Protein AF-0000000083137409 (afdb_homodimer)

Structure (mmCIF, N/CA/C/O backbone):
data_AF-0000000083137409-model_v1
#
loop_
_entity.id
_entity.type
_entity.pdbx_description
1 polymer 'Ribose transport system permease protein RbsC'
#
loop_
_atom_site.group_PDB
_atom_site.id
_atom_site.type_symbol
_atom_site.label_atom_id
_atom_site.label_alt_id
_atom_site.label_comp_id
_atom_site.label_asym_id
_atom_site.label_entity_id
_atom_site.label_seq_id
_atom_site.pdbx_PDB_ins_code
_atom_site.Cartn_x
_atom_site.Cartn_y
_atom_site.Cartn_z
_atom_site.occupancy
_atom_site.B_iso_or_equiv
_atom_site.auth_seq_id
_atom_site.auth_comp_id
_atom_site.auth_asym_id
_atom_site.auth_atom_id
_atom_site.pdbx_PDB_model_num
ATOM 1 N N . MET A 1 1 ? -26.328 -18.531 -16.047 1 35.97 1 MET A N 1
ATOM 2 C CA . MET A 1 1 ? -25.5 -17.594 -15.297 1 35.97 1 MET A CA 1
ATOM 3 C C . MET A 1 1 ? -24.016 -17.938 -15.461 1 35.97 1 MET A C 1
ATOM 5 O O . MET A 1 1 ? -23.172 -17.031 -15.477 1 35.97 1 MET A O 1
ATOM 9 N N . THR A 1 2 ? -23.781 -19.234 -15.539 1 40.94 2 THR A N 1
ATOM 10 C CA . THR A 1 2 ? -22.438 -19.797 -15.742 1 40.94 2 THR A CA 1
ATOM 11 C C . THR A 1 2 ? -21.938 -19.484 -17.141 1 40.94 2 THR A C 1
ATOM 13 O O . THR A 1 2 ? -20.75 -19.203 -17.328 1 40.94 2 THR A O 1
ATOM 16 N N . LYS A 1 3 ? -22.859 -19.641 -18.016 1 42.22 3 LYS A N 1
ATOM 17 C CA . LYS A 1 3 ? -22.469 -19.516 -19.422 1 42.22 3 LYS A CA 1
ATOM 18 C C . LYS A 1 3 ? -22.047 -18.078 -19.75 1 42.22 3 LYS A C 1
ATOM 20 O O . LYS A 1 3 ? -21.109 -17.859 -20.5 1 42.22 3 LYS A O 1
ATOM 25 N N . LYS A 1 4 ? -22.844 -17.109 -19.344 1 41.38 4 LYS A N 1
ATOM 26 C CA . LYS A 1 4 ? -22.672 -15.703 -19.719 1 41.38 4 LYS A CA 1
ATOM 27 C C . LYS A 1 4 ? -21.406 -15.109 -19.094 1 41.38 4 LYS A C 1
ATOM 29 O O . LYS A 1 4 ? -20.781 -14.219 -19.672 1 41.38 4 LYS A O 1
ATOM 34 N N . LYS A 1 5 ? -21.031 -15.578 -17.984 1 49.94 5 LYS A N 1
ATOM 35 C CA . LYS A 1 5 ? -19.828 -15.141 -17.297 1 49.94 5 LYS A CA 1
ATOM 36 C C . LYS A 1 5 ? -18.562 -15.609 -18.031 1 49.94 5 LYS A C 1
ATOM 38 O O . LYS A 1 5 ? -17.531 -14.93 -18 1 49.94 5 LYS A O 1
ATOM 43 N N . LYS A 1 6 ? -18.797 -16.734 -18.812 1 47.97 6 LYS A N 1
ATOM 44 C CA . LYS A 1 6 ? -17.703 -17.297 -19.594 1 47.97 6 LYS A CA 1
ATOM 45 C C . LYS A 1 6 ? -17.375 -16.406 -20.797 1 47.97 6 LYS A C 1
ATOM 47 O O . LYS A 1 6 ? -16.219 -16.266 -21.172 1 47.97 6 LYS A O 1
ATOM 52 N N . SER A 1 7 ? -18.359 -15.766 -21.297 1 49.62 7 SER A N 1
ATOM 53 C CA . SER A 1 7 ? -18.172 -14.953 -22.5 1 49.62 7 SER A CA 1
ATOM 54 C C . SER A 1 7 ? -17.391 -13.68 -22.172 1 49.62 7 SER A C 1
ATOM 56 O O . SER A 1 7 ? -16.547 -13.25 -22.953 1 49.62 7 SER A O 1
ATOM 58 N N . ILE A 1 8 ? -17.594 -13.109 -21.062 1 49.09 8 ILE A N 1
ATOM 59 C CA . ILE A 1 8 ? -16.953 -11.852 -20.672 1 49.09 8 ILE A CA 1
ATOM 60 C C . ILE A 1 8 ? -15.477 -12.086 -20.375 1 49.09 8 ILE A C 1
ATOM 62 O O . ILE A 1 8 ? -14.625 -11.281 -20.766 1 49.09 8 ILE A O 1
ATOM 66 N N . ILE A 1 9 ? -15.211 -13.25 -19.828 1 53.31 9 ILE A N 1
ATOM 67 C CA . ILE A 1 9 ? -13.836 -13.641 -19.531 1 53.31 9 ILE A CA 1
ATOM 68 C C . ILE A 1 9 ? -13.07 -13.828 -20.844 1 53.31 9 ILE A C 1
ATOM 70 O O . ILE A 1 9 ? -11.922 -13.406 -20.969 1 53.31 9 ILE A O 1
ATOM 74 N N . SER A 1 10 ? -13.844 -14.43 -21.781 1 57.56 10 SER A N 1
ATOM 75 C CA . SER A 1 10 ? -13.234 -14.664 -23.094 1 57.56 10 SER A CA 1
ATOM 76 C C . SER A 1 10 ? -12.906 -13.352 -23.797 1 57.56 10 SER A C 1
ATOM 78 O O . SER A 1 10 ? -11.844 -13.211 -24.391 1 57.56 10 SER A O 1
ATOM 80 N N . ASP A 1 11 ? -13.664 -12.398 -23.391 1 64.5 11 ASP A N 1
ATOM 81 C CA . ASP A 1 11 ? -13.477 -11.117 -24.062 1 64.5 11 ASP A CA 1
ATOM 82 C C . ASP A 1 11 ? -12.32 -10.336 -23.438 1 64.5 11 ASP A C 1
ATOM 84 O O . ASP A 1 11 ? -11.5 -9.758 -24.156 1 64.5 11 ASP A O 1
ATOM 88 N N . GLN A 1 12 ? -12.188 -10.5 -22.125 1 70.12 12 GLN A N 1
ATOM 89 C CA . GLN A 1 12 ? -11.109 -9.758 -21.484 1 70.12 12 GLN A CA 1
ATOM 90 C C . GLN A 1 12 ? -9.75 -10.383 -21.781 1 70.12 12 GLN A C 1
ATOM 92 O O . GLN A 1 12 ? -8.766 -9.664 -22 1 70.12 12 GLN A O 1
ATOM 97 N N . ARG A 1 13 ? -9.82 -11.648 -21.922 1 74.94 13 ARG A N 1
ATOM 98 C CA . ARG A 1 13 ? -8.586 -12.344 -22.266 1 74.94 13 ARG A CA 1
ATOM 99 C C . ARG A 1 13 ? -8.125 -11.992 -23.672 1 74.94 13 ARG A C 1
ATOM 101 O O . ARG A 1 13 ? -6.93 -11.82 -23.906 1 74.94 13 ARG A O 1
ATOM 108 N N . PHE A 1 14 ? -9.094 -11.852 -24.438 1 77.44 14 PHE A N 1
ATOM 109 C CA . PHE A 1 14 ? -8.781 -11.516 -25.812 1 77.44 14 PHE A CA 1
ATOM 110 C C . PHE A 1 14 ? -8.242 -10.094 -25.922 1 77.44 14 PHE A C 1
ATOM 112 O O . PHE A 1 14 ? -7.293 -9.836 -26.656 1 77.44 14 PHE A O 1
ATOM 119 N N . ILE A 1 15 ? -8.781 -9.266 -25.156 1 77 15 ILE A N 1
ATOM 120 C CA . ILE A 1 15 ? -8.352 -7.875 -25.156 1 77 15 ILE A CA 1
ATOM 121 C C . ILE A 1 15 ? -6.922 -7.77 -24.625 1 77 15 ILE A C 1
ATOM 123 O O . ILE A 1 15 ? -6.098 -7.047 -25.188 1 77 15 ILE A O 1
ATOM 127 N N . VAL A 1 16 ? -6.66 -8.484 -23.594 1 81.62 16 VAL A N 1
ATOM 128 C CA . VAL A 1 16 ? -5.336 -8.422 -22.984 1 81.62 16 VAL A CA 1
ATOM 129 C C . VAL A 1 16 ? -4.301 -9.008 -23.938 1 81.62 16 VAL A C 1
ATOM 131 O O . VAL A 1 16 ? -3.186 -8.5 -24.047 1 81.62 16 VAL A O 1
ATOM 134 N N . LEU A 1 17 ? -4.707 -10 -24.641 1 83.5 17 LEU A N 1
ATOM 135 C CA . LEU A 1 17 ? -3.807 -10.602 -25.609 1 83.5 17 LEU A CA 1
ATOM 136 C C . LEU A 1 17 ? -3.502 -9.625 -26.75 1 83.5 17 LEU A C 1
ATOM 138 O O . LEU A 1 17 ? -2.361 -9.531 -27.203 1 83.5 17 LEU A O 1
ATOM 142 N N . LEU A 1 18 ? -4.477 -8.898 -27.141 1 83.94 18 LEU A N 1
ATOM 143 C CA . LEU A 1 18 ? -4.285 -7.895 -28.188 1 83.94 18 LEU A CA 1
ATOM 144 C C . LEU A 1 18 ? -3.344 -6.793 -27.703 1 83.94 18 LEU A C 1
ATOM 146 O O . LEU A 1 18 ? -2.523 -6.293 -28.484 1 83.94 18 LEU A O 1
ATOM 150 N N . VAL A 1 19 ? -3.486 -6.48 -26.469 1 82.25 19 VAL A N 1
ATOM 151 C CA . VAL A 1 19 ? -2.619 -5.461 -25.891 1 82.25 19 VAL A CA 1
ATOM 152 C C . VAL A 1 19 ? -1.175 -5.953 -25.875 1 82.25 19 VAL A C 1
ATOM 154 O O . VAL A 1 19 ? -0.25 -5.195 -26.172 1 82.25 19 VAL A O 1
ATOM 157 N N . ILE A 1 20 ? -1.025 -7.184 -25.594 1 86.25 20 ILE A N 1
ATOM 158 C CA . ILE A 1 20 ? 0.311 -7.77 -25.547 1 86.25 20 ILE A CA 1
ATOM 159 C C . ILE A 1 20 ? 0.922 -7.75 -26.953 1 86.25 20 ILE A C 1
ATOM 161 O O . ILE A 1 20 ? 2.07 -7.34 -27.125 1 86.25 20 ILE A O 1
ATOM 165 N N . ILE A 1 21 ? 0.152 -8.117 -27.891 1 87.38 21 ILE A N 1
ATOM 166 C CA . ILE A 1 21 ? 0.628 -8.164 -29.266 1 87.38 21 ILE A CA 1
ATOM 167 C C . ILE A 1 21 ? 0.963 -6.758 -29.75 1 87.38 21 ILE A C 1
ATOM 169 O O . ILE A 1 21 ? 2 -6.539 -30.375 1 87.38 21 ILE A O 1
ATOM 173 N N . ALA A 1 22 ? 0.131 -5.859 -29.422 1 87.69 22 ALA A N 1
ATOM 174 C CA . ALA A 1 22 ? 0.351 -4.469 -29.812 1 87.69 22 ALA A CA 1
ATOM 175 C C . ALA A 1 22 ? 1.625 -3.916 -29.188 1 87.69 22 ALA A C 1
ATOM 177 O O . ALA A 1 22 ? 2.42 -3.254 -29.859 1 87.69 22 ALA A O 1
ATOM 178 N N . LEU A 1 23 ? 1.812 -4.188 -27.922 1 85.88 23 LEU A N 1
ATOM 179 C CA . LEU A 1 23 ? 2.994 -3.691 -27.219 1 85.88 23 LEU A CA 1
ATOM 180 C C . LEU A 1 23 ? 4.262 -4.328 -27.781 1 85.88 23 LEU A C 1
ATOM 182 O O . LEU A 1 23 ? 5.266 -3.643 -27.984 1 85.88 23 LEU A O 1
ATOM 186 N N . CYS A 1 24 ? 4.164 -5.602 -28.031 1 86.38 24 CYS A N 1
ATOM 187 C CA . CYS A 1 24 ? 5.312 -6.293 -28.594 1 86.38 24 CYS A CA 1
ATOM 188 C C . CYS A 1 24 ? 5.668 -5.723 -29.969 1 86.38 24 CYS A C 1
ATOM 190 O O . CYS A 1 24 ? 6.84 -5.512 -30.266 1 86.38 24 CYS A O 1
ATOM 192 N N . ALA A 1 25 ? 4.68 -5.453 -30.734 1 89.19 25 ALA A N 1
ATOM 193 C CA . ALA A 1 25 ? 4.895 -4.898 -32.062 1 89.19 25 ALA A CA 1
ATOM 194 C C . ALA A 1 25 ? 5.48 -3.49 -31.984 1 89.19 25 ALA A C 1
ATOM 196 O O . ALA A 1 25 ? 6.449 -3.176 -32.688 1 89.19 25 ALA A O 1
ATOM 197 N N . ILE A 1 26 ? 4.973 -2.707 -31.156 1 88.56 26 ILE A N 1
ATOM 198 C CA . ILE A 1 26 ? 5.414 -1.323 -31.031 1 88.56 26 ILE A CA 1
ATOM 199 C C . ILE A 1 26 ? 6.863 -1.285 -30.547 1 88.56 26 ILE A C 1
ATOM 201 O O . ILE A 1 26 ? 7.699 -0.599 -31.141 1 88.56 26 ILE A O 1
ATOM 205 N N . PHE A 1 27 ? 7.16 -2.07 -29.5 1 87.38 27 PHE A N 1
ATOM 206 C CA . PHE A 1 27 ? 8.508 -2.041 -28.953 1 87.38 27 PHE A CA 1
ATOM 207 C C . PHE A 1 27 ? 9.5 -2.695 -29.906 1 87.38 27 PHE A C 1
ATOM 209 O O . PHE A 1 27 ? 10.656 -2.268 -30 1 87.38 27 PHE A O 1
ATOM 216 N N . SER A 1 28 ? 9.008 -3.678 -30.609 1 87.25 28 SER A N 1
ATOM 217 C CA . SER A 1 28 ? 9.875 -4.355 -31.562 1 87.25 28 SER A CA 1
ATOM 218 C C . SER A 1 28 ? 10.211 -3.451 -32.75 1 87.25 28 SER A C 1
ATOM 220 O O . SER A 1 28 ? 11.32 -3.49 -33.281 1 87.25 28 SER A O 1
ATOM 222 N N . ILE A 1 29 ? 9.281 -2.666 -33.125 1 89.19 29 ILE A N 1
ATOM 223 C CA . ILE A 1 29 ? 9.469 -1.775 -34.25 1 89.19 29 ILE A CA 1
ATOM 224 C C . ILE A 1 29 ? 10.305 -0.569 -33.844 1 89.19 29 ILE A C 1
ATOM 226 O O . ILE A 1 29 ? 11.172 -0.114 -34.594 1 89.19 29 ILE A O 1
ATOM 230 N N . MET A 1 30 ? 10.164 -0.188 -32.719 1 88.06 30 MET A N 1
ATOM 231 C CA . MET A 1 30 ? 10.781 1.063 -32.281 1 88.06 30 MET A CA 1
ATOM 232 C C . MET A 1 30 ? 12.211 0.827 -31.797 1 88.06 30 MET A C 1
ATOM 234 O O . MET A 1 30 ? 13.031 1.748 -31.781 1 88.06 30 MET A O 1
ATOM 238 N N . SER A 1 31 ? 12.492 -0.392 -31.359 1 86.69 31 SER A N 1
ATOM 239 C CA . SER A 1 31 ? 13.82 -0.632 -30.812 1 86.69 31 SER A CA 1
ATOM 240 C C . SER A 1 31 ? 14.359 -1.989 -31.25 1 86.69 31 SER A C 1
ATOM 242 O O . SER A 1 31 ? 13.758 -3.025 -30.969 1 86.69 31 SER A O 1
ATOM 244 N N . LYS A 1 32 ? 15.5 -2.008 -31.797 1 84.81 32 LYS A N 1
ATOM 245 C CA . LYS A 1 32 ? 16.156 -3.246 -32.219 1 84.81 32 LYS A CA 1
ATOM 246 C C . LYS A 1 32 ? 16.641 -4.031 -30.984 1 84.81 32 LYS A C 1
ATOM 248 O O . LYS A 1 32 ? 16.688 -5.262 -31.016 1 84.81 32 LYS A O 1
ATOM 253 N N . GLU A 1 33 ? 16.969 -3.283 -30 1 83.06 33 GLU A N 1
ATOM 254 C CA . GLU A 1 33 ? 17.484 -3.906 -28.781 1 83.06 33 GLU A CA 1
ATOM 255 C C . GLU A 1 33 ? 16.406 -4.727 -28.094 1 83.06 33 GLU A C 1
ATOM 257 O O . GLU A 1 33 ? 16.688 -5.723 -27.438 1 83.06 33 GLU A O 1
ATOM 262 N N . PHE A 1 34 ? 15.234 -4.254 -28.297 1 85.81 34 PHE A N 1
ATOM 263 C CA . PHE A 1 34 ? 14.117 -4.969 -27.688 1 85.81 34 PHE A CA 1
ATOM 264 C C . PHE A 1 34 ? 13.969 -6.355 -28.297 1 85.81 34 PHE A C 1
ATOM 266 O O . PHE A 1 34 ? 13.539 -7.293 -27.609 1 85.81 34 PHE A O 1
ATOM 273 N N . ARG A 1 35 ? 14.469 -6.535 -29.484 1 81.75 35 ARG A N 1
ATOM 274 C CA . ARG A 1 35 ? 14.32 -7.801 -30.188 1 81.75 35 ARG A CA 1
ATOM 275 C C . ARG A 1 35 ? 15.422 -8.781 -29.797 1 81.75 35 ARG A C 1
ATOM 277 O O . ARG A 1 35 ? 15.344 -9.969 -30.125 1 81.75 35 ARG A O 1
ATOM 284 N N . GLN A 1 36 ? 16.297 -8.312 -29.078 1 83.31 36 GLN A N 1
ATOM 285 C CA . GLN A 1 36 ? 17.422 -9.164 -28.719 1 83.31 36 GLN A CA 1
ATOM 286 C C . GLN A 1 36 ? 17.016 -10.219 -27.703 1 83.31 36 GLN A C 1
ATOM 288 O O . GLN A 1 36 ? 16.188 -9.961 -26.828 1 83.31 36 GLN A O 1
ATOM 293 N N . TYR A 1 37 ? 17.547 -11.383 -27.875 1 82.62 37 TYR A N 1
ATOM 294 C CA . TYR A 1 37 ? 17.297 -12.516 -26.984 1 82.62 37 TYR A CA 1
ATOM 295 C C . TYR A 1 37 ? 17.625 -12.156 -25.531 1 82.62 37 TYR A C 1
ATOM 297 O O . TYR A 1 37 ? 16.922 -12.57 -24.609 1 82.62 37 TYR A O 1
ATOM 305 N N . THR A 1 38 ? 18.625 -11.391 -25.391 1 79.44 38 THR A N 1
ATOM 306 C CA . THR A 1 38 ? 19.062 -11.016 -24.047 1 79.44 38 THR A CA 1
ATOM 307 C C . THR A 1 38 ? 18 -10.172 -23.344 1 79.44 38 THR A C 1
ATOM 309 O O . THR A 1 38 ? 17.828 -10.266 -22.125 1 79.44 38 THR A O 1
ATOM 312 N N . THR A 1 39 ? 17.312 -9.359 -24.156 1 79.94 39 THR A N 1
ATOM 313 C CA . THR A 1 39 ? 16.25 -8.523 -23.594 1 79.94 39 THR A CA 1
ATOM 314 C C . THR A 1 39 ? 15.078 -9.383 -23.156 1 79.94 39 THR A C 1
ATOM 316 O O . THR A 1 39 ? 14.508 -9.156 -22.078 1 79.94 39 THR A O 1
ATOM 319 N N . ILE A 1 40 ? 14.789 -10.312 -23.891 1 81.06 40 ILE A N 1
ATOM 320 C CA . ILE A 1 40 ? 13.695 -11.219 -23.547 1 81.06 40 ILE A CA 1
ATOM 321 C C . ILE A 1 40 ? 14.055 -12 -22.281 1 81.06 40 ILE A C 1
ATOM 323 O O . ILE A 1 40 ? 13.211 -12.195 -21.406 1 81.06 40 ILE A O 1
ATOM 327 N N . LEU A 1 41 ? 15.289 -12.367 -22.203 1 79.81 41 LEU A N 1
ATOM 328 C CA . LEU A 1 41 ? 15.742 -13.094 -21.031 1 79.81 41 LEU A CA 1
ATOM 329 C C . LEU A 1 41 ? 15.641 -12.234 -19.781 1 79.81 41 LEU A C 1
ATOM 331 O O . LEU A 1 41 ? 15.172 -12.695 -18.734 1 79.81 41 LEU A O 1
ATOM 335 N N . SER A 1 42 ? 16.016 -11.055 -19.953 1 77.12 42 SER A N 1
ATOM 336 C CA . SER A 1 42 ? 15.961 -10.133 -18.828 1 77.12 42 SER A CA 1
ATOM 337 C C . SER A 1 42 ? 14.516 -9.867 -18.406 1 77.12 42 SER A C 1
ATOM 339 O O . SER A 1 42 ? 14.219 -9.781 -17.203 1 77.12 42 SER A O 1
ATOM 341 N N . MET A 1 43 ? 13.688 -9.75 -19.312 1 80.12 43 MET A N 1
ATOM 342 C CA . MET A 1 43 ? 12.266 -9.539 -19.031 1 80.12 43 MET A CA 1
ATOM 343 C C . MET A 1 43 ? 11.68 -10.711 -18.25 1 80.12 43 MET A C 1
ATOM 345 O O . MET A 1 43 ? 10.93 -10.516 -17.297 1 80.12 43 MET A O 1
ATOM 349 N N . LEU A 1 44 ? 12.047 -11.82 -18.641 1 82.25 44 LEU A N 1
ATOM 350 C CA . LEU A 1 44 ? 11.516 -13.016 -18 1 82.25 44 LEU A CA 1
ATOM 351 C C . LEU A 1 44 ? 12.07 -13.164 -16.578 1 82.25 44 LEU A C 1
ATOM 353 O O . LEU A 1 44 ? 11.344 -13.57 -15.672 1 82.25 44 LEU A O 1
ATOM 357 N N . ASP A 1 45 ? 13.297 -12.766 -16.406 1 77.25 45 ASP A N 1
ATOM 358 C CA . ASP A 1 45 ? 13.898 -12.852 -15.086 1 77.25 45 ASP A CA 1
ATOM 359 C C . ASP A 1 45 ? 13.117 -12.008 -14.07 1 77.25 45 ASP A C 1
ATOM 361 O O . ASP A 1 45 ? 12.828 -12.477 -12.969 1 77.25 45 ASP A O 1
ATOM 365 N N . PHE A 1 46 ? 12.703 -10.891 -14.461 1 73.5 46 PHE A N 1
ATOM 366 C CA . PHE A 1 46 ? 12.031 -9.984 -13.539 1 73.5 46 PHE A CA 1
ATOM 367 C C . PHE A 1 46 ? 10.555 -10.32 -13.422 1 73.5 46 PHE A C 1
ATOM 369 O O . PHE A 1 46 ? 9.883 -9.875 -12.484 1 73.5 46 PHE A O 1
ATOM 376 N N . SER A 1 47 ? 10.148 -11.156 -14.219 1 83.88 47 SER A N 1
ATOM 377 C CA . SER A 1 47 ? 8.727 -11.484 -14.227 1 83.88 47 SER A CA 1
ATOM 378 C C . SER A 1 47 ? 8.422 -12.617 -13.242 1 83.88 47 SER A C 1
ATOM 380 O O . SER A 1 47 ? 7.273 -12.789 -12.828 1 83.88 47 SER A O 1
ATOM 382 N N . TYR A 1 48 ? 9.484 -13.328 -12.836 1 90.44 48 TYR A N 1
ATOM 383 C CA . TYR A 1 48 ? 9.227 -14.547 -12.078 1 90.44 48 TYR A CA 1
ATOM 384 C C . TYR A 1 48 ? 8.609 -14.227 -10.719 1 90.44 48 TYR A C 1
ATOM 386 O O . TYR A 1 48 ? 7.551 -14.742 -10.367 1 90.44 48 TYR A O 1
ATOM 394 N N . TYR A 1 49 ? 9.242 -13.336 -10.008 1 93.31 49 TYR A N 1
ATOM 395 C CA . TYR A 1 49 ? 8.727 -13.078 -8.664 1 93.31 49 TYR A CA 1
ATOM 396 C C . TYR A 1 49 ? 7.402 -12.328 -8.734 1 93.31 49 TYR A C 1
ATOM 398 O O . TYR A 1 49 ? 6.523 -12.531 -7.891 1 93.31 49 TYR A O 1
ATOM 406 N N . ASP A 1 50 ? 7.176 -11.5 -9.727 1 93.25 50 ASP A N 1
ATOM 407 C CA . ASP A 1 50 ? 5.906 -10.797 -9.883 1 93.25 50 ASP A CA 1
ATOM 408 C C . ASP A 1 50 ? 4.777 -11.766 -10.219 1 93.25 50 ASP A C 1
ATOM 410 O O . ASP A 1 50 ? 3.67 -11.648 -9.688 1 93.25 50 ASP A O 1
ATOM 414 N N . LEU A 1 51 ? 5.109 -12.648 -11.078 1 95.56 51 LEU A N 1
ATOM 415 C CA . LEU A 1 51 ? 4.102 -13.625 -11.477 1 95.56 51 LEU A CA 1
ATOM 416 C C . LEU A 1 51 ? 3.73 -14.531 -10.312 1 95.56 51 LEU A C 1
ATOM 418 O O . LEU A 1 51 ? 2.559 -14.867 -10.125 1 95.56 51 LEU A O 1
ATOM 422 N N . LEU A 1 52 ? 4.691 -14.984 -9.594 1 97.56 52 LEU A N 1
ATOM 423 C CA . LEU A 1 52 ? 4.422 -15.828 -8.438 1 97.56 52 LEU A CA 1
ATOM 424 C C . LEU A 1 52 ? 3.553 -15.102 -7.422 1 97.56 52 LEU A C 1
ATOM 426 O O . LEU A 1 52 ? 2.57 -15.656 -6.926 1 97.56 52 LEU A O 1
ATOM 430 N N . MET A 1 53 ? 3.885 -13.844 -7.172 1 97.62 53 MET A N 1
ATOM 431 C CA . MET A 1 53 ? 3.043 -13.047 -6.285 1 97.62 53 MET A CA 1
ATOM 432 C C . MET A 1 53 ? 1.63 -12.914 -6.844 1 97.62 53 MET A C 1
ATOM 434 O O . MET A 1 53 ? 0.652 -13.039 -6.102 1 97.62 53 MET A O 1
ATOM 438 N N . ALA A 1 54 ? 1.568 -12.703 -8.117 1 97.06 54 ALA A N 1
ATOM 439 C CA . ALA A 1 54 ? 0.278 -12.492 -8.773 1 97.06 54 ALA A CA 1
ATOM 440 C C . ALA A 1 54 ? -0.585 -13.75 -8.703 1 97.06 54 ALA A C 1
ATOM 442 O O . ALA A 1 54 ? -1.787 -13.672 -8.445 1 97.06 54 ALA A O 1
ATOM 443 N N . ILE A 1 55 ? 0.038 -14.906 -8.977 1 97.81 55 ILE A N 1
ATOM 444 C CA . ILE A 1 55 ? -0.697 -16.156 -8.867 1 97.81 55 ILE A CA 1
ATOM 445 C C . ILE A 1 55 ? -1.271 -16.297 -7.461 1 97.81 55 ILE A C 1
ATOM 447 O O . ILE A 1 55 ? -2.449 -16.625 -7.293 1 97.81 55 ILE A O 1
ATOM 451 N N . GLY A 1 56 ? -0.487 -16 -6.488 1 98.31 56 GLY A N 1
ATOM 452 C CA . GLY A 1 56 ? -0.918 -16.125 -5.105 1 98.31 56 GLY A CA 1
ATOM 453 C C . GLY A 1 56 ? -2.059 -15.188 -4.754 1 98.31 56 GLY A C 1
ATOM 454 O O . GLY A 1 56 ? -3.098 -15.625 -4.254 1 98.31 56 GLY A O 1
ATOM 455 N N . VAL A 1 57 ? -1.94 -13.93 -5.082 1 97.75 57 VAL A N 1
ATOM 456 C CA . VAL A 1 57 ? -2.887 -12.914 -4.621 1 97.75 57 VAL A CA 1
ATOM 457 C C . VAL A 1 57 ? -4.18 -13.016 -5.43 1 97.75 57 VAL A C 1
ATOM 459 O O . VAL A 1 57 ? -5.211 -12.477 -5.027 1 97.75 57 VAL A O 1
ATOM 462 N N . THR A 1 58 ? -4.195 -13.766 -6.488 1 97.62 58 THR A N 1
ATOM 463 C CA . THR A 1 58 ? -5.395 -13.992 -7.293 1 97.62 58 THR A CA 1
ATOM 464 C C . THR A 1 58 ? -6.504 -14.602 -6.441 1 97.62 58 THR A C 1
ATOM 466 O O . THR A 1 58 ? -7.668 -14.211 -6.555 1 97.62 58 THR A O 1
ATOM 469 N N . PHE A 1 59 ? -6.211 -15.422 -5.562 1 98.38 59 PHE A N 1
ATOM 470 C CA . PHE A 1 59 ? -7.207 -16.172 -4.805 1 98.38 59 PHE A CA 1
ATOM 471 C C . PHE A 1 59 ? -7.863 -15.281 -3.754 1 98.38 59 PHE A C 1
ATOM 473 O O . PHE A 1 59 ? -9.094 -15.203 -3.674 1 98.38 59 PHE A O 1
ATOM 480 N N . PRO A 1 60 ? -7.039 -14.547 -2.949 1 98 60 PRO A N 1
ATOM 481 C CA . PRO A 1 60 ? -7.695 -13.594 -2.053 1 98 60 PRO A CA 1
ATOM 482 C C . PRO A 1 60 ? -8.531 -12.562 -2.805 1 98 60 PRO A C 1
ATOM 484 O O . PRO A 1 60 ? -9.594 -12.156 -2.328 1 98 60 PRO A O 1
ATOM 487 N N . LEU A 1 61 ? -8.125 -12.156 -3.926 1 95.81 61 LEU A N 1
ATOM 488 C CA . LEU A 1 61 ? -8.867 -11.164 -4.699 1 95.81 61 LEU A CA 1
ATOM 489 C C . LEU A 1 61 ? -10.188 -11.734 -5.188 1 95.81 61 LEU A C 1
ATOM 491 O O . LEU A 1 61 ? -11.203 -11.031 -5.203 1 95.81 61 LEU A O 1
ATOM 495 N N . ILE A 1 62 ? -10.234 -12.984 -5.527 1 96.06 62 ILE A N 1
ATOM 496 C CA . ILE A 1 62 ? -11.461 -13.633 -5.992 1 96.06 62 ILE A CA 1
ATOM 497 C C . ILE A 1 62 ? -12.477 -13.68 -4.859 1 96.06 62 ILE A C 1
ATOM 499 O O . ILE A 1 62 ? -13.688 -13.609 -5.098 1 96.06 62 ILE A O 1
ATOM 503 N N . THR A 1 63 ? -12.016 -13.75 -3.625 1 96.62 63 THR A N 1
ATOM 504 C CA . THR A 1 63 ? -12.93 -13.797 -2.488 1 96.62 63 THR A CA 1
ATOM 505 C C . THR A 1 63 ? -13.398 -12.398 -2.117 1 96.62 63 THR A C 1
ATOM 507 O O . THR A 1 63 ? -14.18 -12.227 -1.176 1 96.62 63 THR A O 1
ATOM 510 N N . GLY A 1 64 ? -12.898 -11.422 -2.793 1 92.5 64 GLY A N 1
ATOM 511 C CA . GLY A 1 64 ? -13.258 -10.047 -2.488 1 92.5 64 GLY A CA 1
ATOM 512 C C . GLY A 1 64 ? -12.312 -9.383 -1.503 1 92.5 64 GLY A C 1
ATOM 513 O O . GLY A 1 64 ? -12.586 -8.289 -1.014 1 92.5 64 GLY A O 1
ATOM 514 N N . GLY A 1 65 ? -11.227 -10.055 -1.208 1 93.56 65 GLY A N 1
ATOM 515 C CA . GLY A 1 65 ? -10.211 -9.516 -0.312 1 93.56 65 GLY A CA 1
ATOM 516 C C . GLY A 1 65 ? -8.961 -9.047 -1.036 1 93.56 65 GLY A C 1
ATOM 517 O O . GLY A 1 65 ? -9.008 -8.758 -2.234 1 93.56 65 GLY A O 1
ATOM 518 N N . VAL A 1 66 ? -7.922 -8.789 -0.29 1 93.94 66 VAL A N 1
ATOM 519 C CA . VAL A 1 66 ? -6.641 -8.359 -0.838 1 93.94 66 VAL A CA 1
ATOM 520 C C . VAL A 1 66 ? -5.516 -8.742 0.118 1 93.94 66 VAL A C 1
ATOM 522 O O . VAL A 1 66 ? -5.766 -9.102 1.27 1 93.94 66 VAL A O 1
ATOM 525 N N . ASP A 1 67 ? -4.402 -8.844 -0.384 1 96.75 67 ASP A N 1
ATOM 526 C CA . ASP A 1 67 ? -3.207 -9.008 0.436 1 96.75 67 ASP A CA 1
ATOM 527 C C . ASP A 1 67 ? -2.135 -7.988 0.052 1 96.75 67 ASP A C 1
ATOM 529 O O . ASP A 1 67 ? -1.381 -8.203 -0.899 1 96.75 67 ASP A O 1
ATOM 533 N N . LEU A 1 68 ? -2.027 -7.008 0.845 1 92.62 68 LEU A N 1
ATOM 534 C CA . LEU A 1 68 ? -1.095 -5.922 0.555 1 92.62 68 LEU A CA 1
ATOM 535 C C . LEU A 1 68 ? 0.307 -6.266 1.046 1 92.62 68 LEU A C 1
ATOM 537 O O . LEU A 1 68 ? 1.271 -5.566 0.728 1 92.62 68 LEU A O 1
ATOM 541 N N . SER A 1 69 ? 0.449 -7.324 1.721 1 96 69 SER A N 1
ATOM 542 C CA . SER A 1 69 ? 1.714 -7.621 2.383 1 96 69 SER A CA 1
ATOM 543 C C . SER A 1 69 ? 2.625 -8.453 1.487 1 96 69 SER A C 1
ATOM 545 O O . SER A 1 69 ? 3.736 -8.812 1.884 1 96 69 SER A O 1
ATOM 547 N N . ILE A 1 70 ? 2.184 -8.703 0.322 1 97.62 70 ILE A N 1
ATOM 548 C CA . ILE A 1 70 ? 2.9 -9.68 -0.492 1 97.62 70 ILE A CA 1
ATOM 549 C C . ILE A 1 70 ? 4.25 -9.102 -0.916 1 97.62 70 ILE A C 1
ATOM 551 O O . ILE A 1 70 ? 5.25 -9.828 -0.977 1 97.62 70 ILE A O 1
ATOM 555 N N . GLY A 1 71 ? 4.352 -7.832 -1.193 1 95.12 71 GLY A N 1
ATOM 556 C CA . GLY A 1 71 ? 5.609 -7.227 -1.594 1 95.12 71 GLY A CA 1
ATOM 557 C C . GLY A 1 71 ? 6.637 -7.188 -0.476 1 95.12 71 GLY A C 1
ATOM 558 O O . GLY A 1 71 ? 7.734 -7.73 -0.613 1 95.12 71 GLY A O 1
ATOM 559 N N . THR A 1 72 ? 6.246 -6.566 0.626 1 95.06 72 THR A N 1
ATOM 560 C CA . THR A 1 72 ? 7.152 -6.469 1.764 1 95.06 72 THR A CA 1
ATOM 561 C C . THR A 1 72 ? 7.426 -7.848 2.357 1 95.06 72 THR A C 1
ATOM 563 O O . THR A 1 72 ? 8.516 -8.109 2.857 1 95.06 72 THR A O 1
ATOM 566 N N . GLY A 1 73 ? 6.469 -8.742 2.299 1 97.81 73 GLY A N 1
ATOM 567 C CA . GLY A 1 73 ? 6.672 -10.109 2.748 1 97.81 73 GLY A CA 1
ATOM 568 C C . GLY A 1 73 ? 7.742 -10.844 1.959 1 97.81 73 GLY A C 1
ATOM 569 O O . GLY A 1 73 ? 8.641 -11.453 2.541 1 97.81 73 GLY A O 1
ATOM 570 N N . MET A 1 74 ? 7.645 -10.703 0.68 1 98 74 MET A N 1
ATOM 571 C CA . MET A 1 74 ? 8.625 -11.352 -0.191 1 98 74 MET A CA 1
ATOM 572 C C . MET A 1 74 ? 10.039 -10.938 0.183 1 98 74 MET A C 1
ATOM 574 O O . MET A 1 74 ? 10.914 -11.789 0.366 1 98 74 MET A O 1
ATOM 578 N N . VAL A 1 75 ? 10.234 -9.664 0.325 1 97.12 75 VAL A N 1
ATOM 579 C CA . VAL A 1 75 ? 11.562 -9.141 0.629 1 97.12 75 VAL A CA 1
ATOM 580 C C . VAL A 1 75 ? 11.984 -9.578 2.031 1 97.12 75 VAL A C 1
ATOM 582 O O . VAL A 1 75 ? 13.125 -9.984 2.246 1 97.12 75 VAL A O 1
ATOM 585 N N . CYS A 1 76 ? 11.047 -9.508 2.939 1 97.56 76 CYS A N 1
ATOM 586 C CA . CYS A 1 76 ? 11.312 -9.883 4.324 1 97.56 76 CYS A CA 1
ATOM 587 C C . CYS A 1 76 ? 11.766 -11.336 4.418 1 97.56 76 CYS A C 1
ATOM 589 O O . CYS A 1 76 ? 12.758 -11.641 5.078 1 97.56 76 CYS A O 1
ATOM 591 N N . TYR A 1 77 ? 11.055 -12.227 3.74 1 98.62 77 TYR A N 1
ATOM 592 C CA . TYR A 1 77 ? 11.391 -13.648 3.793 1 98.62 77 TYR A CA 1
ATOM 593 C C . TYR A 1 77 ? 12.758 -13.906 3.178 1 98.62 77 TYR A C 1
ATOM 595 O O . TYR A 1 77 ? 13.547 -14.688 3.715 1 98.62 77 TYR A O 1
ATOM 603 N N . ALA A 1 78 ? 13.047 -13.242 2.086 1 98 78 ALA A N 1
ATOM 604 C CA . ALA A 1 78 ? 14.344 -13.383 1.431 1 98 78 ALA A CA 1
ATOM 605 C C . ALA A 1 78 ? 15.469 -12.883 2.332 1 98 78 ALA A C 1
ATOM 607 O O . ALA A 1 78 ? 16.547 -13.477 2.375 1 98 78 ALA A O 1
ATOM 608 N N . LEU A 1 79 ? 15.211 -11.805 3.021 1 97.69 79 LEU A N 1
ATOM 609 C CA . LEU A 1 79 ? 16.219 -11.227 3.908 1 97.69 79 LEU A CA 1
ATOM 610 C C . LEU A 1 79 ? 16.484 -12.141 5.098 1 97.69 79 LEU A C 1
ATOM 612 O O . LEU A 1 79 ? 17.641 -12.43 5.418 1 97.69 79 LEU A O 1
ATOM 616 N N . ILE A 1 80 ? 15.445 -12.625 5.746 1 97.62 80 ILE A N 1
ATOM 617 C CA . ILE A 1 80 ? 15.594 -13.469 6.922 1 97.62 80 ILE A CA 1
ATOM 618 C C . ILE A 1 80 ? 16.297 -14.766 6.539 1 97.62 80 ILE A C 1
ATOM 620 O O . ILE A 1 80 ? 17.266 -15.172 7.191 1 97.62 80 ILE A O 1
ATOM 624 N N . ALA A 1 81 ? 15.844 -15.367 5.508 1 97.62 81 ALA A N 1
ATOM 625 C CA . ALA A 1 81 ? 16.453 -16.609 5.059 1 97.62 81 ALA A CA 1
ATOM 626 C C . ALA A 1 81 ? 17.891 -16.375 4.609 1 97.62 81 ALA A C 1
ATOM 628 O O . ALA A 1 81 ? 18.781 -17.188 4.895 1 97.62 81 ALA A O 1
ATOM 629 N N . GLY A 1 82 ? 18.109 -15.328 3.861 1 95.94 82 GLY A N 1
ATOM 630 C CA . GLY A 1 82 ? 19.453 -15 3.42 1 95.94 82 GLY A CA 1
ATOM 631 C C . GLY A 1 82 ? 20.422 -14.758 4.57 1 95.94 82 GLY A C 1
ATOM 632 O O . GLY A 1 82 ? 21.594 -15.117 4.488 1 95.94 82 GLY A O 1
ATOM 633 N N . THR A 1 83 ? 19.922 -14.102 5.59 1 95.81 83 THR A N 1
ATOM 634 C CA . THR A 1 83 ? 20.719 -13.859 6.777 1 95.81 83 THR A CA 1
ATOM 635 C C . THR A 1 83 ? 21.141 -15.172 7.426 1 95.81 83 THR A C 1
ATOM 637 O O . THR A 1 83 ? 22.266 -15.297 7.934 1 95.81 83 THR A O 1
ATOM 640 N N . MET A 1 84 ? 20.281 -16.156 7.398 1 96.19 84 MET A N 1
ATOM 641 C CA . MET A 1 84 ? 20.625 -17.469 7.957 1 96.19 84 MET A CA 1
ATOM 642 C C . MET A 1 84 ? 21.734 -18.125 7.16 1 96.19 84 MET A C 1
ATOM 644 O O . MET A 1 84 ? 22.594 -18.812 7.727 1 96.19 84 MET A O 1
ATOM 648 N N . VAL A 1 85 ? 21.781 -17.922 5.914 1 94.69 85 VAL A N 1
ATOM 649 C CA . VAL A 1 85 ? 22.828 -18.469 5.062 1 94.69 85 VAL A CA 1
ATOM 650 C C . VAL A 1 85 ? 24.156 -17.75 5.316 1 94.69 85 VAL A C 1
ATOM 652 O O . VAL A 1 85 ? 25.172 -18.391 5.57 1 94.69 85 VAL A O 1
ATOM 655 N N . ARG A 1 86 ? 24.078 -16.516 5.309 1 92 86 ARG A N 1
ATOM 656 C CA . ARG A 1 86 ? 25.297 -15.695 5.359 1 92 86 ARG A CA 1
ATOM 657 C C . ARG A 1 86 ? 25.875 -15.656 6.773 1 92 86 ARG A C 1
ATOM 659 O O . ARG A 1 86 ? 27.078 -15.773 6.961 1 92 86 ARG A O 1
ATOM 666 N N . SER A 1 87 ? 25.062 -15.469 7.727 1 92 87 SER A N 1
ATOM 667 C CA . SER A 1 87 ? 25.547 -15.25 9.086 1 92 87 SER A CA 1
ATOM 668 C C . SER A 1 87 ? 25.625 -16.562 9.867 1 92 87 SER A C 1
ATOM 670 O O . SER A 1 87 ? 26.453 -16.688 10.773 1 92 87 SER A O 1
ATOM 672 N N . HIS A 1 88 ? 24.812 -17.547 9.523 1 93.5 88 HIS A N 1
ATOM 673 C CA . HIS A 1 88 ? 24.766 -18.75 10.344 1 93.5 88 HIS A CA 1
ATOM 674 C C . HIS A 1 88 ? 25.172 -19.984 9.539 1 93.5 88 HIS A C 1
ATOM 676 O O . HIS A 1 88 ? 25.141 -21.109 10.047 1 93.5 88 HIS A O 1
ATOM 682 N N . GLY A 1 89 ? 25.422 -19.844 8.25 1 92.06 89 GLY A N 1
ATOM 683 C CA . GLY A 1 89 ? 25.953 -20.906 7.426 1 92.06 89 GLY A CA 1
ATOM 684 C C . GLY A 1 89 ? 24.922 -21.953 7.047 1 92.06 89 GLY A C 1
ATOM 685 O O . GLY A 1 89 ? 25.25 -23.109 6.773 1 92.06 89 GLY A O 1
ATOM 686 N N . TRP A 1 90 ? 23.672 -21.562 7.055 1 94.44 90 TRP A N 1
ATOM 687 C CA . TRP A 1 90 ? 22.625 -22.5 6.641 1 94.44 90 TRP A CA 1
ATOM 688 C C . TRP A 1 90 ? 22.781 -22.875 5.172 1 94.44 90 TRP A C 1
ATOM 690 O O . TRP A 1 90 ? 23.234 -22.062 4.359 1 94.44 90 TRP A O 1
ATOM 700 N N . PRO A 1 91 ? 22.484 -24.188 4.941 1 95.56 91 PRO A N 1
ATOM 701 C CA . PRO A 1 91 ? 22.422 -24.516 3.52 1 95.56 91 PRO A CA 1
ATOM 702 C C . PRO A 1 91 ? 21.328 -23.75 2.781 1 95.56 91 PRO A C 1
ATOM 704 O O . PRO A 1 91 ? 20.266 -23.469 3.35 1 95.56 91 PRO A O 1
ATOM 707 N N . VAL A 1 92 ? 21.594 -23.453 1.533 1 95.69 92 VAL A N 1
ATOM 708 C CA . VAL A 1 92 ? 20.688 -22.656 0.717 1 95.69 92 VAL A CA 1
ATOM 709 C C . VAL A 1 92 ? 19.328 -23.359 0.612 1 95.69 92 VAL A C 1
ATOM 711 O O . VAL A 1 92 ? 18.281 -22.719 0.613 1 95.69 92 VAL A O 1
ATOM 714 N N . ALA A 1 93 ? 19.297 -24.656 0.548 1 96.19 93 ALA A N 1
ATOM 715 C CA . ALA A 1 93 ? 18.062 -25.422 0.476 1 96.19 93 ALA A CA 1
ATOM 716 C C . ALA A 1 93 ? 17.188 -25.156 1.701 1 96.19 93 ALA A C 1
ATOM 718 O O . ALA A 1 93 ? 15.969 -25.016 1.584 1 96.19 93 ALA A O 1
ATOM 719 N N . ALA A 1 94 ? 17.828 -25.125 2.816 1 97.19 94 ALA A N 1
ATOM 720 C CA . ALA A 1 94 ? 17.094 -24.828 4.051 1 97.19 94 ALA A CA 1
ATOM 721 C C . ALA A 1 94 ? 16.547 -23.422 4.043 1 97.19 94 ALA A C 1
ATOM 723 O O . ALA A 1 94 ? 15.438 -23.172 4.543 1 97.19 94 ALA A O 1
ATOM 724 N N . ALA A 1 95 ? 17.328 -22.5 3.498 1 97.25 95 ALA A N 1
ATOM 725 C CA . ALA A 1 95 ? 16.891 -21.109 3.391 1 97.25 95 ALA A CA 1
ATOM 726 C C . ALA A 1 95 ? 15.688 -20.984 2.459 1 97.25 95 ALA A C 1
ATOM 728 O O . ALA A 1 95 ? 14.766 -20.203 2.723 1 97.25 95 ALA A O 1
ATOM 729 N N . MET A 1 96 ? 15.711 -21.734 1.433 1 97.62 96 MET A N 1
ATOM 730 C CA . MET A 1 96 ? 14.578 -21.734 0.508 1 97.62 96 MET A CA 1
ATOM 731 C C . MET A 1 96 ? 13.32 -22.25 1.194 1 97.62 96 MET A C 1
ATOM 733 O O . MET A 1 96 ? 12.242 -21.672 1.035 1 97.62 96 MET A O 1
ATOM 737 N N . VAL A 1 97 ? 13.43 -23.297 1.98 1 98.31 97 VAL A N 1
ATOM 738 C CA . VAL A 1 97 ? 12.297 -23.859 2.715 1 98.31 97 VAL A CA 1
ATOM 739 C C . VAL A 1 97 ? 11.797 -22.844 3.738 1 98.31 97 VAL A C 1
ATOM 741 O O . VAL A 1 97 ? 10.586 -22.703 3.953 1 98.31 97 VAL A O 1
ATOM 744 N N . LEU A 1 98 ? 12.719 -22.109 4.34 1 98.44 98 LEU A N 1
ATOM 745 C CA . LEU A 1 98 ? 12.336 -21.094 5.316 1 98.44 98 LEU A CA 1
ATOM 746 C C . LEU A 1 98 ? 11.5 -20 4.66 1 98.44 98 LEU A C 1
ATOM 748 O O . LEU A 1 98 ? 10.547 -19.5 5.266 1 98.44 98 LEU A O 1
ATOM 752 N N . CYS A 1 99 ? 11.891 -19.578 3.447 1 98.5 99 CYS A N 1
ATOM 753 C CA . CYS A 1 99 ? 11.086 -18.609 2.717 1 98.5 99 CYS A CA 1
ATOM 754 C C . CYS A 1 99 ? 9.648 -19.078 2.582 1 98.5 99 CYS A C 1
ATOM 756 O O . CYS A 1 99 ? 8.711 -18.328 2.83 1 98.5 99 CYS A O 1
ATOM 758 N N . ILE A 1 100 ? 9.508 -20.359 2.25 1 98.69 100 ILE A N 1
ATOM 759 C CA . ILE A 1 100 ? 8.188 -20.938 2.035 1 98.69 100 ILE A CA 1
ATOM 760 C C . ILE A 1 100 ? 7.438 -21.016 3.363 1 98.69 100 ILE A C 1
ATOM 762 O O . ILE A 1 100 ? 6.258 -20.672 3.445 1 98.69 100 ILE A O 1
ATOM 766 N N . VAL A 1 101 ? 8.078 -21.438 4.398 1 98.81 101 VAL A N 1
ATOM 767 C CA . VAL A 1 101 ? 7.473 -21.578 5.719 1 98.81 101 VAL A CA 1
ATOM 768 C C . VAL A 1 101 ? 7.004 -20.219 6.227 1 98.81 101 VAL A C 1
ATOM 770 O O . VAL A 1 101 ? 5.887 -20.078 6.723 1 98.81 101 VAL A O 1
ATOM 773 N N . LEU A 1 102 ? 7.863 -19.203 6.109 1 98.69 102 LEU A N 1
ATOM 774 C CA . LEU A 1 102 ? 7.492 -17.859 6.551 1 98.69 102 LEU A CA 1
ATOM 775 C C . LEU A 1 102 ? 6.289 -17.344 5.766 1 98.69 102 LEU A C 1
ATOM 777 O O . LEU A 1 102 ? 5.387 -16.734 6.336 1 98.69 102 LEU A O 1
ATOM 781 N N . GLY A 1 103 ? 6.316 -17.578 4.434 1 98.75 103 GLY A N 1
ATOM 782 C CA . GLY A 1 103 ? 5.172 -17.219 3.621 1 98.75 103 GLY A CA 1
ATOM 783 C C . GLY A 1 103 ? 3.877 -17.859 4.082 1 98.75 103 GLY A C 1
ATOM 784 O O . GLY A 1 103 ? 2.857 -17.188 4.227 1 98.75 103 GLY A O 1
ATOM 785 N N . VAL A 1 104 ? 3.947 -19.125 4.352 1 98.75 104 VAL A N 1
ATOM 786 C CA . VAL A 1 104 ? 2.773 -19.875 4.77 1 98.75 104 VAL A CA 1
ATOM 787 C C . VAL A 1 104 ? 2.305 -19.391 6.137 1 98.75 104 VAL A C 1
ATOM 789 O O . VAL A 1 104 ? 1.103 -19.25 6.375 1 98.75 104 VAL A O 1
ATOM 792 N N . VAL A 1 105 ? 3.188 -19.125 7 1 98.62 105 VAL A N 1
ATOM 793 C CA . VAL A 1 105 ? 2.854 -18.688 8.352 1 98.62 105 VAL A CA 1
ATOM 794 C C . VAL A 1 105 ? 2.17 -17.312 8.289 1 98.62 105 VAL A C 1
ATOM 796 O O . VAL A 1 105 ? 1.13 -17.109 8.922 1 98.62 105 VAL A O 1
ATOM 799 N N . VAL A 1 106 ? 2.717 -16.422 7.551 1 98.25 106 VAL A N 1
ATOM 800 C CA . VAL A 1 106 ? 2.141 -15.086 7.445 1 98.25 106 VAL A CA 1
ATOM 801 C C . VAL A 1 106 ? 0.814 -15.156 6.691 1 98.25 106 VAL A C 1
ATOM 803 O O . VAL A 1 106 ? -0.132 -14.43 7.02 1 98.25 106 VAL A O 1
ATOM 806 N N . GLY A 1 107 ? 0.816 -15.977 5.648 1 98.56 107 GLY A N 1
ATOM 807 C CA . GLY A 1 107 ? -0.455 -16.203 4.98 1 98.56 107 GLY A CA 1
ATOM 808 C C . GLY A 1 107 ? -1.532 -16.734 5.906 1 98.56 107 GLY A C 1
ATOM 809 O O . GLY A 1 107 ? -2.676 -16.266 5.863 1 98.56 107 GLY A O 1
ATOM 810 N N . ALA A 1 108 ? -1.186 -17.672 6.746 1 98.56 108 ALA A N 1
ATOM 811 C CA . ALA A 1 108 ? -2.121 -18.203 7.727 1 98.56 108 ALA A CA 1
ATOM 812 C C . ALA A 1 108 ? -2.561 -17.141 8.719 1 98.56 108 ALA A C 1
ATOM 814 O O . ALA A 1 108 ? -3.73 -17.078 9.102 1 98.56 108 ALA A O 1
ATOM 815 N N . LEU A 1 109 ? -1.643 -16.344 9.109 1 97.81 109 LEU A N 1
ATOM 816 C CA . LEU A 1 109 ? -1.976 -15.25 10.008 1 97.81 109 LEU A CA 1
ATOM 817 C C . LEU A 1 109 ? -2.998 -14.312 9.375 1 97.81 109 LEU A C 1
ATOM 819 O O . LEU A 1 109 ? -4.008 -13.977 9.992 1 97.81 109 LEU A O 1
ATOM 823 N N . ASN A 1 110 ? -2.736 -13.906 8.148 1 97.94 110 ASN A N 1
ATOM 824 C CA . ASN A 1 110 ? -3.688 -13.062 7.438 1 97.94 110 ASN A CA 1
ATOM 825 C C . ASN A 1 110 ? -5.047 -13.742 7.297 1 97.94 110 ASN A C 1
ATOM 827 O O . ASN A 1 110 ? -6.086 -13.109 7.496 1 97.94 110 ASN A O 1
ATOM 831 N N . GLY A 1 111 ? -4.973 -15.023 6.973 1 98.19 111 GLY A N 1
ATOM 832 C CA . GLY A 1 111 ? -6.215 -15.773 6.844 1 98.19 111 GLY A CA 1
ATOM 833 C C . GLY A 1 111 ? -7.023 -15.82 8.125 1 98.19 111 GLY A C 1
ATOM 834 O O . GLY A 1 111 ? -8.242 -15.672 8.102 1 98.19 111 GLY A O 1
ATOM 835 N N . VAL A 1 112 ? -6.395 -16 9.203 1 97.38 112 VAL A N 1
ATOM 836 C CA . VAL A 1 112 ? -7.07 -16.078 10.492 1 97.38 112 VAL A CA 1
ATOM 837 C C . VAL A 1 112 ? -7.641 -14.703 10.852 1 97.38 112 VAL A C 1
ATOM 839 O O . VAL A 1 112 ? -8.789 -14.602 11.297 1 97.38 112 VAL A O 1
ATOM 842 N N . LEU A 1 113 ? -6.836 -13.711 10.625 1 95.25 113 LEU A N 1
ATOM 843 C CA . LEU A 1 113 ? -7.277 -12.359 10.953 1 95.25 113 LEU A CA 1
ATOM 844 C C . LEU A 1 113 ? -8.5 -11.977 10.133 1 95.25 113 LEU A C 1
ATOM 846 O O . LEU A 1 113 ? -9.422 -11.328 10.641 1 95.25 113 LEU A O 1
ATOM 850 N N . ILE A 1 114 ? -8.531 -12.406 8.898 1 94.81 114 ILE A N 1
ATOM 851 C CA . ILE A 1 114 ? -9.586 -11.992 7.984 1 94.81 114 ILE A CA 1
ATOM 852 C C . ILE A 1 114 ? -10.742 -12.984 8.039 1 94.81 114 ILE A C 1
ATOM 854 O O . ILE A 1 114 ? -11.891 -12.602 8.266 1 94.81 114 ILE A O 1
ATOM 858 N N . GLY A 1 115 ? -10.453 -14.258 7.918 1 94.62 115 GLY A N 1
ATOM 859 C CA . GLY A 1 115 ? -11.469 -15.289 7.781 1 94.62 115 GLY A CA 1
ATOM 860 C C . GLY A 1 115 ? -12.125 -15.656 9.102 1 94.62 115 GLY A C 1
ATOM 861 O O . GLY A 1 115 ? -13.297 -16.047 9.125 1 94.62 115 GLY A O 1
ATOM 862 N N . ILE A 1 116 ? -11.438 -15.547 10.141 1 94.19 116 ILE A N 1
ATOM 863 C CA . ILE A 1 116 ? -11.969 -15.992 11.422 1 94.19 116 ILE A CA 1
ATOM 864 C C . ILE A 1 116 ? -12.281 -14.789 12.305 1 94.19 116 ILE A C 1
ATOM 866 O O . ILE A 1 116 ? -13.383 -14.688 12.859 1 94.19 116 ILE A O 1
ATOM 870 N N . MET A 1 117 ? -11.391 -13.844 12.297 1 92.12 117 MET A N 1
ATOM 871 C CA . MET A 1 117 ? -11.578 -12.703 13.195 1 92.12 117 MET A CA 1
ATOM 872 C C . MET A 1 117 ? -12.336 -11.578 12.508 1 92.12 117 MET A C 1
ATOM 874 O O . MET A 1 117 ? -12.633 -10.555 13.125 1 92.12 117 MET A O 1
ATOM 878 N N . ASN A 1 118 ? -12.508 -11.664 11.227 1 89.94 118 ASN A N 1
ATOM 879 C CA . ASN A 1 118 ? -13.367 -10.789 10.438 1 89.94 118 ASN A CA 1
ATOM 880 C C . ASN A 1 118 ? -12.789 -9.383 10.344 1 89.94 118 ASN A C 1
ATOM 882 O O . ASN A 1 118 ? -13.531 -8.398 10.383 1 89.94 118 ASN A O 1
ATOM 886 N N . LEU A 1 119 ? -11.492 -9.328 10.367 1 89 119 LEU A N 1
ATOM 887 C CA . LEU A 1 119 ? -10.867 -8.047 10.039 1 89 119 LEU A CA 1
ATOM 888 C C . LEU A 1 119 ? -11.023 -7.723 8.562 1 89 119 LEU A C 1
ATOM 890 O O . LEU A 1 119 ? -10.906 -8.609 7.711 1 89 119 LEU A O 1
ATOM 894 N N . PRO A 1 120 ? -11.242 -6.379 8.273 1 87 120 PRO A N 1
ATOM 895 C CA . PRO A 1 120 ? -11.211 -6.031 6.852 1 87 120 PRO A CA 1
ATOM 896 C C . PRO A 1 120 ? -9.883 -6.383 6.184 1 87 120 PRO A C 1
ATOM 898 O O . PRO A 1 120 ? -8.82 -6.109 6.746 1 87 120 PRO A O 1
ATOM 901 N N . PRO A 1 121 ? -9.961 -7.023 5.078 1 92.75 121 PRO A N 1
ATOM 902 C CA . PRO A 1 121 ? -8.758 -7.539 4.422 1 92.75 121 PRO A CA 1
ATOM 903 C C . PRO A 1 121 ? -7.688 -6.465 4.215 1 92.75 121 PRO A C 1
ATOM 905 O O . PRO A 1 121 ? -6.5 -6.719 4.441 1 92.75 121 PRO A O 1
ATOM 908 N N . PHE A 1 122 ? -8.133 -5.316 3.801 1 88 122 PHE A N 1
ATOM 909 C CA . PHE A 1 122 ? -7.164 -4.258 3.543 1 88 122 PHE A CA 1
ATOM 910 C C . PHE A 1 122 ? -6.402 -3.898 4.812 1 88 122 PHE A C 1
ATOM 912 O O . PHE A 1 122 ? -5.184 -3.713 4.781 1 88 122 PHE A O 1
ATOM 919 N N . LEU A 1 123 ? -7.055 -3.797 5.898 1 86.19 123 LEU A N 1
ATOM 920 C CA . LEU A 1 123 ? -6.449 -3.404 7.164 1 86.19 123 LEU A CA 1
ATOM 921 C C . LEU A 1 123 ? -5.531 -4.504 7.691 1 86.19 123 LEU A C 1
ATOM 923 O O . LEU A 1 123 ? -4.414 -4.227 8.133 1 86.19 123 LEU A O 1
ATOM 927 N N . ALA A 1 124 ? -6.039 -5.73 7.676 1 91.56 124 ALA A N 1
ATOM 928 C CA . ALA A 1 124 ? -5.246 -6.859 8.156 1 91.56 124 ALA A CA 1
ATOM 929 C C . ALA A 1 124 ? -3.924 -6.961 7.402 1 91.56 124 ALA A C 1
ATOM 931 O O . ALA A 1 124 ? -2.865 -7.129 8.016 1 91.56 124 ALA A O 1
ATOM 932 N N . THR A 1 125 ? -4.027 -6.758 6.141 1 94.06 125 THR A N 1
ATOM 933 C CA . THR A 1 125 ? -2.832 -6.996 5.34 1 94.06 125 THR A CA 1
ATOM 934 C C . THR A 1 125 ? -1.951 -5.75 5.297 1 94.06 125 THR A C 1
ATOM 936 O O . THR A 1 125 ? -0.757 -5.84 5.008 1 94.06 125 THR A O 1
ATOM 939 N N . LEU A 1 126 ? -2.525 -4.605 5.551 1 87.88 126 LEU A N 1
ATOM 940 C CA . LEU A 1 126 ? -1.702 -3.426 5.793 1 87.88 126 LEU A CA 1
ATOM 941 C C . LEU A 1 126 ? -0.84 -3.611 7.039 1 87.88 126 LEU A C 1
ATOM 943 O O . LEU A 1 126 ? 0.338 -3.246 7.043 1 87.88 126 LEU A O 1
ATOM 947 N N . CYS A 1 127 ? -1.471 -4.121 8.062 1 89.56 127 CYS A N 1
ATOM 948 C CA . CYS A 1 127 ? -0.743 -4.375 9.305 1 89.56 127 CYS A CA 1
ATOM 949 C C . CYS A 1 127 ? 0.405 -5.352 9.07 1 89.56 127 CYS A C 1
ATOM 951 O O . CYS A 1 127 ? 1.528 -5.109 9.523 1 89.56 127 CYS A O 1
ATOM 953 N N . THR A 1 128 ? 0.096 -6.398 8.406 1 94.19 128 THR A N 1
ATOM 954 C CA . THR A 1 128 ? 1.135 -7.391 8.148 1 94.19 128 THR A CA 1
ATOM 955 C C . THR A 1 128 ? 2.201 -6.832 7.215 1 94.19 128 THR A C 1
ATOM 957 O O . THR A 1 128 ? 3.381 -7.164 7.336 1 94.19 128 THR A O 1
ATOM 960 N N . CYS A 1 129 ? 1.745 -5.965 6.297 1 92.94 129 CYS A N 1
ATOM 961 C CA . CYS A 1 129 ? 2.699 -5.254 5.457 1 92.94 129 CYS A CA 1
ATOM 962 C C . CYS A 1 129 ? 3.695 -4.469 6.305 1 92.94 129 CYS A C 1
ATOM 964 O O . CYS A 1 129 ? 4.902 -4.52 6.059 1 92.94 129 CYS A O 1
ATOM 966 N N . MET A 1 130 ? 3.229 -3.809 7.312 1 89.25 130 MET A N 1
ATOM 967 C CA . MET A 1 130 ? 4.082 -3.039 8.211 1 89.25 130 MET A CA 1
ATOM 968 C C . MET A 1 130 ? 5.008 -3.957 9 1 89.25 130 MET A C 1
ATOM 970 O O . MET A 1 130 ? 6.199 -3.674 9.141 1 89.25 130 MET A O 1
ATOM 974 N N . ILE A 1 131 ? 4.477 -5.016 9.414 1 92.94 131 ILE A N 1
ATOM 975 C CA . ILE A 1 131 ? 5.23 -5.949 10.242 1 92.94 131 ILE A CA 1
ATOM 976 C C . ILE A 1 131 ? 6.352 -6.586 9.422 1 92.94 131 ILE A C 1
ATOM 978 O O . ILE A 1 131 ? 7.5 -6.648 9.867 1 92.94 131 ILE A O 1
ATOM 982 N N . THR A 1 132 ? 5.996 -6.996 8.242 1 95.06 132 THR A N 1
ATOM 983 C CA . THR A 1 132 ? 7.012 -7.641 7.418 1 95.06 132 THR A CA 1
ATOM 984 C C . THR A 1 132 ? 8.047 -6.621 6.938 1 95.06 132 THR A C 1
ATOM 986 O O . THR A 1 132 ? 9.227 -6.945 6.812 1 95.06 132 THR A O 1
ATOM 989 N N . ARG A 1 133 ? 7.598 -5.461 6.629 1 91.12 133 ARG A N 1
ATOM 990 C CA . ARG A 1 133 ? 8.547 -4.418 6.27 1 91.12 133 ARG A CA 1
ATOM 991 C C . ARG A 1 133 ? 9.523 -4.145 7.414 1 91.12 133 ARG A C 1
ATOM 993 O O . ARG A 1 133 ? 10.727 -4.051 7.203 1 91.12 133 ARG A O 1
ATOM 1000 N N . GLY A 1 134 ? 9.008 -3.988 8.602 1 89.75 134 GLY A N 1
ATOM 1001 C CA . GLY A 1 134 ? 9.836 -3.768 9.773 1 89.75 134 GLY A CA 1
ATOM 1002 C C . GLY A 1 134 ? 10.789 -4.918 10.062 1 89.75 134 GLY A C 1
ATOM 1003 O O . GLY A 1 134 ? 11.977 -4.703 10.297 1 89.75 134 GLY A O 1
ATOM 1004 N N . ALA A 1 135 ? 10.289 -6.129 10.016 1 93.94 135 ALA A N 1
ATOM 1005 C CA . ALA A 1 135 ? 11.109 -7.312 10.281 1 93.94 135 ALA A CA 1
ATOM 1006 C C . ALA A 1 135 ? 12.234 -7.445 9.266 1 93.94 135 ALA A C 1
ATOM 1008 O O . ALA A 1 135 ? 13.367 -7.77 9.617 1 93.94 135 ALA A O 1
ATOM 1009 N N . GLY A 1 136 ? 11.883 -7.215 7.996 1 93.5 136 GLY A N 1
ATOM 1010 C CA . GLY A 1 136 ? 12.906 -7.227 6.969 1 93.5 136 GLY A CA 1
ATOM 1011 C C . GLY A 1 136 ? 13.977 -6.172 7.18 1 93.5 136 GLY A C 1
ATOM 1012 O O . GLY A 1 136 ? 15.156 -6.406 6.898 1 93.5 136 GLY A O 1
ATOM 1013 N N . SER A 1 137 ? 13.578 -5.082 7.723 1 90.38 137 SER A N 1
ATOM 1014 C CA . SER A 1 137 ? 14.492 -3.959 7.895 1 90.38 137 SER A CA 1
ATOM 1015 C C . SER A 1 137 ? 15.453 -4.199 9.055 1 90.38 137 SER A C 1
ATOM 1017 O O . SER A 1 137 ? 16.453 -3.498 9.188 1 90.38 137 SER A O 1
ATOM 1019 N N . LEU A 1 138 ? 15.172 -5.121 9.898 1 90.56 138 LEU A N 1
ATOM 1020 C CA . LEU A 1 138 ? 16.062 -5.465 11 1 90.56 138 LEU A CA 1
ATOM 1021 C C . LEU A 1 138 ? 17.25 -6.297 10.508 1 90.56 138 LEU A C 1
ATOM 1023 O O . LEU A 1 138 ? 18.234 -6.449 11.211 1 90.56 138 LEU A O 1
ATOM 1027 N N . CYS A 1 139 ? 17.078 -6.809 9.305 1 91.56 139 CYS A N 1
ATOM 1028 C CA . CYS A 1 139 ? 18.156 -7.562 8.688 1 91.56 139 CYS A CA 1
ATOM 1029 C C . CYS A 1 139 ? 19.125 -6.633 7.961 1 91.56 139 CYS A C 1
ATOM 1031 O O . CYS A 1 139 ? 18.828 -5.457 7.746 1 91.56 139 CYS A O 1
ATOM 1033 N N . THR A 1 140 ? 20.266 -7.113 7.711 1 88.69 140 THR A N 1
ATOM 1034 C CA . THR A 1 140 ? 21.219 -6.371 6.895 1 88.69 140 THR A CA 1
ATOM 1035 C C . THR A 1 140 ? 21.094 -6.754 5.426 1 88.69 140 THR A C 1
ATOM 1037 O O . THR A 1 140 ? 20.484 -7.785 5.098 1 88.69 140 THR A O 1
ATOM 1040 N N . ALA A 1 141 ? 21.547 -5.859 4.625 1 87.62 141 ALA A N 1
ATOM 1041 C CA . ALA A 1 141 ? 21.578 -6.191 3.205 1 87.62 141 ALA A CA 1
ATOM 1042 C C . ALA A 1 141 ? 22.25 -7.543 2.975 1 87.62 141 ALA A C 1
ATOM 1044 O O . ALA A 1 141 ? 23.344 -7.801 3.494 1 87.62 141 ALA A O 1
ATOM 1045 N N . THR A 1 142 ? 21.547 -8.367 2.203 1 89.19 142 THR A N 1
ATOM 1046 C CA . THR A 1 142 ? 21.969 -9.758 2.141 1 89.19 142 THR A CA 1
ATOM 1047 C C . THR A 1 142 ? 22.125 -10.211 0.693 1 89.19 142 THR A C 1
ATOM 1049 O O . THR A 1 142 ? 21.141 -10.344 -0.036 1 89.19 142 THR A O 1
ATOM 1052 N N . PRO A 1 143 ? 23.375 -10.43 0.333 1 90.69 143 PRO A N 1
ATOM 1053 C CA . PRO A 1 143 ? 23.578 -11.125 -0.939 1 90.69 143 PRO A CA 1
ATOM 1054 C C . PRO A 1 143 ? 23.438 -12.641 -0.81 1 90.69 143 PRO A C 1
ATOM 1056 O O . PRO A 1 143 ? 24.141 -13.258 -0 1 90.69 143 PRO A O 1
ATOM 1059 N N . TRP A 1 144 ? 22.516 -13.203 -1.566 1 91.62 144 TRP A N 1
ATOM 1060 C CA . TRP A 1 144 ? 22.453 -14.656 -1.648 1 91.62 144 TRP A CA 1
ATOM 1061 C C . TRP A 1 144 ? 23.625 -15.203 -2.449 1 91.62 144 TRP A C 1
ATOM 1063 O O . TRP A 1 144 ? 24.281 -14.469 -3.199 1 91.62 144 TRP A O 1
ATOM 1073 N N . PRO A 1 145 ? 24 -16.453 -2.219 1 89.44 145 PRO A N 1
ATOM 1074 C CA . PRO A 1 145 ? 25.141 -17 -2.957 1 89.44 145 PRO A CA 1
ATOM 1075 C C . PRO A 1 145 ? 24.984 -16.875 -4.469 1 89.44 145 PRO A C 1
ATOM 1077 O O . PRO A 1 145 ? 23.922 -17.203 -5.016 1 89.44 145 PRO A O 1
ATOM 1080 N N . ALA A 1 146 ? 26.047 -16.406 -5.031 1 85.19 146 ALA A N 1
ATOM 1081 C CA . ALA A 1 146 ? 26.062 -16.25 -6.484 1 85.19 146 ALA A CA 1
ATOM 1082 C C . ALA A 1 146 ? 26.125 -17.594 -7.18 1 85.19 146 ALA A C 1
ATOM 1084 O O . ALA A 1 146 ? 26.375 -18.625 -6.539 1 85.19 146 ALA A O 1
ATOM 1085 N N . LEU A 1 147 ? 25.984 -17.547 -8.492 1 79.81 147 LEU A N 1
ATOM 1086 C CA . LEU A 1 147 ? 25.891 -18.766 -9.297 1 79.81 147 LEU A CA 1
ATOM 1087 C C . LEU A 1 147 ? 27.141 -19.625 -9.133 1 79.81 147 LEU A C 1
ATOM 1089 O O . LEU A 1 147 ? 27.047 -20.844 -9.055 1 79.81 147 LEU A O 1
ATOM 1093 N N . THR A 1 148 ? 28.281 -19.031 -8.961 1 79.38 148 THR A N 1
ATOM 1094 C CA . THR A 1 148 ? 29.547 -19.766 -8.938 1 79.38 148 THR A CA 1
ATOM 1095 C C . THR A 1 148 ? 29.922 -20.141 -7.512 1 79.38 148 THR A C 1
ATOM 1097 O O . THR A 1 148 ? 30.906 -20.859 -7.293 1 79.38 148 THR A O 1
ATOM 1100 N N . GLN A 1 149 ? 29.172 -19.719 -6.629 1 85.25 149 GLN A N 1
ATOM 1101 C CA . GLN A 1 149 ? 29.484 -19.984 -5.23 1 85.25 149 GLN A CA 1
ATOM 1102 C C . GLN A 1 149 ? 28.75 -21.219 -4.73 1 85.25 149 GLN A C 1
ATOM 1104 O O . GLN A 1 149 ? 27.781 -21.672 -5.352 1 85.25 149 GLN A O 1
ATOM 1109 N N . ASP A 1 150 ? 29.281 -21.703 -3.631 1 84.38 150 ASP A N 1
ATOM 1110 C CA . ASP A 1 150 ? 28.578 -22.812 -2.984 1 84.38 150 ASP A CA 1
ATOM 1111 C C . ASP A 1 150 ? 27.156 -22.391 -2.598 1 84.38 150 ASP A C 1
ATOM 1113 O O . ASP A 1 150 ? 26.953 -21.359 -1.969 1 84.38 150 ASP A O 1
ATOM 1117 N N . GLY A 1 151 ? 26.25 -23.156 -3.113 1 84.62 151 GLY A N 1
ATOM 1118 C CA . GLY A 1 151 ? 24.859 -22.844 -2.824 1 84.62 151 GLY A CA 1
ATOM 1119 C C . GLY A 1 151 ? 24.188 -22.047 -3.932 1 84.62 151 GLY A C 1
ATOM 1120 O O . GLY A 1 151 ? 22.969 -21.797 -3.875 1 84.62 151 GLY A O 1
ATOM 1121 N N . GLY A 1 152 ? 24.969 -21.688 -4.863 1 88.25 152 GLY A N 1
ATOM 1122 C CA . GLY A 1 152 ? 24.438 -20.859 -5.941 1 88.25 152 GLY A CA 1
ATOM 1123 C C . GLY A 1 152 ? 23.609 -21.656 -6.934 1 88.25 152 GLY A C 1
ATOM 1124 O O . GLY A 1 152 ? 23.016 -21.078 -7.852 1 88.25 152 GLY A O 1
ATOM 1125 N N . TRP A 1 153 ? 23.469 -22.969 -6.656 1 85.69 153 TRP A N 1
ATOM 1126 C CA . TRP A 1 153 ? 22.766 -23.844 -7.582 1 85.69 153 TRP A CA 1
ATOM 1127 C C . TRP A 1 153 ? 21.312 -23.438 -7.723 1 85.69 153 TRP A C 1
ATOM 1129 O O . TRP A 1 153 ? 20.656 -23.766 -8.711 1 85.69 153 TRP A O 1
ATOM 1139 N N . PHE A 1 154 ? 20.797 -22.703 -6.762 1 87.06 154 PHE A N 1
ATOM 1140 C CA . PHE A 1 154 ? 19.391 -22.344 -6.785 1 87.06 154 PHE A CA 1
ATOM 1141 C C . PHE A 1 154 ? 19.094 -21.375 -7.926 1 87.06 154 PHE A C 1
ATOM 1143 O O . PHE A 1 154 ? 17.938 -21.25 -8.359 1 87.06 154 PHE A O 1
ATOM 1150 N N . HIS A 1 155 ? 20.094 -20.719 -8.414 1 85.31 155 HIS A N 1
ATOM 1151 C CA . HIS A 1 155 ? 19.922 -19.859 -9.57 1 85.31 155 HIS A CA 1
ATOM 1152 C C . HIS A 1 155 ? 19.484 -20.656 -10.797 1 85.31 155 HIS A C 1
ATOM 1154 O O . HIS A 1 155 ? 18.75 -20.156 -11.648 1 85.31 155 HIS A O 1
ATOM 1160 N N . SER A 1 156 ? 19.906 -21.906 -10.836 1 82.06 156 SER A N 1
ATOM 1161 C CA . SER A 1 156 ? 19.672 -22.766 -11.984 1 82.06 156 SER A CA 1
ATOM 1162 C C . SER A 1 156 ? 18.203 -23.172 -12.062 1 82.06 156 SER A C 1
ATOM 1164 O O . SER A 1 156 ? 17.734 -23.641 -13.109 1 82.06 156 SER A O 1
ATOM 1166 N N . ILE A 1 157 ? 17.5 -23 -11.016 1 85.12 157 ILE A N 1
ATOM 1167 C CA . ILE A 1 157 ? 16.078 -23.281 -11.023 1 85.12 157 ILE A CA 1
ATOM 1168 C C . ILE A 1 157 ? 15.375 -22.312 -11.992 1 85.12 157 ILE A C 1
ATOM 1170 O O . ILE A 1 157 ? 14.406 -22.703 -12.664 1 85.12 157 ILE A O 1
ATOM 1174 N N . PHE A 1 158 ? 15.977 -21.156 -12.133 1 84.31 158 PHE A N 1
ATOM 1175 C CA . PHE A 1 158 ? 15.305 -20.125 -12.914 1 84.31 158 PHE A CA 1
ATOM 1176 C C . PHE A 1 158 ? 16.031 -19.875 -14.227 1 84.31 158 PHE A C 1
ATOM 1178 O O . PHE A 1 158 ? 15.438 -19.438 -15.211 1 84.31 158 PHE A O 1
ATOM 1185 N N . LYS A 1 159 ? 17.312 -20.062 -14.219 1 79.75 159 LYS A N 1
ATOM 1186 C CA . LYS A 1 159 ? 18.125 -19.797 -15.406 1 79.75 159 LYS A CA 1
ATOM 1187 C C . LYS A 1 159 ? 19.297 -20.781 -15.492 1 79.75 159 LYS A C 1
ATOM 1189 O O . LYS A 1 159 ? 20.094 -20.891 -14.555 1 79.75 159 LYS A O 1
ATOM 1194 N N . ILE A 1 160 ? 19.328 -21.484 -16.625 1 78.75 160 ILE A N 1
ATOM 1195 C CA . ILE A 1 160 ? 20.438 -22.406 -16.828 1 78.75 160 ILE A CA 1
ATOM 1196 C C . ILE A 1 160 ? 21.453 -21.781 -17.781 1 78.75 160 ILE A C 1
ATOM 1198 O O . ILE A 1 160 ? 21.094 -21.25 -18.828 1 78.75 160 ILE A O 1
ATOM 1202 N N . THR A 1 161 ? 22.578 -21.625 -17.312 1 77.38 161 THR A N 1
ATOM 1203 C CA . THR A 1 161 ? 23.672 -21.109 -18.141 1 77.38 161 THR A CA 1
ATOM 1204 C C . THR A 1 161 ? 24.516 -22.25 -18.703 1 77.38 161 THR A C 1
ATOM 1206 O O . THR A 1 161 ? 25.016 -23.094 -17.938 1 77.38 161 THR A O 1
ATOM 1209 N N . VAL A 1 162 ? 24.391 -22.359 -20 1 75.12 162 VAL A N 1
ATOM 1210 C CA . VAL A 1 162 ? 25.203 -23.391 -20.672 1 75.12 162 VAL A CA 1
ATOM 1211 C C . VAL A 1 162 ? 26.391 -22.734 -21.375 1 75.12 162 VAL A C 1
ATOM 1213 O O . VAL A 1 162 ? 26.219 -21.828 -22.188 1 75.12 162 VAL A O 1
ATOM 1216 N N . GLY A 1 163 ? 27.469 -23.109 -20.984 1 69.88 163 GLY A N 1
ATOM 1217 C CA . GLY A 1 163 ? 28.672 -22.547 -21.578 1 69.88 163 GLY A CA 1
ATOM 1218 C C . GLY A 1 163 ? 29.422 -21.625 -20.641 1 69.88 163 GLY A C 1
ATOM 1219 O O . GLY A 1 163 ? 29.062 -21.5 -19.469 1 69.88 163 GLY A O 1
ATOM 1220 N N . THR A 1 164 ? 30.625 -21.234 -20.922 1 66.75 164 THR A N 1
ATOM 1221 C CA . THR A 1 164 ? 31.453 -20.422 -20.062 1 66.75 164 THR A CA 1
ATOM 1222 C C . THR A 1 164 ? 31.734 -19.062 -20.703 1 66.75 164 THR A C 1
ATOM 1224 O O . THR A 1 164 ? 31.734 -18.938 -21.938 1 66.75 164 THR A O 1
ATOM 1227 N N . GLY A 1 165 ? 31.688 -17.969 -19.922 1 61.06 165 GLY A N 1
ATOM 1228 C CA . GLY A 1 165 ? 32.094 -16.656 -20.391 1 61.06 165 GLY A CA 1
ATOM 1229 C C . GLY A 1 165 ? 30.938 -15.836 -20.938 1 61.06 165 GLY A C 1
ATOM 1230 O O . GLY A 1 165 ? 29.781 -16.031 -20.547 1 61.06 165 GLY A O 1
ATOM 1231 N N . ARG A 1 166 ? 31.234 -14.781 -21.812 1 59 166 ARG A N 1
ATOM 1232 C CA . ARG A 1 166 ? 30.297 -13.828 -22.406 1 59 166 ARG A CA 1
ATOM 1233 C C . ARG A 1 166 ? 29.422 -14.508 -23.453 1 59 166 ARG A C 1
ATOM 1235 O O . ARG A 1 166 ? 28.312 -14.055 -23.719 1 59 166 ARG A O 1
ATOM 1242 N N . SER A 1 167 ? 29.906 -15.641 -23.891 1 62.06 167 SER A N 1
ATOM 1243 C CA . SER A 1 167 ? 29.203 -16.328 -24.969 1 62.06 167 SER A CA 1
ATOM 1244 C C . SER A 1 167 ? 28.234 -17.359 -24.422 1 62.06 167 SER A C 1
ATOM 1246 O O . SER A 1 167 ? 27.625 -18.125 -25.188 1 62.06 167 SER A O 1
ATOM 1248 N N . ALA A 1 168 ? 28.094 -17.391 -23.156 1 69.88 168 ALA A N 1
ATOM 1249 C CA . ALA A 1 168 ? 27.25 -18.438 -22.578 1 69.88 168 ALA A CA 1
ATOM 1250 C C . ALA A 1 168 ? 25.781 -18.203 -22.922 1 69.88 168 ALA A C 1
ATOM 1252 O O . ALA A 1 168 ? 25.328 -17.062 -23 1 69.88 168 ALA A O 1
ATOM 1253 N N . SER A 1 169 ? 25.234 -19.391 -23.344 1 77.31 169 SER A N 1
ATOM 1254 C CA . SER A 1 169 ? 23.797 -19.344 -23.625 1 77.31 169 SER A CA 1
ATOM 1255 C C . SER A 1 169 ? 22.984 -19.469 -22.344 1 77.31 169 SER A C 1
ATOM 1257 O O . SER A 1 169 ? 23.266 -20.344 -21.516 1 77.31 169 SER A O 1
ATOM 1259 N N . ARG A 1 170 ? 22.203 -18.562 -22.109 1 80.44 170 ARG A N 1
ATOM 1260 C CA . ARG A 1 170 ? 21.344 -18.578 -20.938 1 80.44 170 ARG A CA 1
ATOM 1261 C C . ARG A 1 170 ? 19.906 -18.938 -21.312 1 80.44 170 ARG A C 1
ATOM 1263 O O . ARG A 1 170 ? 19.344 -18.344 -22.234 1 80.44 170 ARG A O 1
ATOM 1270 N N . TYR A 1 171 ? 19.453 -20.062 -20.734 1 76.19 171 TYR A N 1
ATOM 1271 C CA . TYR A 1 171 ? 18.078 -20.5 -21 1 76.19 171 TYR A CA 1
ATOM 1272 C C . TYR A 1 171 ? 17.172 -20.188 -19.812 1 76.19 171 TYR A C 1
ATOM 1274 O O . TYR A 1 171 ? 17.453 -20.578 -18.688 1 76.19 171 TYR A O 1
ATOM 1282 N N . PRO A 1 172 ? 16.109 -19.453 -20.062 1 85 172 PRO A N 1
ATOM 1283 C CA . PRO A 1 172 ? 15.18 -19.094 -18.984 1 85 172 PRO A CA 1
ATOM 1284 C C . PRO A 1 172 ? 14.219 -20.219 -18.625 1 85 172 PRO A C 1
ATOM 1286 O O . PRO A 1 172 ? 13.016 -20.109 -18.859 1 85 172 PRO A O 1
ATOM 1289 N N . ILE A 1 173 ? 14.68 -21.297 -17.953 1 84.06 173 ILE A N 1
ATOM 1290 C CA . ILE A 1 173 ? 13.883 -22.469 -17.594 1 84.06 173 ILE A CA 1
ATOM 1291 C C . ILE A 1 173 ? 12.844 -22.078 -16.562 1 84.06 173 ILE A C 1
ATOM 1293 O O . ILE A 1 173 ? 11.852 -22.781 -16.359 1 84.06 173 ILE A O 1
ATOM 1297 N N . GLY A 1 174 ? 13.102 -20.984 -15.883 1 88.94 174 GLY A N 1
ATOM 1298 C CA . GLY A 1 174 ? 12.117 -20.484 -14.938 1 88.94 174 GLY A CA 1
ATOM 1299 C C . GLY A 1 174 ? 10.758 -20.234 -15.555 1 88.94 174 GLY A C 1
ATOM 1300 O O . GLY A 1 174 ? 9.727 -20.422 -14.906 1 88.94 174 GLY A O 1
ATOM 1301 N N . PHE A 1 175 ? 10.781 -19.875 -16.781 1 88.19 175 PHE A N 1
ATOM 1302 C CA . PHE A 1 175 ? 9.539 -19.609 -17.5 1 88.19 175 PHE A CA 1
ATOM 1303 C C . PHE A 1 175 ? 8.688 -20.875 -17.578 1 88.19 175 PHE A C 1
ATOM 1305 O O . PHE A 1 175 ? 7.465 -20.812 -17.469 1 88.19 175 PHE A O 1
ATOM 1312 N N . LEU A 1 176 ? 9.328 -21.984 -17.781 1 89.75 176 LEU A N 1
ATOM 1313 C CA . LEU A 1 176 ? 8.617 -23.266 -17.844 1 89.75 176 LEU A CA 1
ATOM 1314 C C . LEU A 1 176 ? 7.953 -23.578 -16.5 1 89.75 176 LEU A C 1
ATOM 1316 O O . LEU A 1 176 ? 6.805 -24.016 -16.469 1 89.75 176 LEU A O 1
ATOM 1320 N N . TRP A 1 177 ? 8.688 -23.328 -15.398 1 92.12 177 TRP A N 1
ATOM 1321 C CA . TRP A 1 177 ? 8.117 -23.547 -14.078 1 92.12 177 TRP A CA 1
ATOM 1322 C C . TRP A 1 177 ? 6.906 -22.641 -13.844 1 92.12 177 TRP A C 1
ATOM 1324 O O . TRP A 1 177 ? 5.922 -23.062 -13.227 1 92.12 177 TRP A O 1
ATOM 1334 N N . MET A 1 178 ? 7.004 -21.453 -14.336 1 93.38 178 MET A N 1
ATOM 1335 C CA . MET A 1 178 ? 5.895 -20.516 -14.188 1 93.38 178 MET A CA 1
ATOM 1336 C C . MET A 1 178 ? 4.66 -21 -14.938 1 93.38 178 MET A C 1
ATOM 1338 O O . MET A 1 178 ? 3.547 -20.938 -14.414 1 93.38 178 MET A O 1
ATOM 1342 N N . ILE A 1 179 ? 4.848 -21.5 -16.156 1 93.94 179 ILE A N 1
ATOM 1343 C CA . ILE A 1 179 ? 3.74 -22 -16.953 1 93.94 179 ILE A CA 1
ATOM 1344 C C . ILE A 1 179 ? 3.1 -23.203 -16.25 1 93.94 179 ILE A C 1
ATOM 1346 O O . ILE A 1 179 ? 1.873 -23.312 -16.188 1 93.94 179 ILE A O 1
ATOM 1350 N N . ILE A 1 180 ? 3.896 -24.062 -15.75 1 96.5 180 ILE A N 1
ATOM 1351 C CA . ILE A 1 180 ? 3.402 -25.25 -15.047 1 96.5 180 ILE A CA 1
ATOM 1352 C C . ILE A 1 180 ? 2.58 -24.812 -13.836 1 96.5 180 ILE A C 1
ATOM 1354 O O . ILE A 1 180 ? 1.491 -25.344 -13.602 1 96.5 180 ILE A O 1
ATOM 1358 N N . LEU A 1 181 ? 3.094 -23.828 -13.078 1 97.38 181 LEU A N 1
ATOM 1359 C CA . LEU A 1 181 ? 2.393 -23.375 -11.883 1 97.38 181 LEU A CA 1
ATOM 1360 C C . LEU A 1 181 ? 1.086 -22.688 -12.258 1 97.38 181 LEU A C 1
ATOM 1362 O O . LEU A 1 181 ? 0.082 -22.828 -11.555 1 97.38 181 LEU A O 1
ATOM 1366 N N . VAL A 1 182 ? 1.131 -21.906 -13.32 1 97.5 182 VAL A N 1
ATOM 1367 C CA . VAL A 1 182 ? -0.082 -21.25 -13.789 1 97.5 182 VAL A CA 1
ATOM 1368 C C . VAL A 1 182 ? -1.13 -22.297 -14.164 1 97.5 182 VAL A C 1
ATOM 1370 O O . VAL A 1 182 ? -2.293 -22.188 -13.773 1 97.5 182 VAL A O 1
ATOM 1373 N N . LEU A 1 183 ? -0.722 -23.297 -14.938 1 97.5 183 LEU A N 1
ATOM 1374 C CA . LEU A 1 183 ? -1.641 -24.344 -15.359 1 97.5 183 LEU A CA 1
ATOM 1375 C C . LEU A 1 183 ? -2.141 -25.141 -14.164 1 97.5 183 LEU A C 1
ATOM 1377 O O . LEU A 1 183 ? -3.322 -25.5 -14.094 1 97.5 183 LEU A O 1
ATOM 1381 N N . LEU A 1 184 ? -1.266 -25.375 -13.242 1 98.12 184 LEU A N 1
ATOM 1382 C CA . LEU A 1 184 ? -1.642 -26.109 -12.039 1 98.12 184 LEU A CA 1
ATOM 1383 C C . LEU A 1 184 ? -2.666 -25.312 -11.227 1 98.12 184 LEU A C 1
ATOM 1385 O O . LEU A 1 184 ? -3.682 -25.875 -10.797 1 98.12 184 LEU A O 1
ATOM 1389 N N . MET A 1 185 ? -2.41 -24.062 -10.992 1 98.19 185 MET A N 1
ATOM 1390 C CA . MET A 1 185 ? -3.301 -23.266 -10.156 1 98.19 185 MET A CA 1
ATOM 1391 C C . MET A 1 185 ? -4.598 -22.953 -10.891 1 98.19 185 MET A C 1
ATOM 1393 O O . MET A 1 185 ? -5.645 -22.766 -10.266 1 98.19 185 MET A O 1
ATOM 1397 N N . GLU A 1 186 ? -4.469 -22.891 -12.242 1 97.06 186 GLU A N 1
ATOM 1398 C CA . GLU A 1 186 ? -5.699 -22.797 -13.023 1 97.06 186 GLU A CA 1
ATOM 1399 C C . GLU A 1 186 ? -6.562 -24.047 -12.844 1 97.06 186 GLU A C 1
ATOM 1401 O O . GLU A 1 186 ? -7.785 -23.953 -12.719 1 97.06 186 GLU A O 1
ATOM 1406 N N . PHE A 1 187 ? -5.934 -25.172 -12.844 1 97.44 187 PHE A N 1
ATOM 1407 C CA . PHE A 1 187 ? -6.625 -26.422 -12.602 1 97.44 187 PHE A CA 1
ATOM 1408 C C . PHE A 1 187 ? -7.23 -26.453 -11.203 1 97.44 187 PHE A C 1
ATOM 1410 O O . PHE A 1 187 ? -8.383 -26.859 -11.031 1 97.44 187 PHE A O 1
ATOM 1417 N N . VAL A 1 188 ? -6.504 -25.984 -10.227 1 97.94 188 VAL A N 1
ATOM 1418 C CA . VAL A 1 188 ? -6.98 -25.953 -8.844 1 97.94 188 VAL A CA 1
ATOM 1419 C C . VAL A 1 188 ? -8.203 -25.047 -8.742 1 97.94 188 VAL A C 1
ATOM 1421 O O . VAL A 1 188 ? -9.188 -25.391 -8.086 1 97.94 188 VAL A O 1
ATOM 1424 N N . LEU A 1 189 ? -8.172 -23.938 -9.367 1 97 189 LEU A N 1
ATOM 1425 C CA . LEU A 1 189 ? -9.242 -22.953 -9.297 1 97 189 LEU A CA 1
ATOM 1426 C C . LEU A 1 189 ? -10.508 -23.484 -9.953 1 97 189 LEU A C 1
ATOM 1428 O O . LEU A 1 189 ? -11.617 -23.266 -9.445 1 97 189 LEU A O 1
ATOM 1432 N N . ASN A 1 190 ? -10.375 -24.281 -11.062 1 95.75 190 ASN A N 1
ATOM 1433 C CA . ASN A 1 190 ? -11.539 -24.609 -11.875 1 95.75 190 ASN A CA 1
ATOM 1434 C C . ASN A 1 190 ? -12 -26.047 -11.633 1 95.75 190 ASN A C 1
ATOM 1436 O O . ASN A 1 190 ? -13.141 -26.391 -11.945 1 95.75 190 ASN A O 1
ATOM 1440 N N . HIS A 1 191 ? -11.141 -26.859 -11.047 1 97.06 191 HIS A N 1
ATOM 1441 C CA . HIS A 1 191 ? -11.5 -28.281 -11.039 1 97.06 191 HIS A CA 1
ATOM 1442 C C . HIS A 1 191 ? -11.43 -28.859 -9.633 1 97.06 191 HIS A C 1
ATOM 1444 O O . HIS A 1 191 ? -11.547 -30.078 -9.445 1 97.06 191 HIS A O 1
ATOM 1450 N N . THR A 1 192 ? -11.195 -28.062 -8.672 1 97.44 192 THR A N 1
ATOM 1451 C CA . THR A 1 192 ? -11.156 -28.578 -7.305 1 97.44 192 THR A CA 1
ATOM 1452 C C . THR A 1 192 ? -12.203 -27.875 -6.438 1 97.44 192 THR A C 1
ATOM 1454 O O . THR A 1 192 ? -12.734 -26.844 -6.816 1 97.44 192 THR A O 1
ATOM 1457 N N . LYS A 1 193 ? -12.492 -28.531 -5.289 1 96.94 193 LYS A N 1
ATOM 1458 C CA . LYS A 1 193 ? -13.414 -27.953 -4.312 1 96.94 193 LYS A CA 1
ATOM 1459 C C . LYS A 1 193 ? -12.906 -26.609 -3.795 1 96.94 193 LYS A C 1
ATOM 1461 O O . LYS A 1 193 ? -13.688 -25.688 -3.59 1 96.94 193 LYS A O 1
ATOM 1466 N N . PHE A 1 194 ? -11.648 -26.562 -3.656 1 97.62 194 PHE A N 1
ATOM 1467 C CA . PHE A 1 194 ? -11.039 -25.328 -3.16 1 97.62 194 PHE A CA 1
ATOM 1468 C C . PHE A 1 194 ? -11.344 -24.156 -4.086 1 97.62 194 PHE A C 1
ATOM 1470 O O . PHE A 1 194 ? -11.727 -23.078 -3.629 1 97.62 194 PHE A O 1
ATOM 1477 N N . GLY A 1 195 ? -11.141 -24.375 -5.34 1 97.44 195 GLY A N 1
ATOM 1478 C CA . GLY A 1 195 ? -11.43 -23.328 -6.316 1 97.44 195 GLY A CA 1
ATOM 1479 C C . GLY A 1 195 ? -12.891 -22.938 -6.367 1 97.44 195 GLY A C 1
ATOM 1480 O O . GLY A 1 195 ? -13.227 -21.75 -6.359 1 97.44 195 GLY A O 1
ATOM 1481 N N . ARG A 1 196 ? -13.758 -23.906 -6.332 1 96.44 196 ARG A N 1
ATOM 1482 C CA . ARG A 1 196 ? -15.195 -23.672 -6.391 1 96.44 196 ARG A CA 1
ATOM 1483 C C . ARG A 1 196 ? -15.672 -22.891 -5.168 1 96.44 196 ARG A C 1
ATOM 1485 O O . ARG A 1 196 ? -16.484 -21.984 -5.293 1 96.44 196 ARG A O 1
ATOM 1492 N N . TYR A 1 197 ? -15.148 -23.266 -4.102 1 97.62 197 TYR A N 1
ATOM 1493 C CA . TYR A 1 197 ? -15.57 -22.609 -2.873 1 97.62 197 TYR A CA 1
ATOM 1494 C C . TYR A 1 197 ? -14.992 -21.188 -2.789 1 97.62 197 TYR A C 1
ATOM 1496 O O . TYR A 1 197 ? -15.625 -20.297 -2.234 1 97.62 197 TYR A O 1
ATOM 1504 N N . THR A 1 198 ? -13.773 -21.016 -3.34 1 97.62 198 THR A N 1
ATOM 1505 C CA . THR A 1 198 ? -13.195 -19.688 -3.416 1 97.62 198 THR A CA 1
ATOM 1506 C C . THR A 1 198 ? -14.086 -18.75 -4.23 1 97.62 198 THR A C 1
ATOM 1508 O O . THR A 1 198 ? -14.375 -17.625 -3.799 1 97.62 198 THR A O 1
ATOM 1511 N N . ILE A 1 199 ? -14.578 -19.203 -5.332 1 96.56 199 ILE A N 1
ATOM 1512 C CA . ILE A 1 199 ? -15.43 -18.422 -6.215 1 96.56 199 ILE A CA 1
ATOM 1513 C C . ILE A 1 199 ? -16.781 -18.172 -5.547 1 96.56 199 ILE A C 1
ATOM 1515 O O . ILE A 1 199 ? -17.312 -17.062 -5.59 1 96.56 199 ILE A O 1
ATOM 1519 N N . ALA A 1 200 ? -17.328 -19.156 -4.883 1 96.44 200 ALA A N 1
ATOM 1520 C CA . ALA A 1 200 ? -18.609 -19.047 -4.203 1 96.44 200 ALA A CA 1
ATOM 1521 C C . ALA A 1 200 ? -18.562 -18 -3.088 1 96.44 200 ALA A C 1
ATOM 1523 O O . ALA A 1 200 ? -19.469 -17.188 -2.939 1 96.44 200 ALA A O 1
ATOM 1524 N N . ILE A 1 201 ? -17.484 -18.062 -2.361 1 96.38 201 ILE A N 1
ATOM 1525 C CA . ILE A 1 201 ? -17.312 -17.109 -1.268 1 96.38 201 ILE A CA 1
ATOM 1526 C C . ILE A 1 201 ? -17.219 -15.688 -1.824 1 96.38 201 ILE A C 1
ATOM 1528 O O . ILE A 1 201 ? -17.781 -14.758 -1.251 1 96.38 201 ILE A O 1
ATOM 1532 N N . GLY A 1 202 ? -16.516 -15.539 -2.9 1 94.81 202 GLY A N 1
ATOM 1533 C CA . GLY A 1 202 ? -16.375 -14.234 -3.527 1 94.81 202 GLY A CA 1
ATOM 1534 C C . GLY A 1 202 ? -17.672 -13.703 -4.098 1 94.81 202 GLY A C 1
ATOM 1535 O O . GLY A 1 202 ? -17.906 -12.492 -4.133 1 94.81 202 GLY A O 1
ATOM 1536 N N . SER A 1 203 ? -18.5 -14.594 -4.562 1 92.69 203 SER A N 1
ATOM 1537 C CA . SER A 1 203 ? -19.781 -14.195 -5.152 1 92.69 203 SER A CA 1
ATOM 1538 C C . SER A 1 203 ? -20.766 -13.758 -4.074 1 92.69 203 SER A C 1
ATOM 1540 O O . SER A 1 203 ? -21.391 -12.695 -4.188 1 92.69 203 SER A O 1
ATOM 1542 N N . ASN A 1 204 ? -20.953 -14.617 -3.139 1 93.94 204 ASN A N 1
ATOM 1543 C CA . ASN A 1 204 ? -21.844 -14.336 -2.018 1 93.94 204 ASN A CA 1
ATOM 1544 C C . ASN A 1 204 ? -21.469 -15.141 -0.779 1 93.94 204 ASN A C 1
ATOM 1546 O O . ASN A 1 204 ? -21.859 -16.297 -0.637 1 93.94 204 ASN A O 1
ATOM 1550 N N . LYS A 1 205 ? -20.828 -14.445 0.115 1 94.06 205 LYS A N 1
ATOM 1551 C CA . LYS A 1 205 ? -20.297 -15.102 1.302 1 94.06 205 LYS A CA 1
ATOM 1552 C C . LYS A 1 205 ? -21.422 -15.711 2.146 1 94.06 205 LYS A C 1
ATOM 1554 O O . LYS A 1 205 ? -21.297 -16.828 2.635 1 94.06 205 LYS A O 1
ATOM 1559 N N . GLU A 1 206 ? -22.453 -15 2.324 1 93.19 206 GLU A N 1
ATOM 1560 C CA . GLU A 1 206 ? -23.578 -15.461 3.135 1 93.19 206 GLU A CA 1
ATOM 1561 C C . GLU A 1 206 ? -24.25 -16.672 2.498 1 93.19 206 GLU A C 1
ATOM 1563 O O . GLU A 1 206 ? -24.562 -17.656 3.184 1 93.19 206 GLU A O 1
ATOM 1568 N N . ALA A 1 207 ? -24.469 -16.562 1.231 1 94.75 207 ALA A N 1
ATOM 1569 C CA . ALA A 1 207 ? -25.094 -17.672 0.51 1 94.75 207 ALA A CA 1
ATOM 1570 C C . ALA A 1 207 ? -24.203 -18.922 0.554 1 94.75 207 ALA A C 1
ATOM 1572 O O . ALA A 1 207 ? -24.688 -20.047 0.654 1 94.75 207 ALA A O 1
ATOM 1573 N N . ALA A 1 208 ? -22.906 -18.688 0.503 1 96 208 ALA A N 1
ATOM 1574 C CA . ALA A 1 208 ? -21.953 -19.797 0.579 1 96 208 ALA A CA 1
ATOM 1575 C C . ALA A 1 208 ? -22.031 -20.484 1.936 1 96 208 ALA A C 1
ATOM 1577 O O . ALA A 1 208 ? -22.047 -21.719 2.01 1 96 208 ALA A O 1
ATOM 1578 N N . ALA A 1 209 ? -22.125 -19.734 2.953 1 95.56 209 ALA A N 1
ATOM 1579 C CA . ALA A 1 209 ? -22.234 -20.297 4.301 1 95.56 209 ALA A CA 1
ATOM 1580 C C . ALA A 1 209 ? -23.531 -21.094 4.461 1 95.56 209 ALA A C 1
ATOM 1582 O O . ALA A 1 209 ? -23.531 -22.188 5.039 1 95.56 209 ALA A O 1
ATOM 1583 N N . LEU A 1 210 ? -24.562 -20.578 3.924 1 95.69 210 LEU A N 1
ATOM 1584 C CA . LEU A 1 210 ? -25.875 -21.219 4.016 1 95.69 210 LEU A CA 1
ATOM 1585 C C . LEU A 1 210 ? -25.891 -22.516 3.223 1 95.69 210 LEU A C 1
ATOM 1587 O O . LEU A 1 210 ? -26.703 -23.406 3.508 1 95.69 210 LEU A O 1
ATOM 1591 N N . SER A 1 211 ? -25.047 -22.641 2.264 1 96.38 211 SER A N 1
ATOM 1592 C CA . SER A 1 211 ? -24.984 -23.844 1.432 1 96.38 211 SER A CA 1
ATOM 1593 C C . SER A 1 211 ? -24.109 -24.906 2.07 1 96.38 211 SER A C 1
ATOM 1595 O O . SER A 1 211 ? -23.844 -25.938 1.452 1 96.38 211 SER A O 1
ATOM 1597 N N . GLY A 1 212 ? -23.578 -24.641 3.289 1 95.62 212 GLY A N 1
ATOM 1598 C CA . GLY A 1 212 ? -22.859 -25.656 4.035 1 95.62 212 GLY A CA 1
ATOM 1599 C C . GLY A 1 212 ? -21.344 -25.547 3.869 1 95.62 212 GLY A C 1
ATOM 1600 O O . GLY A 1 212 ? -20.594 -26.375 4.398 1 95.62 212 GLY A O 1
ATOM 1601 N N . ILE A 1 213 ? -20.922 -24.609 3.178 1 96.56 213 ILE A N 1
ATOM 1602 C CA . ILE A 1 213 ? -19.484 -24.422 2.977 1 96.56 213 ILE A CA 1
ATOM 1603 C C . ILE A 1 213 ? -18.859 -23.844 4.242 1 96.56 213 ILE A C 1
ATOM 1605 O O . ILE A 1 213 ? -19.406 -22.922 4.844 1 96.56 213 ILE A O 1
ATOM 1609 N N . ASN A 1 214 ? -17.766 -24.438 4.676 1 97.62 214 ASN A N 1
ATOM 1610 C CA . ASN A 1 214 ? -17 -23.875 5.781 1 97.62 214 ASN A CA 1
ATOM 1611 C C . ASN A 1 214 ? -16.219 -22.625 5.34 1 97.62 214 ASN A C 1
ATOM 1613 O O . ASN A 1 214 ? -15.023 -22.703 5.07 1 97.62 214 ASN A O 1
ATOM 1617 N N . VAL A 1 215 ? -16.859 -21.562 5.359 1 97.06 215 VAL A N 1
ATOM 1618 C CA . VAL A 1 215 ? -16.312 -20.328 4.824 1 97.06 215 VAL A CA 1
ATOM 1619 C C . VAL A 1 215 ? -15.047 -19.938 5.578 1 97.06 215 VAL A C 1
ATOM 1621 O O . VAL A 1 215 ? -14.07 -19.5 4.973 1 97.06 215 VAL A O 1
ATOM 1624 N N . LYS A 1 216 ? -15.008 -20.156 6.867 1 97.19 216 LYS A N 1
ATOM 1625 C CA . LYS A 1 216 ? -13.844 -19.797 7.676 1 97.19 216 LYS A CA 1
ATOM 1626 C C . LYS A 1 216 ? -12.602 -20.547 7.215 1 97.19 216 LYS A C 1
ATOM 1628 O O . LYS A 1 216 ? -11.547 -19.938 6.996 1 97.19 216 LYS A O 1
ATOM 1633 N N . PHE A 1 217 ? -12.758 -21.766 7.012 1 97.69 217 PHE A N 1
ATOM 1634 C CA . PHE A 1 217 ? -11.625 -22.609 6.633 1 97.69 217 PHE A CA 1
ATOM 1635 C C . PHE A 1 217 ? -11.094 -22.219 5.258 1 97.69 217 PHE A C 1
ATOM 1637 O O . PHE A 1 217 ? -9.891 -22.047 5.082 1 97.69 217 PHE A O 1
ATOM 1644 N N . TYR A 1 218 ? -11.961 -22.109 4.328 1 97.44 218 TYR A N 1
ATOM 1645 C CA . TYR A 1 218 ? -11.523 -21.859 2.959 1 97.44 218 TYR A CA 1
ATOM 1646 C C . TYR A 1 218 ? -11.008 -20.438 2.801 1 97.44 218 TYR A C 1
ATOM 1648 O O . TYR A 1 218 ? -10.117 -20.188 1.986 1 97.44 218 TYR A O 1
ATOM 1656 N N . HIS A 1 219 ? -11.523 -19.547 3.559 1 96.69 219 HIS A N 1
ATOM 1657 C CA . HIS A 1 219 ? -10.992 -18.188 3.566 1 96.69 219 HIS A CA 1
ATOM 1658 C C . HIS A 1 219 ? -9.555 -18.156 4.082 1 96.69 219 HIS A C 1
ATOM 1660 O O . HIS A 1 219 ? -8.711 -17.453 3.535 1 96.69 219 HIS A O 1
ATOM 1666 N N . VAL A 1 220 ? -9.375 -18.922 5.113 1 98.19 220 VAL A N 1
ATOM 1667 C CA . VAL A 1 220 ? -8.023 -19 5.645 1 98.19 220 VAL A CA 1
ATOM 1668 C C . VAL A 1 220 ? -7.102 -19.641 4.609 1 98.19 220 VAL A C 1
ATOM 1670 O O . VAL A 1 220 ? -5.988 -19.172 4.379 1 98.19 220 VAL A O 1
ATOM 1673 N N . MET A 1 221 ? -7.57 -20.625 3.977 1 98.56 221 MET A N 1
ATOM 1674 C CA . MET A 1 221 ? -6.758 -21.375 3.027 1 98.56 221 MET A CA 1
ATOM 1675 C C . MET A 1 221 ? -6.363 -20.516 1.836 1 98.56 221 MET A C 1
ATOM 1677 O O . MET A 1 221 ? -5.277 -20.672 1.276 1 98.56 221 MET A O 1
ATOM 1681 N N . VAL A 1 222 ? -7.223 -19.609 1.406 1 98.44 222 VAL A N 1
ATOM 1682 C CA . VAL A 1 222 ? -6.906 -18.734 0.273 1 98.44 222 VAL A CA 1
ATOM 1683 C C . VAL A 1 222 ? -5.695 -17.875 0.605 1 98.44 222 VAL A C 1
ATOM 1685 O O . VAL A 1 222 ? -4.832 -17.641 -0.248 1 98.44 222 VAL A O 1
ATOM 1688 N N . TYR A 1 223 ? -5.578 -17.438 1.812 1 98.75 223 TYR A N 1
ATOM 1689 C CA . TYR A 1 223 ? -4.449 -16.609 2.217 1 98.75 223 TYR A CA 1
ATOM 1690 C C . TYR A 1 223 ? -3.209 -17.453 2.471 1 98.75 223 TYR A C 1
ATOM 1692 O O . TYR A 1 223 ? -2.082 -16.984 2.275 1 98.75 223 TYR A O 1
ATOM 1700 N N . VAL A 1 224 ? -3.434 -18.688 2.877 1 98.81 224 VAL A N 1
ATOM 1701 C CA . VAL A 1 224 ? -2.312 -19.609 3.023 1 98.81 224 VAL A CA 1
ATOM 1702 C C . VAL A 1 224 ? -1.674 -19.875 1.66 1 98.81 224 VAL A C 1
ATOM 1704 O O . VAL A 1 224 ? -0.449 -19.828 1.525 1 98.81 224 VAL A O 1
ATOM 1707 N N . VAL A 1 225 ? -2.518 -20.125 0.692 1 98.75 225 VAL A N 1
ATOM 1708 C CA . VAL A 1 225 ? -2.031 -20.328 -0.666 1 98.75 225 VAL A CA 1
ATOM 1709 C C . VAL A 1 225 ? -1.303 -19.078 -1.156 1 98.75 225 VAL A C 1
ATOM 1711 O O . VAL A 1 225 ? -0.249 -19.172 -1.79 1 98.75 225 VAL A O 1
ATOM 1714 N N . CYS A 1 226 ? -1.85 -17.906 -0.88 1 98.75 226 CYS A N 1
ATOM 1715 C CA . CYS A 1 226 ? -1.193 -16.656 -1.238 1 98.75 226 CYS A CA 1
ATOM 1716 C C . CYS A 1 226 ? 0.189 -16.562 -0.603 1 98.75 226 CYS A C 1
ATOM 1718 O O . CYS A 1 226 ? 1.168 -16.25 -1.28 1 98.75 226 CYS A O 1
ATOM 1720 N N . GLY A 1 227 ? 0.234 -16.922 0.661 1 98.81 227 GLY A N 1
ATOM 1721 C CA . GLY A 1 227 ? 1.501 -16.891 1.374 1 98.81 227 GLY A CA 1
ATOM 1722 C C . GLY A 1 227 ? 2.527 -17.844 0.81 1 98.81 227 GLY A C 1
ATOM 1723 O O . GLY A 1 227 ? 3.715 -17.531 0.74 1 98.81 227 GLY A O 1
ATOM 1724 N N . LEU A 1 228 ? 2.064 -19.031 0.437 1 98.81 228 LEU A N 1
ATOM 1725 C CA . LEU A 1 228 ? 2.936 -20.031 -0.177 1 98.81 228 LEU A CA 1
ATOM 1726 C C . LEU A 1 228 ? 3.613 -19.469 -1.422 1 98.81 228 LEU A C 1
ATOM 1728 O O . LEU A 1 228 ? 4.828 -19.578 -1.583 1 98.81 228 LEU A O 1
ATOM 1732 N N . PHE A 1 229 ? 2.885 -18.812 -2.217 1 98.75 229 PHE A N 1
ATOM 1733 C CA . PHE A 1 229 ? 3.414 -18.281 -3.467 1 98.75 229 PHE A CA 1
ATOM 1734 C C . PHE A 1 229 ? 4.297 -17.062 -3.205 1 98.75 229 PHE A C 1
ATOM 1736 O O . PHE A 1 229 ? 5.238 -16.812 -3.957 1 98.75 229 PHE A O 1
ATOM 1743 N N . VAL A 1 230 ? 4.027 -16.297 -2.15 1 98.69 230 VAL A N 1
ATOM 1744 C CA . VAL A 1 230 ? 4.91 -15.195 -1.784 1 98.69 230 VAL A CA 1
ATOM 1745 C C . VAL A 1 230 ? 6.258 -15.742 -1.323 1 98.69 230 VAL A C 1
ATOM 1747 O O . VAL A 1 230 ? 7.305 -15.156 -1.615 1 98.69 230 VAL A O 1
ATOM 1750 N N . GLY A 1 231 ? 6.203 -16.859 -0.617 1 98.69 231 GLY A N 1
ATOM 1751 C CA . GLY A 1 231 ? 7.441 -17.531 -0.25 1 98.69 231 GLY A CA 1
ATOM 1752 C C . GLY A 1 231 ? 8.258 -17.969 -1.45 1 98.69 231 GLY A C 1
ATOM 1753 O O . GLY A 1 231 ? 9.484 -17.797 -1.476 1 98.69 231 GLY A O 1
ATOM 1754 N N . LEU A 1 232 ? 7.586 -18.547 -2.426 1 98.12 232 LEU A N 1
ATOM 1755 C CA . LEU A 1 232 ? 8.258 -18.922 -3.664 1 98.12 232 LEU A CA 1
ATOM 1756 C C . LEU A 1 232 ? 8.805 -17.703 -4.387 1 98.12 232 LEU A C 1
ATOM 1758 O O . LEU A 1 232 ? 9.898 -17.75 -4.961 1 98.12 232 LEU A O 1
ATOM 1762 N N . ALA A 1 233 ? 8.047 -16.625 -4.355 1 97.81 233 ALA A N 1
ATOM 1763 C CA . ALA A 1 233 ? 8.484 -15.383 -4.98 1 97.81 233 ALA A CA 1
ATOM 1764 C C . ALA A 1 233 ? 9.75 -14.844 -4.309 1 97.81 233 ALA A C 1
ATOM 1766 O O . ALA A 1 233 ? 10.602 -14.25 -4.965 1 97.81 233 ALA A O 1
ATOM 1767 N N . ALA A 1 234 ? 9.805 -15.062 -3.008 1 98.12 234 ALA A N 1
ATOM 1768 C CA . ALA A 1 234 ? 10.984 -14.617 -2.271 1 98.12 234 ALA A CA 1
ATOM 1769 C C . ALA A 1 234 ? 12.25 -15.297 -2.797 1 98.12 234 ALA A C 1
ATOM 1771 O O . ALA A 1 234 ? 13.289 -14.656 -2.932 1 98.12 234 ALA A O 1
ATOM 1772 N N . ILE A 1 235 ? 12.156 -16.562 -3.137 1 96.31 235 ILE A N 1
ATOM 1773 C CA . ILE A 1 235 ? 13.281 -17.328 -3.68 1 96.31 235 ILE A CA 1
ATOM 1774 C C . ILE A 1 235 ? 13.656 -16.797 -5.059 1 96.31 235 ILE A C 1
ATOM 1776 O O . ILE A 1 235 ? 14.828 -16.562 -5.344 1 96.31 235 ILE A O 1
ATOM 1780 N N . ALA A 1 236 ? 12.648 -16.562 -5.867 1 94.62 236 ALA A N 1
ATOM 1781 C CA . ALA A 1 236 ? 12.891 -16.016 -7.199 1 94.62 236 ALA A CA 1
ATOM 1782 C C . ALA A 1 236 ? 13.516 -14.617 -7.109 1 94.62 236 ALA A C 1
ATOM 1784 O O . ALA A 1 236 ? 14.422 -14.289 -7.887 1 94.62 236 ALA A O 1
ATOM 1785 N N . TYR A 1 237 ? 13.039 -13.844 -6.172 1 94.25 237 TYR A N 1
ATOM 1786 C CA . TYR A 1 237 ? 13.562 -12.5 -5.977 1 94.25 237 TYR A CA 1
ATOM 1787 C C . TYR A 1 237 ? 15.031 -12.539 -5.582 1 94.25 237 TYR A C 1
ATOM 1789 O O . TYR A 1 237 ? 15.836 -11.75 -6.09 1 94.25 237 TYR A O 1
ATOM 1797 N N . ALA A 1 238 ? 15.359 -13.422 -4.742 1 93.88 238 ALA A N 1
ATOM 1798 C CA . ALA A 1 238 ? 16.734 -13.57 -4.289 1 93.88 238 ALA A CA 1
ATOM 1799 C C . ALA A 1 238 ? 17.641 -14.016 -5.434 1 93.88 238 ALA A C 1
ATOM 1801 O O . ALA A 1 238 ? 18.828 -13.695 -5.449 1 93.88 238 ALA A O 1
ATOM 1802 N N . ALA A 1 239 ? 17.109 -14.711 -6.363 1 90.06 239 ALA A N 1
ATOM 1803 C CA . ALA A 1 239 ? 17.891 -15.25 -7.473 1 90.06 239 ALA A CA 1
ATOM 1804 C C . ALA A 1 239 ? 18.25 -14.164 -8.484 1 90.06 239 ALA A C 1
ATOM 1806 O O . ALA A 1 239 ? 19.266 -14.258 -9.172 1 90.06 239 ALA A O 1
ATOM 1807 N N . VAL A 1 240 ? 17.469 -13.141 -8.531 1 86.62 240 VAL A N 1
ATOM 1808 C CA . VAL A 1 240 ? 17.656 -12.172 -9.609 1 86.62 240 VAL A CA 1
ATOM 1809 C C . VAL A 1 240 ? 18.234 -10.875 -9.039 1 86.62 240 VAL A C 1
ATOM 1811 O O . VAL A 1 240 ? 18.734 -10.031 -9.789 1 86.62 240 VAL A O 1
ATOM 1814 N N . THR A 1 241 ? 18.156 -10.742 -7.75 1 87.31 241 THR A N 1
ATOM 1815 C CA . THR A 1 241 ? 18.688 -9.539 -7.113 1 87.31 241 THR A CA 1
ATOM 1816 C C . THR A 1 241 ? 20.062 -9.812 -6.512 1 87.31 241 THR A C 1
ATOM 1818 O O . THR A 1 241 ? 20.234 -10.734 -5.711 1 87.31 241 THR A O 1
ATOM 1821 N N . PRO A 1 242 ? 21.031 -9.016 -6.902 1 87 242 PRO A N 1
ATOM 1822 C CA . PRO A 1 242 ? 22.375 -9.25 -6.359 1 87 242 PRO A CA 1
ATOM 1823 C C . PRO A 1 242 ? 22.406 -9.164 -4.832 1 87 242 PRO A C 1
ATOM 1825 O O . PRO A 1 242 ? 23.062 -9.992 -4.184 1 87 242 PRO A O 1
ATOM 1828 N N . THR A 1 243 ? 21.766 -8.148 -4.316 1 93.81 243 THR A N 1
ATOM 1829 C CA . THR A 1 243 ? 21.656 -7.965 -2.873 1 93.81 243 THR A CA 1
ATOM 1830 C C . THR A 1 243 ? 20.234 -7.586 -2.48 1 93.81 243 THR A C 1
ATOM 1832 O O . THR A 1 243 ? 19.656 -6.641 -3.027 1 93.81 243 THR A O 1
ATOM 1835 N N . VAL A 1 244 ? 19.688 -8.375 -1.641 1 94.25 244 VAL A N 1
ATOM 1836 C CA . VAL A 1 244 ? 18.375 -8.031 -1.11 1 94.25 244 VAL A CA 1
ATOM 1837 C C . VAL A 1 244 ? 18.5 -6.902 -0.087 1 94.25 244 VAL A C 1
ATOM 1839 O O . VAL A 1 244 ? 19.25 -7.031 0.891 1 94.25 244 VAL A O 1
ATOM 1842 N N . GLN A 1 245 ? 17.797 -5.812 -0.329 1 92.81 245 GLN A N 1
ATOM 1843 C CA . GLN A 1 245 ? 17.953 -4.613 0.49 1 92.81 245 GLN A CA 1
ATOM 1844 C C . GLN A 1 245 ? 16.812 -4.5 1.508 1 92.81 245 GLN A C 1
ATOM 1846 O O . GLN A 1 245 ? 15.641 -4.59 1.149 1 92.81 245 GLN A O 1
ATOM 1851 N N . PRO A 1 246 ? 17.188 -4.238 2.748 1 91.69 246 PRO A N 1
ATOM 1852 C CA . PRO A 1 246 ? 16.156 -4.02 3.758 1 91.69 246 PRO A CA 1
ATOM 1853 C C . PRO A 1 246 ? 15.305 -2.779 3.477 1 91.69 246 PRO A C 1
ATOM 1855 O O . PRO A 1 246 ? 15.781 -1.833 2.844 1 91.69 246 PRO A O 1
ATOM 1858 N N . GLY A 1 247 ? 14.047 -2.818 3.926 1 84.94 247 GLY A N 1
ATOM 1859 C CA . GLY A 1 247 ? 13.188 -1.651 3.82 1 84.94 247 GLY A CA 1
ATOM 1860 C C . GLY A 1 247 ? 12.594 -1.472 2.436 1 84.94 247 GLY A C 1
ATOM 1861 O O . GLY A 1 247 ? 11.984 -0.44 2.145 1 84.94 247 GLY A O 1
ATOM 1862 N N . THR A 1 248 ? 12.797 -2.449 1.556 1 84.69 248 THR A N 1
ATOM 1863 C CA . THR A 1 248 ? 12.242 -2.377 0.208 1 84.69 248 THR A CA 1
ATOM 1864 C C . THR A 1 248 ? 11.047 -3.318 0.061 1 84.69 248 THR A C 1
ATOM 1866 O O . THR A 1 248 ? 10.602 -3.916 1.041 1 84.69 248 THR A O 1
ATOM 1869 N N . GLY A 1 249 ? 10.43 -3.326 -1.062 1 88.31 249 GLY A N 1
ATOM 1870 C CA . GLY A 1 249 ? 9.344 -4.25 -1.337 1 88.31 249 GLY A CA 1
ATOM 1871 C C . GLY A 1 249 ? 7.992 -3.564 -1.435 1 88.31 249 GLY A C 1
ATOM 1872 O O . GLY A 1 249 ? 7.074 -4.078 -2.08 1 88.31 249 GLY A O 1
ATOM 1873 N N . ALA A 1 250 ? 7.898 -2.463 -0.663 1 81.88 250 ALA A N 1
ATOM 1874 C CA . ALA A 1 250 ? 6.641 -1.725 -0.752 1 81.88 250 ALA A CA 1
ATOM 1875 C C . ALA A 1 250 ? 6.422 -1.184 -2.162 1 81.88 250 ALA A C 1
ATOM 1877 O O . ALA A 1 250 ? 7.328 -0.592 -2.754 1 81.88 250 ALA A O 1
ATOM 1878 N N . GLY A 1 251 ? 5.27 -1.423 -2.703 1 78.75 251 GLY A N 1
ATOM 1879 C CA . GLY A 1 251 ? 4.961 -0.998 -4.059 1 78.75 251 GLY A CA 1
ATOM 1880 C C . GLY A 1 251 ? 4.93 -2.145 -5.051 1 78.75 251 GLY A C 1
ATOM 1881 O O . GLY A 1 251 ? 4.242 -2.07 -6.07 1 78.75 251 GLY A O 1
ATOM 1882 N N . LEU A 1 252 ? 5.664 -3.189 -4.695 1 86.19 252 LEU A N 1
ATOM 1883 C CA . LEU A 1 252 ? 5.711 -4.328 -5.605 1 86.19 252 LEU A CA 1
ATOM 1884 C C . LEU A 1 252 ? 4.375 -5.062 -5.625 1 86.19 252 LEU A C 1
ATOM 1886 O O . LEU A 1 252 ? 4.035 -5.715 -6.617 1 86.19 252 LEU A O 1
ATOM 1890 N N . GLU A 1 253 ? 3.656 -4.965 -4.492 1 91 253 GLU A N 1
ATOM 1891 C CA . GLU A 1 253 ? 2.326 -5.566 -4.457 1 91 253 GLU A CA 1
ATOM 1892 C C . GLU A 1 253 ? 1.398 -4.91 -5.477 1 91 253 GLU A C 1
ATOM 1894 O O . GLU A 1 253 ? 0.478 -5.555 -5.988 1 91 253 GLU A O 1
ATOM 1899 N N . MET A 1 254 ? 1.717 -3.646 -5.777 1 84.5 254 MET A N 1
ATOM 1900 C CA . MET A 1 254 ? 0.876 -2.916 -6.723 1 84.5 254 MET A CA 1
ATOM 1901 C C . MET A 1 254 ? 0.995 -3.506 -8.125 1 84.5 254 MET A C 1
ATOM 1903 O O . MET A 1 254 ? 0 -3.609 -8.844 1 84.5 254 MET A O 1
ATOM 1907 N N . ASP A 1 255 ? 2.162 -3.885 -8.461 1 85.56 255 ASP A N 1
ATOM 1908 C CA . ASP A 1 255 ? 2.383 -4.48 -9.781 1 85.56 255 ASP A CA 1
ATOM 1909 C C . ASP A 1 255 ? 1.661 -5.82 -9.898 1 85.56 255 ASP A C 1
ATOM 1911 O O . ASP A 1 255 ? 1.011 -6.094 -10.914 1 85.56 255 ASP A O 1
ATOM 1915 N N . ALA A 1 256 ? 1.815 -6.57 -8.852 1 92.12 256 ALA A N 1
ATOM 1916 C CA . ALA A 1 256 ? 1.183 -7.887 -8.859 1 92.12 256 ALA A CA 1
ATOM 1917 C C . ALA A 1 256 ? -0.338 -7.766 -8.891 1 92.12 256 ALA A C 1
ATOM 1919 O O . ALA A 1 256 ? -1.002 -8.406 -9.703 1 92.12 256 ALA A O 1
ATOM 1920 N N . ILE A 1 257 ? -0.868 -6.965 -8.055 1 91 257 ILE A N 1
ATOM 1921 C CA . ILE A 1 257 ? -2.312 -6.781 -7.969 1 91 257 ILE A CA 1
ATOM 1922 C C . ILE A 1 257 ? -2.828 -6.148 -9.258 1 91 257 ILE A C 1
ATOM 1924 O O . ILE A 1 257 ? -3.863 -6.559 -9.789 1 91 257 ILE A O 1
ATOM 1928 N N . GLY A 1 258 ? -2.049 -5.156 -9.719 1 85.81 258 GLY A N 1
ATOM 1929 C CA . GLY A 1 258 ? -2.416 -4.551 -10.992 1 85.81 258 GLY A CA 1
ATOM 1930 C C . GLY A 1 258 ? -2.51 -5.555 -12.125 1 85.81 258 GLY A C 1
ATOM 1931 O O . GLY A 1 258 ? -3.457 -5.523 -12.914 1 85.81 258 GLY A O 1
ATOM 1932 N N . GLY A 1 259 ? -1.529 -6.422 -12.203 1 87.06 259 GLY A N 1
ATOM 1933 C CA . GLY A 1 259 ? -1.542 -7.453 -13.234 1 87.06 259 GLY A CA 1
ATOM 1934 C C . GLY A 1 259 ? -2.736 -8.383 -13.133 1 87.06 259 GLY A C 1
ATOM 1935 O O . GLY A 1 259 ? -3.295 -8.797 -14.148 1 87.06 259 GLY A O 1
ATOM 1936 N N . VAL A 1 260 ? -3.121 -8.719 -11.93 1 91.75 260 VAL A N 1
ATOM 1937 C CA . VAL A 1 260 ? -4.25 -9.617 -11.703 1 91.75 260 VAL A CA 1
ATOM 1938 C C . VAL A 1 260 ? -5.535 -8.969 -12.219 1 91.75 260 VAL A C 1
ATOM 1940 O O . VAL A 1 260 ? -6.34 -9.625 -12.883 1 91.75 260 VAL A O 1
ATOM 1943 N N . PHE A 1 261 ? -5.691 -7.703 -11.977 1 86 261 PHE A N 1
ATOM 1944 C CA . PHE A 1 261 ? -6.906 -7.02 -12.406 1 86 261 PHE A CA 1
ATOM 1945 C C . PHE A 1 261 ? -6.902 -6.812 -13.922 1 86 261 PHE A C 1
ATOM 1947 O O . PHE A 1 261 ? -7.945 -6.926 -14.57 1 86 261 PHE A O 1
ATOM 1954 N N . VAL A 1 262 ? -5.738 -6.512 -14.414 1 82.38 262 VAL A N 1
ATOM 1955 C CA . VAL A 1 262 ? -5.617 -6.41 -15.867 1 82.38 262 VAL A CA 1
ATOM 1956 C C . VAL A 1 262 ? -5.953 -7.754 -16.5 1 82.38 262 VAL A C 1
ATOM 1958 O O . VAL A 1 262 ? -6.52 -7.801 -17.609 1 82.38 262 VAL A O 1
ATOM 1961 N N . GLY A 1 263 ? -5.645 -8.789 -15.82 1 86.19 263 GLY A N 1
ATOM 1962 C CA . GLY A 1 263 ? -5.887 -10.141 -16.297 1 86.19 263 GLY A CA 1
ATOM 1963 C C . GLY A 1 263 ? -7.348 -10.539 -16.25 1 86.19 263 GLY A C 1
ATOM 1964 O O . GLY A 1 263 ? -7.73 -11.594 -16.766 1 86.19 263 GLY A O 1
ATOM 1965 N N . GLY A 1 264 ? -8.195 -9.758 -15.5 1 82.69 264 GLY A N 1
ATOM 1966 C CA . GLY A 1 264 ? -9.625 -10 -15.617 1 82.69 264 GLY A CA 1
ATOM 1967 C C . GLY A 1 264 ? -10.258 -10.453 -14.32 1 82.69 264 GLY A C 1
ATOM 1968 O O . GLY A 1 264 ? -11.438 -10.805 -14.289 1 82.69 264 GLY A O 1
ATOM 1969 N N . VAL A 1 265 ? -9.516 -10.492 -13.281 1 87.81 265 VAL A N 1
ATOM 1970 C CA . VAL A 1 265 ? -10.148 -10.805 -12 1 87.81 265 VAL A CA 1
ATOM 1971 C C . VAL A 1 265 ? -11.086 -9.672 -11.594 1 87.81 265 VAL A C 1
ATOM 1973 O O . VAL A 1 265 ? -10.75 -8.492 -11.758 1 87.81 265 VAL A O 1
ATOM 1976 N N . ALA A 1 266 ? -12.242 -10.031 -11.117 1 85.12 266 ALA A N 1
ATOM 1977 C CA . ALA A 1 266 ? -13.266 -9.039 -10.789 1 85.12 266 ALA A CA 1
ATOM 1978 C C . ALA A 1 266 ? -12.898 -8.273 -9.523 1 85.12 266 ALA A C 1
ATOM 1980 O O . ALA A 1 266 ? -12.5 -8.875 -8.523 1 85.12 266 ALA A O 1
ATOM 1981 N N . ALA A 1 267 ? -13.117 -7.023 -9.609 1 79.81 267 ALA A N 1
ATOM 1982 C CA . ALA A 1 267 ? -12.797 -6.172 -8.469 1 79.81 267 ALA A CA 1
ATOM 1983 C C . ALA A 1 267 ? -13.75 -6.43 -7.305 1 79.81 267 ALA A C 1
ATOM 1985 O O . ALA A 1 267 ? -13.406 -6.184 -6.148 1 79.81 267 ALA A O 1
ATOM 1986 N N . THR A 1 268 ? -14.922 -6.891 -7.527 1 80.06 268 THR A N 1
ATOM 1987 C CA . THR A 1 268 ? -15.93 -7.137 -6.5 1 80.06 268 THR A CA 1
ATOM 1988 C C . THR A 1 268 ? -15.844 -8.57 -5.992 1 80.06 268 THR A C 1
ATOM 1990 O O . THR A 1 268 ? -16.578 -8.961 -5.09 1 80.06 268 THR A O 1
ATOM 1993 N N . GLY A 1 269 ? -14.945 -9.328 -6.551 1 85.69 269 GLY A N 1
ATOM 1994 C CA . GLY A 1 269 ? -14.828 -10.727 -6.164 1 85.69 269 GLY A CA 1
ATOM 1995 C C . GLY A 1 269 ? -15.758 -11.641 -6.941 1 85.69 269 GLY A C 1
ATOM 1996 O O . GLY A 1 269 ? -16.578 -11.172 -7.742 1 85.69 269 GLY A O 1
ATOM 1997 N N . GLY A 1 270 ? -15.562 -12.93 -6.859 1 90.94 270 GLY A N 1
ATOM 1998 C CA . GLY A 1 270 ? -16.484 -13.93 -7.379 1 90.94 270 GLY A CA 1
ATOM 1999 C C . GLY A 1 270 ? -16.047 -14.5 -8.719 1 90.94 270 GLY A C 1
ATOM 2000 O O . GLY A 1 270 ? -16.609 -15.492 -9.188 1 90.94 270 GLY A O 1
ATOM 2001 N N . TYR A 1 271 ? -15.109 -13.852 -9.266 1 89.88 271 TYR A N 1
ATOM 2002 C CA . TYR A 1 271 ? -14.656 -14.391 -10.539 1 89.88 271 TYR A CA 1
ATOM 2003 C C . TYR A 1 271 ? -13.18 -14.078 -10.758 1 89.88 271 TYR A C 1
ATOM 2005 O O . TYR A 1 271 ? -12.695 -13.016 -10.367 1 89.88 271 TYR A O 1
ATOM 2013 N N . GLY A 1 272 ? -12.5 -15.039 -11.477 1 91.06 272 GLY A N 1
ATOM 2014 C CA . GLY A 1 272 ? -11.109 -14.828 -11.844 1 91.06 272 GLY A CA 1
ATOM 2015 C C . GLY A 1 272 ? -10.508 -15.984 -12.602 1 91.06 272 GLY A C 1
ATOM 2016 O O . GLY A 1 272 ? -11.156 -17.016 -12.797 1 91.06 272 GLY A O 1
ATOM 2017 N N . SER A 1 273 ? -9.383 -15.734 -13.164 1 93.75 273 SER A N 1
ATOM 2018 C CA . SER A 1 273 ? -8.625 -16.734 -13.906 1 93.75 273 SER A CA 1
ATOM 2019 C C . SER A 1 273 ? -7.125 -16.562 -13.68 1 93.75 273 SER A C 1
ATOM 2021 O O . SER A 1 273 ? -6.609 -15.453 -13.703 1 93.75 273 SER A O 1
ATOM 2023 N N . VAL A 1 274 ? -6.496 -17.719 -13.445 1 96.12 274 VAL A N 1
ATOM 2024 C CA . VAL A 1 274 ? -5.055 -17.656 -13.234 1 96.12 274 VAL A CA 1
ATOM 2025 C C . VAL A 1 274 ? -4.344 -17.438 -14.57 1 96.12 274 VAL A C 1
ATOM 2027 O O . VAL A 1 274 ? -3.314 -16.766 -14.617 1 96.12 274 VAL A O 1
ATOM 2030 N N . ILE A 1 275 ? -4.91 -17.953 -15.617 1 94.31 275 ILE A N 1
ATOM 2031 C CA . ILE A 1 275 ? -4.363 -17.719 -16.938 1 94.31 275 ILE A CA 1
ATOM 2032 C C . ILE A 1 275 ? -4.484 -16.234 -17.297 1 94.31 275 ILE A C 1
ATOM 2034 O O . ILE A 1 275 ? -3.572 -15.656 -17.891 1 94.31 275 ILE A O 1
ATOM 2038 N N . GLY A 1 276 ? -5.621 -15.656 -16.984 1 91.31 276 GLY A N 1
ATOM 2039 C CA . GLY A 1 276 ? -5.75 -14.219 -17.141 1 91.31 276 GLY A CA 1
ATOM 2040 C C . GLY A 1 276 ? -4.695 -13.43 -16.391 1 91.31 276 GLY A C 1
ATOM 2041 O O . GLY A 1 276 ? -4.129 -12.477 -16.922 1 91.31 276 GLY A O 1
ATOM 2042 N N . THR A 1 277 ? -4.5 -13.836 -15.156 1 92.94 277 THR A N 1
ATOM 2043 C CA . THR A 1 277 ? -3.473 -13.219 -14.328 1 92.94 277 THR A CA 1
ATOM 2044 C C . THR A 1 277 ? -2.107 -13.305 -15 1 92.94 277 THR A C 1
ATOM 2046 O O . THR A 1 277 ? -1.348 -12.336 -15 1 92.94 277 THR A O 1
ATOM 2049 N N . PHE A 1 278 ? -1.825 -14.43 -15.562 1 93.62 278 PHE A N 1
ATOM 2050 C CA . PHE A 1 278 ? -0.568 -14.641 -16.266 1 93.62 278 PHE A CA 1
ATOM 2051 C C . PHE A 1 278 ? -0.418 -13.641 -17.406 1 93.62 278 PHE A C 1
ATOM 2053 O O . PHE A 1 278 ? 0.613 -12.977 -17.531 1 93.62 278 PHE A O 1
ATOM 2060 N N . VAL A 1 279 ? -1.386 -13.469 -18.172 1 90 279 VAL A N 1
ATOM 2061 C CA . VAL A 1 279 ? -1.355 -12.57 -19.328 1 90 279 VAL A CA 1
ATOM 2062 C C . VAL A 1 279 ? -1.268 -11.125 -18.844 1 90 279 VAL A C 1
ATOM 2064 O O . VAL A 1 279 ? -0.557 -10.305 -19.422 1 90 279 VAL A O 1
ATOM 2067 N N . GLY A 1 280 ? -1.979 -10.852 -17.812 1 88.31 280 GLY A N 1
ATOM 2068 C CA . GLY A 1 280 ? -1.938 -9.508 -17.25 1 88.31 280 GLY A CA 1
ATOM 2069 C C . GLY A 1 280 ? -0.56 -9.109 -16.75 1 88.31 280 GLY A C 1
ATOM 2070 O O . GLY A 1 280 ? -0.115 -7.984 -16.984 1 88.31 280 GLY A O 1
ATOM 2071 N N . ILE A 1 281 ? 0.085 -9.984 -16.062 1 90.12 281 ILE A N 1
ATOM 2072 C CA . ILE A 1 281 ? 1.421 -9.711 -15.547 1 90.12 281 ILE A CA 1
ATOM 2073 C C . ILE A 1 281 ? 2.391 -9.492 -16.703 1 90.12 281 ILE A C 1
ATOM 2075 O O . ILE A 1 281 ? 3.316 -8.688 -16.609 1 90.12 281 ILE A O 1
ATOM 2079 N N . PHE A 1 282 ? 2.193 -10.148 -17.734 1 88.19 282 PHE A N 1
ATOM 2080 C CA . PHE A 1 282 ? 3.07 -9.992 -18.891 1 88.19 282 PHE A CA 1
ATOM 2081 C C . PHE A 1 282 ? 2.91 -8.609 -19.516 1 88.19 282 PHE A C 1
ATOM 2083 O O . PHE A 1 282 ? 3.871 -8.039 -20.031 1 88.19 282 PHE A O 1
ATOM 2090 N N . VAL A 1 283 ? 1.735 -8.102 -19.469 1 84.69 283 VAL A N 1
ATOM 2091 C CA . VAL A 1 283 ? 1.528 -6.73 -19.938 1 84.69 283 VAL A CA 1
ATOM 2092 C C . VAL A 1 283 ? 2.379 -5.773 -19.109 1 84.69 283 VAL A C 1
ATOM 2094 O O . VAL A 1 283 ? 3.068 -4.91 -19.656 1 84.69 283 VAL A O 1
ATOM 2097 N N . ILE A 1 284 ? 2.305 -5.996 -17.828 1 83.5 284 ILE A N 1
ATOM 2098 C CA . ILE A 1 284 ? 3.045 -5.133 -16.906 1 83.5 284 ILE A CA 1
ATOM 2099 C C . ILE A 1 284 ? 4.543 -5.281 -17.156 1 83.5 284 ILE A C 1
ATOM 2101 O O . ILE A 1 284 ? 5.273 -4.289 -17.203 1 83.5 284 ILE A O 1
ATOM 2105 N N . MET A 1 285 ? 4.93 -6.43 -17.391 1 83.94 285 MET A N 1
ATOM 2106 C CA . MET A 1 285 ? 6.352 -6.691 -17.594 1 83.94 285 MET A CA 1
ATOM 2107 C C . MET A 1 285 ? 6.824 -6.109 -18.922 1 83.94 285 MET A C 1
ATOM 2109 O O . MET A 1 285 ? 7.945 -5.609 -19.031 1 83.94 285 MET A O 1
ATOM 2113 N N . LEU A 1 286 ? 6.031 -6.23 -19.922 1 84 286 LEU A N 1
ATOM 2114 C CA . LEU A 1 286 ? 6.359 -5.656 -21.219 1 84 286 LEU A CA 1
ATOM 2115 C C . LEU A 1 286 ? 6.516 -4.141 -21.125 1 84 286 LEU A C 1
ATOM 2117 O O . LEU A 1 286 ? 7.41 -3.562 -21.734 1 84 286 LEU A O 1
ATOM 2121 N N . LEU A 1 287 ? 5.727 -3.582 -20.359 1 82.5 287 LEU A N 1
ATOM 2122 C CA . LEU A 1 287 ? 5.809 -2.137 -20.172 1 82.5 287 LEU A CA 1
ATOM 2123 C C . LEU A 1 287 ? 7.062 -1.759 -19.391 1 82.5 287 LEU A C 1
ATOM 2125 O O . LEU A 1 287 ? 7.77 -0.818 -19.766 1 82.5 287 LEU A O 1
ATOM 2129 N N . LYS A 1 288 ? 7.285 -2.486 -18.375 1 80.38 288 LYS A N 1
ATOM 2130 C CA . LYS A 1 288 ? 8.438 -2.213 -17.531 1 80.38 288 LYS A CA 1
ATOM 2131 C C . LYS A 1 288 ? 9.742 -2.369 -18.312 1 80.38 288 LYS A C 1
ATOM 2133 O O . LYS A 1 288 ? 10.68 -1.592 -18.125 1 80.38 288 LYS A O 1
ATOM 2138 N N . THR A 1 289 ? 9.805 -3.271 -19.219 1 79.19 289 THR A N 1
ATOM 2139 C CA . THR A 1 289 ? 11.039 -3.582 -19.938 1 79.19 289 THR A CA 1
ATOM 2140 C C . THR A 1 289 ? 11.102 -2.834 -21.266 1 79.19 289 THR A C 1
ATOM 2142 O O . THR A 1 289 ? 12.18 -2.455 -21.719 1 79.19 289 THR A O 1
ATOM 2145 N N . GLY A 1 290 ? 10 -2.635 -21.844 1 81.62 290 GLY A N 1
ATOM 2146 C CA . GLY A 1 290 ? 9.961 -2.072 -23.188 1 81.62 290 GLY A CA 1
ATOM 2147 C C . GLY A 1 290 ? 10.094 -0.562 -23.203 1 81.62 290 GLY A C 1
ATOM 2148 O O . GLY A 1 290 ? 10.68 0.005 -24.125 1 81.62 290 GLY A O 1
ATOM 2149 N N . LEU A 1 291 ? 9.586 0.083 -22.203 1 82.44 291 LEU A N 1
ATOM 2150 C CA . LEU A 1 291 ? 9.523 1.54 -22.234 1 82.44 291 LEU A CA 1
ATOM 2151 C C . LEU A 1 291 ? 10.93 2.143 -22.25 1 82.44 291 LEU A C 1
ATOM 2153 O O . LEU A 1 291 ? 11.203 3.07 -23 1 82.44 291 LEU A O 1
ATOM 2157 N N . PRO A 1 292 ? 11.781 1.587 -21.438 1 79.25 292 PRO A N 1
ATOM 2158 C CA . PRO A 1 292 ? 13.133 2.145 -21.469 1 79.25 292 PRO A CA 1
ATOM 2159 C C . PRO A 1 292 ? 13.781 2.033 -22.859 1 79.25 292 PRO A C 1
ATOM 2161 O O . PRO A 1 292 ? 14.602 2.875 -23.219 1 79.25 292 PRO A O 1
ATOM 2164 N N . TYR A 1 293 ? 13.406 1.118 -23.594 1 80.44 293 TYR A N 1
ATOM 2165 C CA . TYR A 1 293 ? 14.023 0.895 -24.906 1 80.44 293 TYR A CA 1
ATOM 2166 C C . TYR A 1 293 ? 13.5 1.895 -25.922 1 80.44 293 TYR A C 1
ATOM 2168 O O . TYR A 1 293 ? 14.086 2.051 -27 1 80.44 293 TYR A O 1
ATOM 2176 N N . ILE A 1 294 ? 12.461 2.582 -25.609 1 80.69 294 ILE A N 1
ATOM 2177 C CA . ILE A 1 294 ? 11.992 3.609 -26.531 1 80.69 294 ILE A CA 1
ATOM 2178 C C . ILE A 1 294 ? 12.258 4.992 -25.938 1 80.69 294 ILE A C 1
ATOM 2180 O O . ILE A 1 294 ? 11.594 5.965 -26.297 1 80.69 294 ILE A O 1
ATOM 2184 N N . GLY A 1 295 ? 13.062 5.02 -24.938 1 79 295 GLY A N 1
ATOM 2185 C CA . GLY A 1 295 ? 13.562 6.285 -24.422 1 79 295 GLY A CA 1
ATOM 2186 C C . GLY A 1 295 ? 12.766 6.793 -23.234 1 79 295 GLY A C 1
ATOM 2187 O O . GLY A 1 295 ? 12.977 7.918 -22.766 1 79 295 GLY A O 1
ATOM 2188 N N . LEU A 1 296 ? 11.891 5.977 -22.812 1 79.44 296 LEU A N 1
ATOM 2189 C CA . LEU A 1 296 ? 11.109 6.398 -21.656 1 79.44 296 LEU A CA 1
ATOM 2190 C C . LEU A 1 296 ? 11.578 5.695 -20.391 1 79.44 296 LEU A C 1
ATOM 2192 O O . LEU A 1 296 ? 11.953 4.52 -20.438 1 79.44 296 LEU A O 1
ATOM 2196 N N . GLN A 1 297 ? 11.617 6.523 -19.312 1 78.69 297 GLN A N 1
ATOM 2197 C CA . GLN A 1 297 ? 11.992 5.941 -18.031 1 78.69 297 GLN A CA 1
ATOM 2198 C C . GLN A 1 297 ? 11 4.867 -17.609 1 78.69 297 GLN A C 1
ATOM 2200 O O . GLN A 1 297 ? 9.812 4.949 -17.922 1 78.69 297 GLN A O 1
ATOM 2205 N N . ALA A 1 298 ? 11.469 3.877 -16.953 1 67.69 298 ALA A N 1
ATOM 2206 C CA . ALA A 1 298 ? 10.664 2.748 -16.484 1 67.69 298 ALA A CA 1
ATOM 2207 C C . ALA A 1 298 ? 9.531 3.215 -15.578 1 67.69 298 ALA A C 1
ATOM 2209 O O . ALA A 1 298 ? 8.5 2.545 -15.461 1 67.69 298 ALA A O 1
ATOM 2210 N N . ASN A 1 299 ? 9.734 4.441 -15.18 1 78.31 299 ASN A N 1
ATOM 2211 C CA . ASN A 1 299 ? 8.742 4.941 -14.242 1 78.31 299 ASN A CA 1
ATOM 2212 C C . ASN A 1 299 ? 7.43 5.293 -14.938 1 78.31 299 ASN A C 1
ATOM 2214 O O . ASN A 1 299 ? 6.383 5.391 -14.297 1 78.31 299 ASN A O 1
ATOM 2218 N N . TRP A 1 300 ? 7.48 5.41 -16.281 1 80.12 300 TRP A N 1
ATOM 2219 C CA . TRP A 1 300 ? 6.266 5.605 -17.062 1 80.12 300 TRP A CA 1
ATOM 2220 C C . TRP A 1 300 ? 5.344 4.395 -16.953 1 80.12 300 TRP A C 1
ATOM 2222 O O . TRP A 1 300 ? 4.125 4.523 -17.094 1 80.12 300 TRP A O 1
ATOM 2232 N N . GLN A 1 301 ? 5.961 3.279 -16.719 1 78.25 301 GLN A N 1
ATOM 2233 C CA . GLN A 1 301 ? 5.188 2.045 -16.625 1 78.25 301 GLN A CA 1
ATOM 2234 C C . GLN A 1 301 ? 4.172 2.123 -15.484 1 78.25 301 GLN A C 1
ATOM 2236 O O . GLN A 1 301 ? 3.031 1.68 -15.633 1 78.25 301 GLN A O 1
ATOM 2241 N N . GLN A 1 302 ? 4.562 2.732 -14.398 1 81.12 302 GLN A N 1
ATOM 2242 C CA . GLN A 1 302 ? 3.662 2.83 -13.25 1 81.12 302 GLN A CA 1
ATOM 2243 C C . GLN A 1 302 ? 2.465 3.723 -13.57 1 81.12 302 GLN A C 1
ATOM 2245 O O . GLN A 1 302 ? 1.331 3.396 -13.211 1 81.12 302 GLN A O 1
ATOM 2250 N N . ILE A 1 303 ? 2.693 4.762 -14.266 1 87.31 303 ILE A N 1
ATOM 2251 C CA . ILE A 1 303 ? 1.628 5.688 -14.641 1 87.31 303 ILE A CA 1
ATOM 2252 C C . ILE A 1 303 ? 0.661 5 -15.602 1 87.31 303 ILE A C 1
ATOM 2254 O O . ILE A 1 303 ? -0.552 5.008 -15.383 1 87.31 303 ILE A O 1
ATOM 2258 N N . ILE A 1 304 ? 1.229 4.359 -16.578 1 82.88 304 ILE A N 1
ATOM 2259 C CA . ILE A 1 304 ? 0.417 3.699 -17.594 1 82.88 304 ILE A CA 1
ATOM 2260 C C . ILE A 1 304 ? -0.371 2.553 -16.969 1 82.88 304 ILE A C 1
ATOM 2262 O O . ILE A 1 304 ? -1.569 2.402 -17.219 1 82.88 304 ILE A O 1
ATOM 2266 N N . THR A 1 305 ? 0.33 1.814 -16.109 1 78.19 305 THR A N 1
ATOM 2267 C CA . THR A 1 305 ? -0.339 0.696 -15.461 1 78.19 305 THR A CA 1
ATOM 2268 C C . THR A 1 305 ? -1.491 1.188 -14.586 1 78.19 305 THR A C 1
ATOM 2270 O O . THR A 1 305 ? -2.582 0.614 -14.609 1 78.19 305 THR A O 1
ATOM 2273 N N . GLY A 1 306 ? -1.256 2.236 -13.836 1 82.38 306 GLY A N 1
ATOM 2274 C CA . GLY A 1 306 ? -2.328 2.814 -13.039 1 82.38 306 GLY A CA 1
ATOM 2275 C C . GLY A 1 306 ? -3.514 3.262 -13.875 1 82.38 306 GLY A C 1
ATOM 2276 O O . GLY A 1 306 ? -4.664 2.967 -13.539 1 82.38 306 GLY A O 1
ATOM 2277 N N . LEU A 1 307 ? -3.248 3.887 -14.969 1 87.56 307 LEU A N 1
ATOM 2278 C CA . LEU A 1 307 ? -4.297 4.379 -15.852 1 87.56 307 LEU A CA 1
ATOM 2279 C C . LEU A 1 307 ? -5.043 3.221 -16.516 1 87.56 307 LEU A C 1
ATOM 2281 O O . LEU A 1 307 ? -6.273 3.238 -16.594 1 87.56 307 LEU A O 1
ATOM 2285 N N . VAL A 1 308 ? -4.289 2.264 -16.938 1 76.81 308 VAL A N 1
ATOM 2286 C CA . VAL A 1 308 ? -4.883 1.1 -17.594 1 76.81 308 VAL A CA 1
ATOM 2287 C C . VAL A 1 308 ? -5.793 0.368 -16.609 1 76.81 308 VAL A C 1
ATOM 2289 O O . VAL A 1 308 ? -6.875 -0.092 -16.969 1 76.81 308 VAL A O 1
ATOM 2292 N N . LEU A 1 309 ? -5.336 0.324 -15.398 1 78.19 309 LEU A N 1
ATOM 2293 C CA . LEU A 1 309 ? -6.129 -0.346 -14.375 1 78.19 309 LEU A CA 1
ATOM 2294 C C . LEU A 1 309 ? -7.434 0.401 -14.125 1 78.19 309 LEU A C 1
ATOM 2296 O O . LEU A 1 309 ? -8.492 -0.216 -14 1 78.19 309 LEU A O 1
ATOM 2300 N N . ILE A 1 310 ? -7.332 1.672 -14.023 1 84.5 310 ILE A N 1
ATOM 2301 C CA . ILE A 1 310 ? -8.531 2.479 -13.82 1 84.5 310 ILE A CA 1
ATOM 2302 C C . ILE A 1 310 ? -9.516 2.221 -14.961 1 84.5 310 ILE A C 1
ATOM 2304 O O . ILE A 1 310 ? -10.695 1.938 -14.719 1 84.5 310 ILE A O 1
ATOM 2308 N N . ILE A 1 311 ? -9.039 2.246 -16.141 1 82.25 311 ILE A N 1
ATOM 2309 C CA . ILE A 1 311 ? -9.891 2.098 -17.312 1 82.25 311 ILE A CA 1
ATOM 2310 C C . ILE A 1 311 ? -10.469 0.686 -17.359 1 82.25 311 ILE A C 1
ATOM 2312 O O . ILE A 1 311 ? -11.664 0.505 -17.625 1 82.25 311 ILE A O 1
ATOM 2316 N N . ALA A 1 312 ? -9.664 -0.274 -17.094 1 71.94 312 ALA A N 1
ATOM 2317 C CA . ALA A 1 312 ? -10.094 -1.668 -17.141 1 71.94 312 ALA A CA 1
ATOM 2318 C C . ALA A 1 312 ? -11.219 -1.916 -16.125 1 71.94 312 ALA A C 1
ATOM 2320 O O . ALA A 1 312 ? -12.219 -2.561 -16.453 1 71.94 312 ALA A O 1
ATOM 2321 N N . VAL A 1 313 ? -11.055 -1.407 -14.961 1 74.75 313 VAL A N 1
ATOM 2322 C CA . VAL A 1 313 ? -12.039 -1.644 -13.914 1 74.75 313 VAL A CA 1
ATOM 2323 C C . VAL A 1 313 ? -13.312 -0.86 -14.219 1 74.75 313 VAL A C 1
ATOM 2325 O O . VAL A 1 313 ? -14.422 -1.335 -13.953 1 74.75 313 VAL A O 1
ATOM 2328 N N . LEU A 1 314 ? -13.133 0.318 -14.766 1 80.56 314 LEU A N 1
ATOM 2329 C CA . LEU A 1 314 ? -14.305 1.111 -15.133 1 80.56 314 LEU A CA 1
ATOM 2330 C C . LEU A 1 314 ? -15.133 0.401 -16.188 1 80.56 314 LEU A C 1
ATOM 2332 O O . LEU A 1 314 ? -16.359 0.401 -16.141 1 80.56 314 LEU A O 1
ATOM 2336 N N . ILE A 1 315 ? -14.469 -0.189 -17.109 1 74 315 ILE A N 1
ATOM 2337 C CA . ILE A 1 315 ? -15.156 -0.933 -18.156 1 74 315 ILE A CA 1
ATOM 2338 C C . ILE A 1 315 ? -15.906 -2.113 -17.547 1 74 315 ILE A C 1
ATOM 2340 O O . ILE A 1 315 ? -17.047 -2.391 -17.922 1 74 315 ILE A O 1
ATOM 2344 N N . ASP A 1 316 ? -15.289 -2.748 -16.609 1 69.31 316 ASP A N 1
ATOM 2345 C CA . ASP A 1 316 ? -15.906 -3.893 -15.938 1 69.31 316 ASP A CA 1
ATOM 2346 C C . ASP A 1 316 ? -17.172 -3.48 -15.195 1 69.31 316 ASP A C 1
ATOM 2348 O O . ASP A 1 316 ? -18.172 -4.191 -15.227 1 69.31 316 ASP A O 1
ATOM 2352 N N . ILE A 1 317 ? -17.094 -2.43 -14.602 1 73.75 317 ILE A N 1
ATOM 2353 C CA . ILE A 1 317 ? -18.219 -1.954 -13.797 1 73.75 317 ILE A CA 1
ATOM 2354 C C . ILE A 1 317 ? -19.359 -1.545 -14.719 1 73.75 317 ILE A C 1
ATOM 2356 O O . ILE A 1 317 ? -20.531 -1.832 -14.43 1 73.75 317 ILE A O 1
ATOM 2360 N N . ILE A 1 318 ? -19.016 -0.882 -15.797 1 77.19 318 ILE A N 1
ATOM 2361 C CA . ILE A 1 318 ? -20.047 -0.421 -16.734 1 77.19 318 ILE A CA 1
ATOM 2362 C C . ILE A 1 318 ? -20.734 -1.62 -17.375 1 77.19 318 ILE A C 1
ATOM 2364 O O . ILE A 1 318 ? -21.953 -1.628 -17.547 1 77.19 318 ILE A O 1
ATOM 2368 N N . LYS A 1 319 ? -19.969 -2.623 -17.688 1 71.62 319 LYS A N 1
ATOM 2369 C CA . LYS A 1 319 ? -20.531 -3.832 -18.281 1 71.62 319 LYS A CA 1
ATOM 2370 C C . LYS A 1 319 ? -21.469 -4.539 -17.312 1 71.62 319 LYS A C 1
ATOM 2372 O O . LYS A 1 319 ? -22.516 -5.059 -17.719 1 71.62 319 LYS A O 1
ATOM 2377 N N . GLU A 1 320 ? -21.047 -4.562 -16.094 1 71.44 320 GLU A N 1
ATOM 2378 C CA . GLU A 1 320 ? -21.859 -5.207 -15.062 1 71.44 320 GLU A CA 1
ATOM 2379 C C . GLU A 1 320 ? -23.172 -4.449 -14.844 1 71.44 320 GLU A C 1
ATOM 2381 O O . GLU A 1 320 ? -24.219 -5.055 -14.625 1 71.44 320 GLU A O 1
ATOM 2386 N N . LYS A 1 321 ? -23.062 -3.154 -14.883 1 74.19 321 LYS A N 1
ATOM 2387 C CA . LYS A 1 321 ? -24.266 -2.33 -14.711 1 74.19 321 LYS A CA 1
ATOM 2388 C C . LYS A 1 321 ? -25.219 -2.512 -15.883 1 74.19 321 LYS A C 1
ATOM 2390 O O . LYS A 1 321 ? -26.438 -2.547 -15.688 1 74.19 321 LYS A O 1
ATOM 2395 N N . LYS A 1 322 ? -24.703 -2.617 -17 1 74.19 322 LYS A N 1
ATOM 2396 C CA . LYS A 1 322 ? -25.547 -2.805 -18.188 1 74.19 322 LYS A CA 1
ATOM 2397 C C . LYS A 1 322 ? -26.234 -4.16 -18.172 1 74.19 322 LYS A C 1
ATOM 2399 O O . LYS A 1 322 ? -27.406 -4.273 -18.547 1 74.19 322 LYS A O 1
ATOM 2404 N N . LYS A 1 323 ? -25.531 -5.125 -17.719 1 66.94 323 LYS A N 1
ATOM 2405 C CA . LYS A 1 323 ? -26.109 -6.457 -17.625 1 66.94 323 LYS A CA 1
ATOM 2406 C C . LYS A 1 323 ? -27.234 -6.488 -16.578 1 66.94 323 LYS A C 1
ATOM 2408 O O . LYS A 1 323 ? -28.266 -7.129 -16.781 1 66.94 323 LYS A O 1
ATOM 2413 N N . ALA A 1 324 ? -27.047 -5.82 -15.516 1 63.31 324 ALA A N 1
ATOM 2414 C CA . ALA A 1 324 ? -28.047 -5.762 -14.453 1 63.31 324 ALA A CA 1
ATOM 2415 C C . ALA A 1 324 ? -29.297 -5 -14.906 1 63.31 324 ALA A C 1
ATOM 2417 O O . ALA A 1 324 ? -30.406 -5.328 -14.492 1 63.31 324 ALA A O 1
ATOM 2418 N N . ALA A 1 325 ? -29.109 -4.094 -15.742 1 66 325 ALA A N 1
ATOM 2419 C CA . ALA A 1 325 ? -30.234 -3.307 -16.266 1 66 325 ALA A CA 1
ATOM 2420 C C . ALA A 1 325 ? -31.031 -4.105 -17.281 1 66 325 ALA A C 1
ATOM 2422 O O . ALA A 1 325 ? -32.219 -3.863 -17.453 1 66 325 ALA A O 1
ATOM 2423 N N . LEU A 1 326 ? -30.344 -4.961 -17.891 1 62.38 326 LEU A N 1
ATOM 2424 C CA . LEU A 1 326 ? -31.016 -5.781 -18.891 1 62.38 326 LEU A CA 1
ATOM 2425 C C . LEU A 1 326 ? -31.828 -6.895 -18.219 1 62.38 326 LEU A C 1
ATOM 2427 O O . LEU A 1 326 ? -32.812 -7.355 -18.766 1 62.38 326 LEU A O 1
ATOM 2431 N N . ASN A 1 327 ? -31.422 -7.309 -17.062 1 55.09 327 ASN A N 1
ATOM 2432 C CA . ASN A 1 327 ? -32.219 -8.328 -16.375 1 55.09 327 ASN A CA 1
ATOM 2433 C C . ASN A 1 327 ? -33.344 -7.711 -15.555 1 55.09 327 ASN A C 1
ATOM 2435 O O . ASN A 1 327 ? -34.375 -8.344 -15.336 1 55.09 327 ASN A O 1
ATOM 2439 N N . MET B 1 1 ? -28.578 5.699 20.812 1 35.34 1 MET B N 1
ATOM 2440 C CA . MET B 1 1 ? -27.562 5.188 19.906 1 35.34 1 MET B CA 1
ATOM 2441 C C . MET B 1 1 ? -26.375 6.133 19.828 1 35.34 1 MET B C 1
ATOM 2443 O O . MET B 1 1 ? -25.25 5.695 19.609 1 35.34 1 MET B O 1
ATOM 2447 N N . THR B 1 2 ? -26.766 7.43 19.953 1 39.78 2 THR B N 1
ATOM 2448 C CA . THR B 1 2 ? -25.766 8.5 19.938 1 39.78 2 THR B CA 1
ATOM 2449 C C . THR B 1 2 ? -24.938 8.484 21.219 1 39.78 2 THR B C 1
ATOM 2451 O O . THR B 1 2 ? -23.75 8.82 21.188 1 39.78 2 THR B O 1
ATOM 2454 N N . LYS B 1 3 ? -25.641 8.234 22.266 1 41.47 3 LYS B N 1
ATOM 2455 C CA . LYS B 1 3 ? -24.984 8.344 23.547 1 41.47 3 LYS B CA 1
ATOM 2456 C C . LYS B 1 3 ? -23.938 7.246 23.734 1 41.47 3 LYS B C 1
ATOM 2458 O O . LYS B 1 3 ? -22.859 7.484 24.297 1 41.47 3 LYS B O 1
ATOM 2463 N N . LYS B 1 4 ? -24.281 5.984 23.453 1 40.69 4 LYS B N 1
ATOM 2464 C CA . LYS B 1 4 ? -23.469 4.809 23.734 1 40.69 4 LYS B CA 1
ATOM 2465 C C . LYS B 1 4 ? -22.203 4.805 22.875 1 40.69 4 LYS B C 1
ATOM 2467 O O . LYS B 1 4 ? -21.172 4.293 23.281 1 40.69 4 LYS B O 1
ATOM 2472 N N . LYS B 1 5 ? -22.266 5.363 21.719 1 49.47 5 LYS B N 1
ATOM 2473 C CA . LYS B 1 5 ? -21.125 5.469 20.812 1 49.47 5 LYS B CA 1
ATOM 2474 C C . LYS B 1 5 ? -20.094 6.465 21.328 1 49.47 5 LYS B C 1
ATOM 2476 O O . LYS B 1 5 ? -18.891 6.305 21.094 1 49.47 5 LYS B O 1
ATOM 2481 N N . LYS B 1 6 ? -20.641 7.445 22.188 1 48.53 6 LYS B N 1
ATOM 2482 C CA . LYS B 1 6 ? -19.766 8.453 22.797 1 48.53 6 LYS B CA 1
ATOM 2483 C C . LYS B 1 6 ? -18.891 7.836 23.875 1 48.53 6 LYS B C 1
ATOM 2485 O O . LYS B 1 6 ? -17.734 8.219 24.031 1 48.53 6 LYS B O 1
ATOM 2490 N N . SER B 1 7 ? -19.406 6.832 24.516 1 49.06 7 SER B N 1
ATOM 2491 C CA . SER B 1 7 ? -18.672 6.234 25.625 1 49.06 7 SER B CA 1
ATOM 2492 C C . SER B 1 7 ? -17.5 5.406 25.125 1 49.06 7 SER B C 1
ATOM 2494 O O . SER B 1 7 ? -16.422 5.422 25.734 1 49.06 7 SER B O 1
ATOM 2496 N N . ILE B 1 8 ? -17.609 4.793 24.031 1 48.88 8 ILE B N 1
ATOM 2497 C CA . ILE B 1 8 ? -16.578 3.92 23.484 1 48.88 8 ILE B CA 1
ATOM 2498 C C . ILE B 1 8 ? -15.422 4.762 22.953 1 48.88 8 ILE B C 1
ATOM 2500 O O . ILE B 1 8 ? -14.25 4.418 23.156 1 48.88 8 ILE B O 1
ATOM 2504 N N . ILE B 1 9 ? -15.797 5.906 22.422 1 53.19 9 ILE B N 1
ATOM 2505 C CA . ILE B 1 9 ? -14.797 6.844 21.922 1 53.19 9 ILE B CA 1
ATOM 2506 C C . ILE B 1 9 ? -13.977 7.387 23.078 1 53.19 9 ILE B C 1
ATOM 2508 O O . ILE B 1 9 ? -12.75 7.512 22.984 1 53.19 9 ILE B O 1
ATOM 2512 N N . SER B 1 10 ? -14.75 7.613 24.172 1 57.56 10 SER B N 1
ATOM 2513 C CA . SER B 1 10 ? -14.094 8.141 25.359 1 57.56 10 SER B CA 1
ATOM 2514 C C . SER B 1 10 ? -13.109 7.133 25.938 1 57.56 10 SER B C 1
ATOM 2516 O O . SER B 1 10 ? -12 7.5 26.328 1 57.56 10 SER B O 1
ATOM 2518 N N . ASP B 1 11 ? -13.43 5.938 25.625 1 64.19 11 ASP B N 1
ATOM 2519 C CA . ASP B 1 11 ? -12.586 4.898 26.203 1 64.19 11 ASP B CA 1
ATOM 2520 C C . ASP B 1 11 ? -11.328 4.672 25.375 1 64.19 11 ASP B C 1
ATOM 2522 O O . ASP B 1 11 ? -10.227 4.543 25.906 1 64.19 11 ASP B O 1
ATOM 2526 N N . GLN B 1 12 ? -11.5 4.832 24.078 1 70.19 12 GLN B N 1
ATOM 2527 C CA . GLN B 1 12 ? -10.336 4.605 23.219 1 70.19 12 GLN B CA 1
ATOM 2528 C C . GLN B 1 12 ? -9.352 5.77 23.312 1 70.19 12 GLN B C 1
ATOM 2530 O O . GLN B 1 12 ? -8.141 5.562 23.312 1 70.19 12 GLN B O 1
ATOM 2535 N N . ARG B 1 13 ? -9.938 6.887 23.5 1 74.81 13 ARG B N 1
ATOM 2536 C CA . ARG B 1 13 ? -9.094 8.07 23.641 1 74.81 13 ARG B CA 1
ATOM 2537 C C . ARG B 1 13 ? -8.289 8.008 24.938 1 74.81 13 ARG B C 1
ATOM 2539 O O . ARG B 1 13 ? -7.113 8.383 24.969 1 74.81 13 ARG B O 1
ATOM 2546 N N . PHE B 1 14 ? -8.953 7.488 25.859 1 77.38 14 PHE B N 1
ATOM 2547 C CA . PHE B 1 14 ? -8.289 7.379 27.141 1 77.38 14 PHE B CA 1
ATOM 2548 C C . PHE B 1 14 ? -7.172 6.34 27.094 1 77.38 14 PHE B C 1
ATOM 2550 O O . PHE B 1 14 ? -6.094 6.551 27.656 1 77.38 14 PHE B O 1
ATOM 2557 N N . ILE B 1 15 ? -7.43 5.332 26.406 1 77.12 15 ILE B N 1
ATOM 2558 C CA . ILE B 1 15 ? -6.441 4.266 26.297 1 77.12 15 ILE B CA 1
ATOM 2559 C C . ILE B 1 15 ? -5.223 4.773 25.531 1 77.12 15 ILE B C 1
ATOM 2561 O O . ILE B 1 15 ? -4.082 4.504 25.906 1 77.12 15 ILE B O 1
ATOM 2565 N N . VAL B 1 16 ? -5.477 5.48 24.484 1 81.75 16 VAL B N 1
ATOM 2566 C CA . VAL B 1 16 ? -4.387 5.973 23.656 1 81.75 16 VAL B CA 1
ATOM 2567 C C . VAL B 1 16 ? -3.564 6.996 24.422 1 81.75 16 VAL B C 1
ATOM 2569 O O . VAL B 1 16 ? -2.336 7.027 24.328 1 81.75 16 VAL B O 1
ATOM 2572 N N . LEU B 1 17 ? -4.242 7.738 25.219 1 83.62 17 LEU B N 1
ATOM 2573 C CA . LEU B 1 17 ? -3.539 8.711 26.047 1 83.62 17 LEU B CA 1
ATOM 2574 C C . LEU B 1 17 ? -2.65 8.016 27.078 1 83.62 17 LEU B C 1
ATOM 2576 O O . LEU B 1 17 ? -1.524 8.453 27.328 1 83.62 17 LEU B O 1
ATOM 2580 N N . LEU B 1 18 ? -3.127 6.965 27.609 1 84 18 LEU B N 1
ATOM 2581 C CA . LEU B 1 18 ? -2.342 6.188 28.562 1 84 18 LEU B CA 1
ATOM 2582 C C . LEU B 1 18 ? -1.112 5.582 27.891 1 84 18 LEU B C 1
ATOM 2584 O O . LEU B 1 18 ? -0.038 5.523 28.484 1 84 18 LEU B O 1
ATOM 2588 N N . VAL B 1 19 ? -1.317 5.184 26.672 1 82.38 19 VAL B N 1
ATOM 2589 C CA . VAL B 1 19 ? -0.206 4.613 25.922 1 82.38 19 VAL B CA 1
ATOM 2590 C C . VAL B 1 19 ? 0.855 5.684 25.672 1 82.38 19 VAL B C 1
ATOM 2592 O O . VAL B 1 19 ? 2.053 5.414 25.781 1 82.38 19 VAL B O 1
ATOM 2595 N N . ILE B 1 20 ? 0.405 6.844 25.406 1 86.12 20 ILE B N 1
ATOM 2596 C CA . ILE B 1 20 ? 1.327 7.945 25.156 1 86.12 20 ILE B CA 1
ATOM 2597 C C . ILE B 1 20 ? 2.117 8.25 26.438 1 86.12 20 ILE B C 1
ATOM 2599 O O . ILE B 1 20 ? 3.342 8.383 26.391 1 86.12 20 ILE B O 1
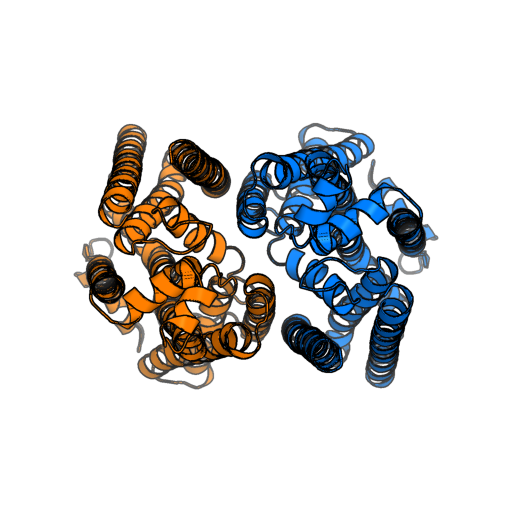ATOM 2603 N N . ILE B 1 21 ? 1.431 8.297 27.5 1 87.38 21 ILE B N 1
ATOM 2604 C CA . ILE B 1 21 ? 2.068 8.609 28.781 1 87.38 21 ILE B CA 1
ATOM 2605 C C . ILE B 1 21 ? 3.057 7.504 29.141 1 87.38 21 ILE B C 1
ATOM 2607 O O . ILE B 1 21 ? 4.18 7.781 29.578 1 87.38 21 ILE B O 1
ATOM 2611 N N . ALA B 1 22 ? 2.666 6.32 28.938 1 87.62 22 ALA B N 1
ATOM 2612 C CA . ALA B 1 22 ? 3.529 5.18 29.234 1 87.62 22 ALA B CA 1
ATOM 2613 C C . ALA B 1 22 ? 4.789 5.207 28.375 1 87.62 22 ALA B C 1
ATOM 2615 O O . ALA B 1 22 ? 5.895 4.98 28.859 1 87.62 22 ALA B O 1
ATOM 2616 N N . LEU B 1 23 ? 4.605 5.477 27.109 1 85.75 23 LEU B N 1
ATOM 2617 C CA . LEU B 1 23 ? 5.746 5.512 26.188 1 85.75 23 LEU B CA 1
ATOM 2618 C C . LEU B 1 23 ? 6.688 6.656 26.547 1 85.75 23 LEU B C 1
ATOM 2620 O O . LEU B 1 23 ? 7.91 6.48 26.547 1 85.75 23 LEU B O 1
ATOM 2624 N N . CYS B 1 24 ? 6.102 7.773 26.859 1 86.31 24 CYS B N 1
ATOM 2625 C CA . CYS B 1 24 ? 6.918 8.914 27.25 1 86.31 24 CYS B CA 1
ATOM 2626 C C . CYS B 1 24 ? 7.715 8.609 28.516 1 86.31 24 CYS B C 1
ATOM 2628 O O . CYS B 1 24 ? 8.898 8.945 28.594 1 86.31 24 CYS B O 1
ATOM 2630 N N . ALA B 1 25 ? 7.082 7.973 29.406 1 89.06 25 ALA B N 1
ATOM 2631 C CA . ALA B 1 25 ? 7.742 7.621 30.672 1 89.06 25 ALA B CA 1
ATOM 2632 C C . ALA B 1 25 ? 8.852 6.602 30.438 1 89.06 25 ALA B C 1
ATOM 2634 O O . ALA B 1 25 ? 9.969 6.766 30.938 1 89.06 25 ALA B O 1
ATOM 2635 N N . ILE B 1 26 ? 8.602 5.648 29.688 1 88.5 26 ILE B N 1
ATOM 2636 C CA . ILE B 1 26 ? 9.562 4.586 29.422 1 88.5 26 ILE B CA 1
ATOM 2637 C C . ILE B 1 26 ? 10.781 5.156 28.703 1 88.5 26 ILE B C 1
ATOM 2639 O O . ILE B 1 26 ? 11.922 4.926 29.125 1 88.5 26 ILE B O 1
ATOM 2643 N N . PHE B 1 27 ? 10.531 5.941 27.656 1 87.31 27 PHE B N 1
ATOM 2644 C CA . PHE B 1 27 ? 11.641 6.473 26.875 1 87.31 27 PHE B CA 1
ATOM 2645 C C . PHE B 1 27 ? 12.398 7.531 27.672 1 87.31 27 PHE B C 1
ATOM 2647 O O . PHE B 1 27 ? 13.617 7.648 27.547 1 87.31 27 PHE B O 1
ATOM 2654 N N . SER B 1 28 ? 11.656 8.242 28.484 1 86.94 28 SER B N 1
ATOM 2655 C CA . SER B 1 28 ? 12.297 9.266 29.297 1 86.94 28 SER B CA 1
ATOM 2656 C C . SER B 1 28 ? 13.18 8.641 30.375 1 86.94 28 SER B C 1
ATOM 2658 O O . SER B 1 28 ? 14.234 9.18 30.703 1 86.94 28 SER B O 1
ATOM 2660 N N . ILE B 1 29 ? 12.773 7.543 30.859 1 89 29 ILE B N 1
ATOM 2661 C CA . ILE B 1 29 ? 13.516 6.867 31.922 1 89 29 ILE B CA 1
ATOM 2662 C C . ILE B 1 29 ? 14.703 6.129 31.328 1 89 29 ILE B C 1
ATOM 2664 O O . ILE B 1 29 ? 15.797 6.121 31.906 1 89 29 ILE B O 1
ATOM 2668 N N . MET B 1 30 ? 14.555 5.672 30.234 1 87.81 30 MET B N 1
ATOM 2669 C CA . MET B 1 30 ? 15.57 4.793 29.656 1 87.81 30 MET B CA 1
ATOM 2670 C C . MET B 1 30 ? 16.641 5.602 28.938 1 87.81 30 MET B C 1
ATOM 2672 O O . MET B 1 30 ? 17.766 5.125 28.75 1 87.81 30 MET B O 1
ATOM 2676 N N . SER B 1 31 ? 16.281 6.805 28.5 1 86.62 31 SER B N 1
ATOM 2677 C CA . SER B 1 31 ? 17.266 7.574 27.75 1 86.62 31 SER B CA 1
ATOM 2678 C C . SER B 1 31 ? 17.234 9.047 28.141 1 86.62 31 SER B C 1
ATOM 2680 O O . SER B 1 31 ? 16.203 9.711 28 1 86.62 31 SER B O 1
ATOM 2682 N N . LYS B 1 32 ? 18.312 9.586 28.484 1 84.56 32 LYS B N 1
ATOM 2683 C CA . LYS B 1 32 ? 18.438 11 28.812 1 84.56 32 LYS B CA 1
ATOM 2684 C C . LYS B 1 32 ? 18.312 11.875 27.578 1 84.56 32 LYS B C 1
ATOM 2686 O O . LYS B 1 32 ? 17.828 13 27.641 1 84.56 32 LYS B O 1
ATOM 2691 N N . GLU B 1 33 ? 18.766 11.297 26.516 1 82.69 33 GLU B N 1
ATOM 2692 C CA . GLU B 1 33 ? 18.734 12.039 25.266 1 82.69 33 GLU B CA 1
ATOM 2693 C C . GLU B 1 33 ? 17.297 12.281 24.797 1 82.69 33 GLU B C 1
ATOM 2695 O O . GLU B 1 33 ? 17.016 13.281 24.125 1 82.69 33 GLU B O 1
ATOM 2700 N N . PHE B 1 34 ? 16.516 11.359 25.188 1 85.56 34 PHE B N 1
ATOM 2701 C CA . PHE B 1 34 ? 15.109 11.492 24.797 1 85.56 34 PHE B CA 1
ATOM 2702 C C . PHE B 1 34 ? 14.484 12.711 25.469 1 85.56 34 PHE B C 1
ATOM 2704 O O . PHE B 1 34 ? 13.578 13.336 24.922 1 85.56 34 PHE B O 1
ATOM 2711 N N . ARG B 1 35 ? 15.062 13.141 26.547 1 81.44 35 ARG B N 1
ATOM 2712 C CA . ARG B 1 35 ? 14.5 14.242 27.328 1 81.44 35 ARG B CA 1
ATOM 2713 C C . ARG B 1 35 ? 14.984 15.586 26.781 1 81.44 35 ARG B C 1
ATOM 2715 O O . ARG B 1 35 ? 14.461 16.641 27.156 1 81.44 35 ARG B O 1
ATOM 2722 N N . GLN B 1 36 ? 15.836 15.508 25.891 1 82.88 36 GLN B N 1
ATOM 2723 C CA . GLN B 1 36 ? 16.406 16.75 25.391 1 82.88 36 GLN B CA 1
ATOM 2724 C C . GLN B 1 36 ? 15.406 17.484 24.484 1 82.88 36 GLN B C 1
ATOM 2726 O O . GLN B 1 36 ? 14.633 16.859 23.766 1 82.88 36 GLN B O 1
ATOM 2731 N N . TYR B 1 37 ? 15.414 18.766 24.609 1 82.62 37 TYR B N 1
ATOM 2732 C CA . TYR B 1 37 ? 14.539 19.641 23.828 1 82.62 37 TYR B CA 1
ATOM 2733 C C . TYR B 1 37 ? 14.734 19.406 22.344 1 82.62 37 TYR B C 1
ATOM 2735 O O . TYR B 1 37 ? 13.773 19.438 21.578 1 82.62 37 TYR B O 1
ATOM 2743 N N . THR B 1 38 ? 15.93 19.141 21.984 1 79.38 38 THR B N 1
ATOM 2744 C CA . THR B 1 38 ? 16.25 18.938 20.578 1 79.38 38 THR B CA 1
ATOM 2745 C C . THR B 1 38 ? 15.547 17.688 20.047 1 79.38 38 THR B C 1
ATOM 2747 O O . THR B 1 38 ? 15.148 17.656 18.875 1 79.38 38 THR B O 1
ATOM 2750 N N . THR B 1 39 ? 15.438 16.688 20.938 1 79.88 39 THR B N 1
ATOM 2751 C CA . THR B 1 39 ? 14.766 15.461 20.531 1 79.88 39 THR B CA 1
ATOM 2752 C C . THR B 1 39 ? 13.273 15.703 20.328 1 79.88 39 THR B C 1
ATOM 2754 O O . THR B 1 39 ? 12.68 15.211 19.375 1 79.88 39 THR B O 1
ATOM 2757 N N . ILE B 1 40 ? 12.742 16.438 21.141 1 80.88 40 ILE B N 1
ATOM 2758 C CA . ILE B 1 40 ? 11.328 16.766 21.031 1 80.88 40 ILE B CA 1
ATOM 2759 C C . ILE B 1 40 ? 11.086 17.578 19.75 1 80.88 40 ILE B C 1
ATOM 2761 O O . ILE B 1 40 ? 10.102 17.359 19.047 1 80.88 40 ILE B O 1
ATOM 2765 N N . LEU B 1 41 ? 12.008 18.438 19.484 1 79.75 41 LEU B N 1
ATOM 2766 C CA . LEU B 1 41 ? 11.891 19.25 18.266 1 79.75 41 LEU B CA 1
ATOM 2767 C C . LEU B 1 41 ? 11.953 18.375 17.016 1 79.75 41 LEU B C 1
ATOM 2769 O O . LEU B 1 41 ? 11.156 18.562 16.094 1 79.75 41 LEU B O 1
ATOM 2773 N N . SER B 1 42 ? 12.828 17.484 17.078 1 76.81 42 SER B N 1
ATOM 2774 C CA . SER B 1 42 ? 12.977 16.594 15.938 1 76.81 42 SER B CA 1
ATOM 2775 C C . SER B 1 42 ? 11.742 15.703 15.766 1 76.81 42 SER B C 1
ATOM 2777 O O . SER B 1 42 ? 11.305 15.453 14.648 1 76.81 42 SER B O 1
ATOM 2779 N N . MET B 1 43 ? 11.219 15.273 16.797 1 80 43 MET B N 1
ATOM 2780 C CA . MET B 1 43 ? 10.008 14.453 16.766 1 80 43 MET B CA 1
ATOM 2781 C C . MET B 1 43 ? 8.844 15.227 16.141 1 80 43 MET B C 1
ATOM 2783 O O . MET B 1 43 ? 8.102 14.68 15.328 1 80 43 MET B O 1
ATOM 2787 N N . LEU B 1 44 ? 8.75 16.391 16.516 1 82.19 44 LEU B N 1
ATOM 2788 C CA . LEU B 1 44 ? 7.652 17.219 16.016 1 82.19 44 LEU B CA 1
ATOM 2789 C C . LEU B 1 44 ? 7.824 17.531 14.539 1 82.19 44 LEU B C 1
ATOM 2791 O O . LEU B 1 44 ? 6.852 17.547 13.789 1 82.19 44 LEU B O 1
ATOM 2795 N N . ASP B 1 45 ? 9.055 17.703 14.141 1 77.19 45 ASP B N 1
ATOM 2796 C CA . ASP B 1 45 ? 9.32 17.984 12.734 1 77.19 45 ASP B CA 1
ATOM 2797 C C . ASP B 1 45 ? 8.82 16.859 11.844 1 77.19 45 ASP B C 1
ATOM 2799 O O . ASP B 1 45 ? 8.18 17.109 10.82 1 77.19 45 ASP B O 1
ATOM 2803 N N . PHE B 1 46 ? 8.992 15.68 12.25 1 73.62 46 PHE B N 1
ATOM 2804 C CA . PHE B 1 46 ? 8.633 14.531 11.414 1 73.62 46 PHE B CA 1
ATOM 2805 C C . PHE B 1 46 ? 7.16 14.195 11.57 1 73.62 46 PHE B C 1
ATOM 2807 O O . PHE B 1 46 ? 6.594 13.469 10.75 1 73.62 46 PHE B O 1
ATOM 2814 N N . SER B 1 47 ? 6.586 14.797 12.469 1 84 47 SER B N 1
ATOM 2815 C CA . SER B 1 47 ? 5.184 14.484 12.727 1 84 47 SER B CA 1
ATOM 2816 C C . SER B 1 47 ? 4.258 15.328 11.867 1 84 47 SER B C 1
ATOM 2818 O O . SER B 1 47 ? 3.094 14.977 11.664 1 84 47 SER B O 1
ATOM 2820 N N . TYR B 1 48 ? 4.824 16.422 11.305 1 90.38 48 TYR B N 1
ATOM 2821 C CA . TYR B 1 48 ? 3.932 17.375 10.648 1 90.38 48 TYR B CA 1
ATOM 2822 C C . TYR B 1 48 ? 3.297 16.766 9.406 1 90.38 48 TYR B C 1
ATOM 2824 O O . TYR B 1 48 ? 2.072 16.75 9.266 1 90.38 48 TYR B O 1
ATOM 2832 N N . TYR B 1 49 ? 4.125 16.203 8.562 1 93.19 49 TYR B N 1
ATOM 2833 C CA . TYR B 1 49 ? 3.549 15.688 7.324 1 93.19 49 TYR B CA 1
ATOM 2834 C C . TYR B 1 49 ? 2.715 14.445 7.586 1 93.19 49 TYR B C 1
ATOM 2836 O O . TYR B 1 49 ? 1.706 14.211 6.914 1 93.19 49 TYR B O 1
ATOM 2844 N N . ASP B 1 50 ? 3.033 13.641 8.562 1 93.19 50 ASP B N 1
ATOM 2845 C CA 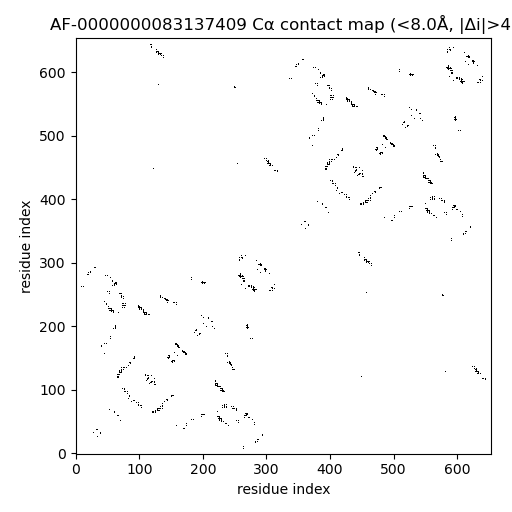. ASP B 1 50 ? 2.244 12.469 8.914 1 93.19 50 ASP B CA 1
ATOM 2846 C C . ASP B 1 50 ? 0.88 12.859 9.469 1 93.19 50 ASP B C 1
ATOM 2848 O O . ASP B 1 50 ? -0.136 12.25 9.133 1 93.19 50 ASP B O 1
ATOM 2852 N N . LEU B 1 51 ? 0.948 13.828 10.305 1 95.56 51 LEU B N 1
ATOM 2853 C CA . LEU B 1 51 ? -0.298 14.281 10.906 1 95.56 51 LEU B CA 1
ATOM 2854 C C . LEU B 1 51 ? -1.221 14.898 9.859 1 95.56 51 LEU B C 1
ATOM 2856 O O . LEU B 1 51 ? -2.434 14.672 9.891 1 95.56 51 LEU B O 1
ATOM 2860 N N . LEU B 1 52 ? -0.686 15.688 9 1 97.56 52 LEU B N 1
ATOM 2861 C CA . LEU B 1 52 ? -1.489 16.297 7.945 1 97.56 52 LEU B CA 1
ATOM 2862 C C . LEU B 1 52 ? -2.119 15.219 7.062 1 97.56 52 LEU B C 1
ATOM 2864 O O . LEU B 1 52 ? -3.314 15.273 6.766 1 97.56 52 LEU B O 1
ATOM 2868 N N . MET B 1 53 ? -1.325 14.227 6.711 1 97.56 53 MET B N 1
ATOM 2869 C CA . MET B 1 53 ? -1.88 13.109 5.949 1 97.56 53 MET B CA 1
ATOM 2870 C C . MET B 1 53 ? -2.977 12.398 6.738 1 97.56 53 MET B C 1
ATOM 2872 O O . MET B 1 53 ? -4.023 12.055 6.184 1 97.56 53 MET B O 1
ATOM 2876 N N . ALA B 1 54 ? -2.715 12.234 8 1 97 54 ALA B N 1
ATOM 2877 C CA . ALA B 1 54 ? -3.65 11.508 8.852 1 97 54 ALA B CA 1
ATOM 2878 C C . ALA B 1 54 ? -4.969 12.258 8.992 1 97 54 ALA B C 1
ATOM 2880 O O . ALA B 1 54 ? -6.047 11.656 8.938 1 97 54 ALA B O 1
ATOM 2881 N N . ILE B 1 55 ? -4.875 13.586 9.195 1 97.81 55 ILE B N 1
ATOM 2882 C CA . ILE B 1 55 ? -6.09 14.391 9.258 1 97.81 55 ILE B CA 1
ATOM 2883 C C . ILE B 1 55 ? -6.898 14.211 7.98 1 97.81 55 ILE B C 1
ATOM 2885 O O . ILE B 1 55 ? -8.109 13.984 8.031 1 97.81 55 ILE B O 1
ATOM 2889 N N . GLY B 1 56 ? -6.242 14.242 6.879 1 98.31 56 GLY B N 1
ATOM 2890 C CA . GLY B 1 56 ? -6.914 14.109 5.598 1 98.31 56 GLY B CA 1
ATOM 2891 C C . GLY B 1 56 ? -7.578 12.758 5.41 1 98.31 56 GLY B C 1
ATOM 2892 O O . GLY B 1 56 ? -8.773 12.68 5.117 1 98.31 56 GLY B O 1
ATOM 2893 N N . VAL B 1 57 ? -6.875 11.688 5.656 1 97.69 57 VAL B N 1
ATOM 2894 C CA . VAL B 1 57 ? -7.352 10.352 5.328 1 97.69 57 VAL B CA 1
ATOM 2895 C C . VAL B 1 57 ? -8.398 9.906 6.352 1 97.69 57 VAL B C 1
ATOM 2897 O O . VAL B 1 57 ? -9.148 8.961 6.109 1 97.69 57 VAL B O 1
ATOM 2900 N N . THR B 1 58 ? -8.555 10.625 7.426 1 97.62 58 THR B N 1
ATOM 2901 C CA . THR B 1 58 ? -9.57 10.344 8.43 1 97.62 58 THR B CA 1
ATOM 2902 C C . THR B 1 58 ? -10.969 10.375 7.812 1 97.62 58 THR B C 1
ATOM 2904 O O . THR B 1 58 ? -11.805 9.523 8.109 1 97.62 58 THR B O 1
ATOM 2907 N N . PHE B 1 59 ? -11.211 11.203 6.93 1 98.38 59 PHE B N 1
ATOM 2908 C CA . PHE B 1 59 ? -12.547 11.414 6.383 1 98.38 59 PHE B CA 1
ATOM 2909 C C . PHE B 1 59 ? -12.922 10.289 5.43 1 98.38 59 PHE B C 1
ATOM 2911 O O . PHE B 1 59 ? -13.992 9.688 5.559 1 98.38 59 PHE B O 1
ATOM 2918 N N . PRO B 1 60 ? -12.016 9.953 4.469 1 98 60 PRO B N 1
ATOM 2919 C CA . PRO B 1 60 ? -12.336 8.773 3.664 1 98 60 PRO B CA 1
ATOM 2920 C C . PRO B 1 60 ? -12.492 7.512 4.504 1 98 60 PRO B C 1
ATOM 2922 O O . PRO B 1 60 ? -13.344 6.668 4.203 1 98 60 PRO B O 1
ATOM 2925 N N . LEU B 1 61 ? -11.773 7.367 5.52 1 95.75 61 LEU B N 1
ATOM 2926 C CA . LEU B 1 61 ? -11.867 6.184 6.367 1 95.75 61 LEU B CA 1
ATOM 2927 C C . LEU B 1 61 ? -13.203 6.141 7.102 1 95.75 61 LEU B C 1
ATOM 2929 O O . LEU B 1 61 ? -13.797 5.07 7.258 1 95.75 61 LEU B O 1
ATOM 2933 N N . ILE B 1 62 ? -13.719 7.258 7.496 1 96.06 62 ILE B N 1
ATOM 2934 C CA . ILE B 1 62 ? -15 7.332 8.188 1 96.06 62 ILE B CA 1
ATOM 2935 C C . ILE B 1 62 ? -16.125 6.895 7.25 1 96.06 62 ILE B C 1
ATOM 2937 O O . ILE B 1 62 ? -17.125 6.312 7.688 1 96.06 62 ILE B O 1
ATOM 2941 N N . THR B 1 63 ? -15.953 7.105 5.945 1 96.69 63 THR B N 1
ATOM 2942 C CA . THR B 1 63 ? -16.969 6.707 4.988 1 96.69 63 THR B CA 1
ATOM 2943 C C . THR B 1 63 ? -16.859 5.227 4.648 1 96.69 63 THR B C 1
ATOM 2945 O O . THR B 1 63 ? -17.625 4.699 3.85 1 96.69 63 THR B O 1
ATOM 2948 N N . GLY B 1 64 ? -15.867 4.594 5.195 1 92.56 64 GLY B N 1
ATOM 2949 C CA . GLY B 1 64 ? -15.648 3.188 4.906 1 92.56 64 GLY B CA 1
ATOM 2950 C C . GLY B 1 64 ? -14.695 2.959 3.748 1 92.56 64 GLY B C 1
ATOM 2951 O O . GLY B 1 64 ? -14.539 1.832 3.273 1 92.56 64 GLY B O 1
ATOM 2952 N N . GLY B 1 65 ? -14.07 4.016 3.295 1 93.62 65 GLY B N 1
ATOM 2953 C CA . GLY B 1 65 ? -13.094 3.934 2.219 1 93.62 65 GLY B CA 1
ATOM 2954 C C . GLY B 1 65 ? -11.664 4.082 2.697 1 93.62 65 GLY B C 1
ATOM 2955 O O . GLY B 1 65 ? -11.367 3.85 3.869 1 93.62 65 GLY B O 1
ATOM 2956 N N . VAL B 1 66 ? -10.758 4.285 1.775 1 93.94 66 VAL B N 1
ATOM 2957 C CA . VAL B 1 66 ? -9.344 4.473 2.076 1 93.94 66 VAL B CA 1
ATOM 2958 C C . VAL B 1 66 ? -8.68 5.27 0.956 1 93.94 66 VAL B C 1
ATOM 2960 O O . VAL B 1 66 ? -9.25 5.438 -0.122 1 93.94 66 VAL B O 1
ATOM 2963 N N . ASP B 1 67 ? -7.656 5.863 1.261 1 96.75 67 ASP B N 1
ATOM 2964 C CA . ASP B 1 67 ? -6.812 6.492 0.253 1 96.75 67 ASP B CA 1
ATOM 2965 C C . ASP B 1 67 ? -5.355 6.059 0.407 1 96.75 67 ASP B C 1
ATOM 2967 O O . ASP B 1 67 ? -4.617 6.613 1.224 1 96.75 67 ASP B O 1
ATOM 2971 N N . LEU B 1 68 ? -4.973 5.195 -0.429 1 92.56 68 LEU B N 1
ATOM 2972 C CA . LEU B 1 68 ? -3.627 4.637 -0.346 1 92.56 68 LEU B CA 1
ATOM 2973 C C . LEU B 1 68 ? -2.621 5.535 -1.058 1 92.56 68 LEU B C 1
ATOM 2975 O O . LEU B 1 68 ? -1.41 5.336 -0.934 1 92.56 68 LEU B O 1
ATOM 2979 N N . SER B 1 69 ? -3.062 6.516 -1.711 1 95.94 69 SER B N 1
ATOM 2980 C CA . SER B 1 69 ? -2.188 7.305 -2.57 1 95.94 69 SER B CA 1
ATOM 2981 C C . SER B 1 69 ? -1.588 8.484 -1.814 1 95.94 69 SER B C 1
ATOM 2983 O O . SER B 1 69 ? -0.832 9.273 -2.385 1 95.94 69 SER B O 1
ATOM 2985 N N . ILE B 1 70 ? -1.889 8.562 -0.577 1 97.62 70 ILE B N 1
ATOM 2986 C CA . ILE B 1 70 ? -1.535 9.781 0.141 1 97.62 70 ILE B CA 1
ATOM 2987 C C . ILE B 1 70 ? -0.02 9.867 0.306 1 97.62 70 ILE B C 1
ATOM 2989 O O . ILE B 1 70 ? 0.563 10.945 0.221 1 97.62 70 ILE B O 1
ATOM 2993 N N . GLY B 1 71 ? 0.666 8.781 0.51 1 95.06 71 GLY B N 1
ATOM 2994 C CA . GLY B 1 71 ? 2.111 8.789 0.664 1 95.06 71 GLY B CA 1
ATOM 2995 C C . GLY B 1 71 ? 2.846 9.156 -0.613 1 95.06 71 GLY B C 1
ATOM 2996 O O . GLY B 1 71 ? 3.605 10.125 -0.642 1 95.06 71 GLY B O 1
ATOM 2997 N N . THR B 1 72 ? 2.578 8.391 -1.654 1 95.12 72 THR B N 1
ATOM 2998 C CA . THR B 1 72 ? 3.227 8.648 -2.934 1 95.12 72 THR B CA 1
ATOM 2999 C C . THR B 1 72 ? 2.768 9.992 -3.508 1 95.12 72 THR B C 1
ATOM 3001 O O . THR B 1 72 ? 3.537 10.68 -4.18 1 95.12 72 THR B O 1
ATOM 3004 N N . GLY B 1 73 ? 1.544 10.375 -3.252 1 97.81 73 GLY B N 1
ATOM 3005 C CA . GLY B 1 73 ? 1.056 11.68 -3.676 1 97.81 73 GLY B CA 1
ATOM 3006 C C . GLY B 1 73 ? 1.819 12.836 -3.055 1 97.81 73 GLY B C 1
ATOM 3007 O O . GLY B 1 73 ? 2.25 13.75 -3.758 1 97.81 73 GLY B O 1
ATOM 3008 N N . MET B 1 74 ? 2.018 12.711 -1.788 1 98 74 MET B N 1
ATOM 3009 C CA . MET B 1 74 ? 2.752 13.75 -1.072 1 98 74 MET B CA 1
ATOM 3010 C C . MET B 1 74 ? 4.121 13.977 -1.702 1 98 74 MET B C 1
ATOM 3012 O O . MET B 1 74 ? 4.492 15.117 -2 1 98 74 MET B O 1
ATOM 3016 N N . VAL B 1 75 ? 4.816 12.914 -1.931 1 97.12 75 VAL B N 1
ATOM 3017 C CA . VAL B 1 75 ? 6.164 13.008 -2.482 1 97.12 75 VAL B CA 1
ATOM 3018 C C . VAL B 1 75 ? 6.102 13.523 -3.918 1 97.12 75 VAL B C 1
ATOM 3020 O O . VAL B 1 75 ? 6.902 14.375 -4.312 1 97.12 75 VAL B O 1
ATOM 3023 N N . CYS B 1 76 ? 5.148 13.023 -4.645 1 97.56 76 CYS B N 1
ATOM 3024 C CA . CYS B 1 76 ? 4.98 13.422 -6.039 1 97.56 76 CYS B CA 1
ATOM 3025 C C . CYS B 1 76 ? 4.73 14.922 -6.152 1 97.56 76 CYS B C 1
ATOM 3027 O O . CYS B 1 76 ? 5.363 15.602 -6.961 1 97.56 76 CYS B O 1
ATOM 3029 N N . TYR B 1 77 ? 3.84 15.438 -5.332 1 98.62 77 TYR B N 1
ATOM 3030 C CA . TYR B 1 77 ? 3.512 16.859 -5.383 1 98.62 77 TYR B CA 1
ATOM 3031 C C . TYR B 1 77 ? 4.719 17.703 -5.004 1 98.62 77 TYR B C 1
ATOM 3033 O O . TYR B 1 77 ? 4.984 18.734 -5.637 1 98.62 77 TYR B O 1
ATOM 3041 N N . ALA B 1 78 ? 5.438 17.281 -4.012 1 98 78 ALA B N 1
ATOM 3042 C CA . ALA B 1 78 ? 6.637 18 -3.584 1 98 78 ALA B CA 1
ATOM 3043 C C . ALA B 1 78 ? 7.695 18 -4.684 1 98 78 ALA B C 1
ATOM 3045 O O . ALA B 1 78 ? 8.383 19 -4.887 1 98 78 ALA B O 1
ATOM 3046 N N . LEU B 1 79 ? 7.816 16.891 -5.355 1 97.69 79 LEU B N 1
ATOM 3047 C CA . LEU B 1 79 ? 8.805 16.766 -6.426 1 97.69 79 LEU B CA 1
ATOM 3048 C C . LEU B 1 79 ? 8.438 17.672 -7.605 1 97.69 79 LEU B C 1
ATOM 3050 O O . LEU B 1 79 ? 9.281 18.406 -8.109 1 97.69 79 LEU B O 1
ATOM 3054 N N . ILE B 1 80 ? 7.203 17.625 -8.039 1 97.62 80 ILE B N 1
ATOM 3055 C CA . ILE B 1 80 ? 6.766 18.406 -9.188 1 97.62 80 ILE B CA 1
ATOM 3056 C C . ILE B 1 80 ? 6.895 19.891 -8.883 1 97.62 80 ILE B C 1
ATOM 3058 O O . ILE B 1 80 ? 7.465 20.656 -9.672 1 97.62 80 ILE B O 1
ATOM 3062 N N . ALA B 1 81 ? 6.41 20.281 -7.766 1 97.62 81 ALA B N 1
ATOM 3063 C CA . ALA B 1 81 ? 6.492 21.688 -7.383 1 97.62 81 ALA B CA 1
ATOM 3064 C C . ALA B 1 81 ? 7.945 22.109 -7.195 1 97.62 81 ALA B C 1
ATOM 3066 O O . ALA B 1 81 ? 8.328 23.219 -7.598 1 97.62 81 ALA B O 1
ATOM 3067 N N . GLY B 1 82 ? 8.719 21.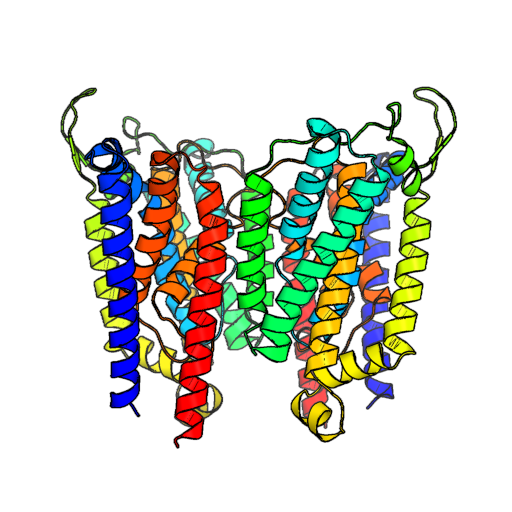297 -6.543 1 95.94 82 GLY B N 1
ATOM 3068 C CA . GLY B 1 82 ? 10.125 21.594 -6.355 1 95.94 82 GLY B CA 1
ATOM 3069 C C . GLY B 1 82 ? 10.883 21.75 -7.66 1 95.94 82 GLY B C 1
ATOM 3070 O O . GLY B 1 82 ? 11.781 22.578 -7.773 1 95.94 82 GLY B O 1
ATOM 3071 N N . THR B 1 83 ? 10.547 20.906 -8.602 1 95.81 83 THR B N 1
ATOM 3072 C CA . THR B 1 83 ? 11.164 20.984 -9.922 1 95.81 83 THR B CA 1
ATOM 3073 C C . THR B 1 83 ? 10.852 22.328 -10.578 1 95.81 83 THR B C 1
ATOM 3075 O O . THR B 1 83 ? 11.695 22.891 -11.273 1 95.81 83 THR B O 1
ATOM 3078 N N . MET B 1 84 ? 9.672 22.844 -10.367 1 96.19 84 MET B N 1
ATOM 3079 C CA . MET B 1 84 ? 9.305 24.141 -10.922 1 96.19 84 MET B CA 1
ATOM 3080 C C . MET B 1 84 ? 10.148 25.25 -10.305 1 96.19 84 MET B C 1
ATOM 3082 O O . MET B 1 84 ? 10.5 26.219 -10.977 1 96.19 84 MET B O 1
ATOM 3086 N N . VAL B 1 85 ? 10.5 25.125 -9.086 1 94.69 85 VAL B N 1
ATOM 3087 C CA . VAL B 1 85 ? 11.32 26.125 -8.406 1 94.69 85 VAL B CA 1
ATOM 3088 C C . VAL B 1 85 ? 12.758 26.031 -8.914 1 94.69 85 VAL B C 1
ATOM 3090 O O . VAL B 1 85 ? 13.344 27.047 -9.32 1 94.69 85 VAL B O 1
ATOM 3093 N N . ARG B 1 86 ? 13.242 24.891 -8.945 1 92 86 ARG B N 1
ATOM 3094 C CA . ARG B 1 86 ? 14.656 24.688 -9.234 1 92 86 ARG B CA 1
ATOM 3095 C C . ARG B 1 86 ? 14.938 24.828 -10.727 1 92 86 ARG B C 1
ATOM 3097 O O . ARG B 1 86 ? 15.93 25.453 -11.117 1 92 86 ARG B O 1
ATOM 3104 N N . SER B 1 87 ? 14.141 24.281 -11.539 1 91.88 87 SER B N 1
ATOM 3105 C CA . SER B 1 87 ? 14.422 24.234 -12.969 1 91.88 87 SER B CA 1
ATOM 3106 C C . SER B 1 87 ? 13.797 25.422 -13.695 1 91.88 87 SER B C 1
ATOM 3108 O O . SER B 1 87 ? 14.312 25.859 -14.719 1 91.88 87 SER B O 1
ATOM 3110 N N . HIS B 1 88 ? 12.695 25.953 -13.188 1 93.56 88 HIS B N 1
ATOM 3111 C CA . HIS B 1 88 ? 11.992 26.984 -13.938 1 93.56 88 HIS B CA 1
ATOM 3112 C C . HIS B 1 88 ? 11.977 28.312 -13.172 1 93.56 88 HIS B C 1
ATOM 3114 O O . HIS B 1 88 ? 11.367 29.281 -13.617 1 93.56 88 HIS B O 1
ATOM 3120 N N . GLY B 1 89 ? 12.469 28.344 -11.945 1 92.19 89 GLY B N 1
ATOM 3121 C CA . GLY B 1 89 ? 12.625 29.562 -11.188 1 92.19 89 GLY B CA 1
ATOM 3122 C C . GLY B 1 89 ? 11.32 30.078 -10.594 1 92.19 89 GLY B C 1
ATOM 3123 O O . GLY B 1 89 ? 11.172 31.266 -10.344 1 92.19 89 GLY B O 1
ATOM 3124 N N . TRP B 1 90 ? 10.391 29.188 -10.406 1 94.44 90 TRP B N 1
ATOM 3125 C CA . TRP B 1 90 ? 9.133 29.578 -9.781 1 94.44 90 TRP B CA 1
ATOM 3126 C C . TRP B 1 90 ? 9.359 30.047 -8.352 1 94.44 90 TRP B C 1
ATOM 3128 O O . TRP B 1 90 ? 10.25 29.547 -7.66 1 94.44 90 TRP B O 1
ATOM 3138 N N . PRO B 1 91 ? 8.578 31.125 -8.016 1 95.56 91 PRO B N 1
ATOM 3139 C CA . PRO B 1 91 ? 8.617 31.453 -6.59 1 95.56 91 PRO B CA 1
ATOM 3140 C C . PRO B 1 91 ? 8.117 30.297 -5.707 1 95.56 91 PRO B C 1
ATOM 3142 O O . PRO B 1 91 ? 7.203 29.578 -6.098 1 95.56 91 PRO B O 1
ATOM 3145 N N . VAL B 1 92 ? 8.672 30.219 -4.527 1 95.69 92 VAL B N 1
ATOM 3146 C CA . VAL B 1 92 ? 8.352 29.125 -3.602 1 95.69 92 VAL B CA 1
ATOM 3147 C C . VAL B 1 92 ? 6.871 29.172 -3.234 1 95.69 92 VAL B C 1
ATOM 3149 O O . VAL B 1 92 ? 6.23 28.141 -3.078 1 95.69 92 VAL B O 1
ATOM 3152 N N . ALA B 1 93 ? 6.301 30.328 -3.125 1 96.19 93 ALA B N 1
ATOM 3153 C CA . ALA B 1 93 ? 4.883 30.484 -2.809 1 96.19 93 ALA B CA 1
ATOM 3154 C C . ALA B 1 93 ? 4.016 29.812 -3.873 1 96.19 93 ALA B C 1
ATOM 3156 O O . ALA B 1 93 ? 3.016 29.172 -3.553 1 96.19 93 ALA B O 1
ATOM 3157 N N . ALA B 1 94 ? 4.398 30 -5.082 1 97.19 94 ALA B N 1
ATOM 3158 C CA . ALA B 1 94 ? 3.668 29.391 -6.184 1 97.19 94 ALA B CA 1
ATOM 3159 C C . ALA B 1 94 ? 3.793 27.859 -6.137 1 97.19 94 ALA B C 1
ATOM 3161 O O . ALA B 1 94 ? 2.84 27.141 -6.449 1 97.19 94 ALA B O 1
ATOM 3162 N N . ALA B 1 95 ? 4.98 27.406 -5.766 1 97.25 95 ALA B N 1
ATOM 3163 C CA . ALA B 1 95 ? 5.211 25.984 -5.637 1 97.25 95 ALA B CA 1
ATOM 3164 C C . ALA B 1 95 ? 4.363 25.391 -4.52 1 97.25 95 ALA B C 1
ATOM 3166 O O . ALA B 1 95 ? 3.838 24.281 -4.648 1 97.25 95 ALA B O 1
ATOM 3167 N N . MET B 1 96 ? 4.238 26.109 -3.48 1 97.62 96 MET B N 1
ATOM 3168 C CA . MET B 1 96 ? 3.398 25.656 -2.377 1 97.62 96 MET B CA 1
ATOM 3169 C C . MET B 1 96 ? 1.941 25.547 -2.812 1 97.62 96 MET B C 1
ATOM 3171 O O . MET B 1 96 ? 1.267 24.562 -2.492 1 97.62 96 MET B O 1
ATOM 3175 N N . VAL B 1 97 ? 1.452 26.5 -3.568 1 98.38 97 VAL B N 1
ATOM 3176 C CA . VAL B 1 97 ? 0.083 26.484 -4.074 1 98.38 97 VAL B CA 1
ATOM 3177 C C . VAL B 1 97 ? -0.097 25.312 -5.035 1 98.38 97 VAL B C 1
ATOM 3179 O O . VAL B 1 97 ? -1.146 24.656 -5.039 1 98.38 97 VAL B O 1
ATOM 3182 N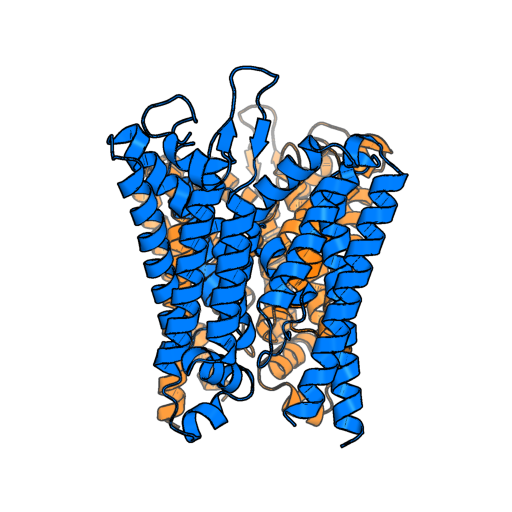 N . LEU B 1 98 ? 0.931 25.031 -5.812 1 98.44 98 LEU B N 1
ATOM 3183 C CA . LEU B 1 98 ? 0.866 23.922 -6.746 1 98.44 98 LEU B CA 1
ATOM 3184 C C . LEU B 1 98 ? 0.714 22.594 -6.004 1 98.44 98 LEU B C 1
ATOM 3186 O O . LEU B 1 98 ? -0.011 21.703 -6.453 1 98.44 98 LEU B O 1
ATOM 3190 N N . CYS B 1 99 ? 1.454 22.438 -4.891 1 98.5 99 CYS B N 1
ATOM 3191 C CA . CYS B 1 99 ? 1.291 21.234 -4.07 1 98.5 99 CYS B CA 1
ATOM 3192 C C . CYS B 1 99 ? -0.167 21.047 -3.672 1 98.5 99 CYS B C 1
ATOM 3194 O O . CYS B 1 99 ? -0.704 19.938 -3.781 1 98.5 99 CYS B O 1
ATOM 3196 N N . ILE B 1 100 ? -0.787 22.141 -3.268 1 98.69 100 ILE B N 1
ATOM 3197 C CA . ILE B 1 100 ? -2.17 22.094 -2.805 1 98.69 100 ILE B CA 1
ATOM 3198 C C . ILE B 1 100 ? -3.098 21.797 -3.98 1 98.69 100 ILE B C 1
ATOM 3200 O O . ILE B 1 100 ? -3.996 20.953 -3.873 1 98.69 100 ILE B O 1
ATOM 3204 N N . VAL B 1 101 ? -2.891 22.406 -5.102 1 98.81 101 VAL B N 1
ATOM 3205 C CA . VAL B 1 101 ? -3.717 22.219 -6.289 1 98.81 101 VAL B CA 1
ATOM 3206 C C . VAL B 1 101 ? -3.627 20.781 -6.758 1 98.81 101 VAL B C 1
ATOM 3208 O O . VAL B 1 101 ? -4.645 20.156 -7.059 1 98.81 101 VAL B O 1
ATOM 3211 N N . LEU B 1 102 ? -2.41 20.234 -6.828 1 98.69 102 LEU B N 1
ATOM 3212 C CA . LEU B 1 102 ? -2.232 18.859 -7.254 1 98.69 102 LEU B CA 1
ATOM 3213 C C . LEU B 1 102 ? -2.936 17.891 -6.293 1 98.69 102 LEU B C 1
ATOM 3215 O O . LEU B 1 102 ? -3.562 16.922 -6.727 1 98.69 102 LEU B O 1
ATOM 3219 N N . GLY B 1 103 ? -2.785 18.172 -4.977 1 98.75 103 GLY B N 1
ATOM 3220 C CA . GLY B 1 103 ? -3.496 17.375 -3.994 1 98.75 103 GLY B CA 1
ATOM 3221 C C . GLY B 1 103 ? -5 17.375 -4.195 1 98.75 103 GLY B C 1
ATOM 3222 O O . GLY B 1 103 ? -5.633 16.312 -4.188 1 98.75 103 GLY B O 1
ATOM 3223 N N . VAL B 1 104 ? -5.527 18.531 -4.426 1 98.75 104 VAL B N 1
ATOM 3224 C CA . VAL B 1 104 ? -6.969 18.688 -4.609 1 98.75 104 VAL B CA 1
ATOM 3225 C C . VAL B 1 104 ? -7.406 18 -5.895 1 98.75 104 VAL B C 1
ATOM 3227 O O . VAL B 1 104 ? -8.445 17.328 -5.926 1 98.75 104 VAL B O 1
ATOM 3230 N N . VAL B 1 105 ? -6.656 18.109 -6.906 1 98.62 105 VAL B N 1
ATOM 3231 C CA . VAL B 1 105 ? -6.992 17.5 -8.195 1 98.62 105 VAL B CA 1
ATOM 3232 C C . VAL B 1 105 ? -6.996 15.984 -8.07 1 98.62 105 VAL B C 1
ATOM 3234 O O . VAL B 1 105 ? -7.934 15.32 -8.523 1 98.62 105 VAL B O 1
ATOM 3237 N N . VAL B 1 106 ? -5.996 15.438 -7.473 1 98.25 106 VAL B N 1
ATOM 3238 C CA . VAL B 1 106 ? -5.91 13.992 -7.324 1 98.25 106 VAL B CA 1
ATOM 3239 C C . VAL B 1 106 ? -6.984 13.508 -6.348 1 98.25 106 VAL B C 1
ATOM 3241 O O . VAL B 1 106 ? -7.566 12.438 -6.539 1 98.25 106 VAL B O 1
ATOM 3244 N N . GLY B 1 107 ? -7.16 14.297 -5.289 1 98.56 107 GLY B N 1
ATOM 3245 C CA . GLY B 1 107 ? -8.266 13.977 -4.402 1 98.56 107 GLY B CA 1
ATOM 3246 C C . GLY B 1 107 ? -9.609 13.945 -5.113 1 98.56 107 GLY B C 1
ATOM 3247 O O . GLY B 1 107 ? -10.414 13.039 -4.891 1 98.56 107 GLY B O 1
ATOM 3248 N N . ALA B 1 108 ? -9.852 14.906 -5.961 1 98.62 108 ALA B N 1
ATOM 3249 C CA . ALA B 1 108 ? -11.086 14.953 -6.746 1 98.62 108 ALA B CA 1
ATOM 3250 C C . ALA B 1 108 ? -11.18 13.75 -7.688 1 98.62 108 ALA B C 1
ATOM 3252 O O . ALA B 1 108 ? -12.25 13.18 -7.867 1 98.62 108 ALA B O 1
ATOM 3253 N N . LEU B 1 109 ? -10.086 13.422 -8.258 1 97.81 109 LEU B N 1
ATOM 3254 C CA . LEU B 1 109 ? -10.055 12.25 -9.133 1 97.81 109 LEU B CA 1
ATOM 3255 C C . LEU B 1 109 ? -10.453 10.992 -8.367 1 97.81 109 LEU B C 1
ATOM 3257 O O . LEU B 1 109 ? -11.305 10.227 -8.82 1 97.81 109 LEU B O 1
ATOM 3261 N N . ASN B 1 110 ? -9.836 10.797 -7.223 1 97.94 110 ASN B N 1
ATOM 3262 C CA . ASN B 1 110 ? -10.188 9.648 -6.391 1 97.94 110 ASN B CA 1
ATOM 3263 C C . ASN B 1 110 ? -11.664 9.68 -5.992 1 97.94 110 ASN B C 1
ATOM 3265 O O . ASN B 1 110 ? -12.344 8.656 -6.039 1 97.94 110 ASN B O 1
ATOM 3269 N N . GLY B 1 111 ? -12.102 10.883 -5.629 1 98.19 111 GLY B N 1
ATOM 3270 C CA . GLY B 1 111 ? -13.5 11.023 -5.258 1 98.19 111 GLY B CA 1
ATOM 3271 C C . GLY B 1 111 ? -14.453 10.664 -6.379 1 98.19 111 GLY B C 1
ATOM 3272 O O . GLY B 1 111 ? -15.469 10.008 -6.148 1 98.19 111 GLY B O 1
ATOM 3273 N N . VAL B 1 112 ? -14.164 11.062 -7.543 1 97.44 112 VAL B N 1
ATOM 3274 C CA . VAL B 1 112 ? -15.016 10.781 -8.695 1 97.44 112 VAL B CA 1
ATOM 3275 C C . VAL B 1 112 ? -14.992 9.289 -9.008 1 97.44 112 VAL B C 1
ATOM 3277 O O . VAL B 1 112 ? -16.031 8.688 -9.25 1 97.44 112 VAL B O 1
ATOM 3280 N N . LEU B 1 113 ? -13.812 8.75 -8.961 1 95.19 113 LEU B N 1
ATOM 3281 C CA . LEU B 1 113 ? -13.672 7.328 -9.266 1 95.19 113 LEU B CA 1
ATOM 3282 C C . LEU B 1 113 ? -14.445 6.484 -8.258 1 95.19 113 LEU B C 1
ATOM 3284 O O . LEU B 1 113 ? -15.062 5.48 -8.625 1 95.19 113 LEU B O 1
ATOM 3288 N N . ILE B 1 114 ? -14.445 6.91 -7.023 1 94.81 114 ILE B N 1
ATOM 3289 C CA . ILE B 1 114 ? -15.039 6.113 -5.953 1 94.81 114 ILE B CA 1
ATOM 3290 C C . ILE B 1 114 ? -16.5 6.504 -5.766 1 94.81 114 ILE B C 1
ATOM 3292 O O . ILE B 1 114 ? -17.391 5.648 -5.809 1 94.81 114 ILE B O 1
ATOM 3296 N N . GLY B 1 115 ? -16.781 7.766 -5.652 1 94.69 115 GLY B N 1
ATOM 3297 C CA . GLY B 1 115 ? -18.109 8.258 -5.301 1 94.69 115 GLY B CA 1
ATOM 3298 C C . GLY B 1 115 ? -19.078 8.258 -6.465 1 94.69 115 GLY B C 1
ATOM 3299 O O . GLY B 1 115 ? -20.281 8.109 -6.277 1 94.69 115 GLY B O 1
ATOM 3300 N N . ILE B 1 116 ? -18.594 8.43 -7.613 1 94.19 116 ILE B N 1
ATOM 3301 C CA . ILE B 1 116 ? -19.484 8.555 -8.766 1 94.19 116 ILE B CA 1
ATOM 3302 C C . ILE B 1 116 ? -19.391 7.293 -9.625 1 94.19 116 ILE B C 1
ATOM 3304 O O . ILE B 1 116 ? -20.422 6.715 -9.992 1 94.19 116 ILE B O 1
ATOM 3308 N N . MET B 1 117 ? -18.188 6.832 -9.812 1 92.19 117 MET B N 1
ATOM 3309 C CA . MET B 1 117 ? -18.016 5.699 -10.711 1 92.19 117 MET B CA 1
ATOM 3310 C C . MET B 1 117 ? -18.078 4.379 -9.953 1 92.19 117 MET B C 1
ATOM 3312 O O . MET B 1 117 ? -18.016 3.305 -10.547 1 92.19 117 MET B O 1
ATOM 3316 N N . ASN B 1 118 ? -18.047 4.43 -8.656 1 89.94 118 ASN B N 1
ATOM 3317 C CA . ASN B 1 118 ? -18.297 3.293 -7.773 1 89.94 118 ASN B CA 1
ATOM 3318 C C . ASN B 1 118 ? -17.156 2.281 -7.84 1 89.94 118 ASN B C 1
ATOM 3320 O O . ASN B 1 118 ? -17.391 1.072 -7.797 1 89.94 118 ASN B O 1
ATOM 3324 N N . LEU B 1 119 ? -15.984 2.799 -8.07 1 89 119 LEU B N 1
ATOM 3325 C CA . LEU B 1 119 ? -14.82 1.932 -7.918 1 89 119 LEU B CA 1
ATOM 3326 C C . LEU B 1 119 ? -14.562 1.626 -6.445 1 89 119 LEU B C 1
ATOM 3328 O O . LEU B 1 119 ? -14.703 2.504 -5.594 1 89 119 LEU B O 1
ATOM 3332 N N . PRO B 1 120 ? -14.125 0.331 -6.176 1 87.06 120 PRO B N 1
ATOM 3333 C CA . PRO B 1 120 ? -13.703 0.084 -4.797 1 87.06 120 PRO B CA 1
ATOM 3334 C C . PRO B 1 120 ? -12.562 1.004 -4.359 1 87.06 120 PRO B C 1
ATOM 3336 O O . PRO B 1 120 ? -11.602 1.195 -5.102 1 87.06 120 PRO B O 1
ATOM 3339 N N . PRO B 1 121 ? -12.711 1.594 -3.23 1 92.75 121 PRO B N 1
ATOM 3340 C CA . PRO B 1 121 ? -11.758 2.605 -2.771 1 92.75 121 PRO B CA 1
ATOM 3341 C C . PRO B 1 121 ? -10.312 2.109 -2.797 1 92.75 121 PRO B C 1
ATOM 3343 O O . PRO B 1 121 ? -9.414 2.842 -3.211 1 92.75 121 PRO B O 1
ATOM 3346 N N . PHE B 1 122 ? -10.133 0.898 -2.361 1 88.06 122 PHE B N 1
ATOM 3347 C CA . PHE B 1 122 ? -8.773 0.374 -2.318 1 88.06 122 PHE B CA 1
ATOM 3348 C C . PHE B 1 122 ? -8.164 0.332 -3.715 1 88.06 122 PHE B C 1
ATOM 3350 O O . PHE B 1 122 ? -7.004 0.69 -3.9 1 88.06 122 PHE B O 1
ATOM 3357 N N . LEU B 1 123 ? -8.891 -0.087 -4.672 1 86.25 123 LEU B N 1
ATOM 3358 C CA . LEU B 1 123 ? -8.398 -0.224 -6.039 1 86.25 123 LEU B CA 1
ATOM 3359 C C . LEU B 1 123 ? -8.156 1.144 -6.668 1 86.25 123 LEU B C 1
ATOM 3361 O O . LEU B 1 123 ? -7.121 1.361 -7.305 1 86.25 123 LEU B O 1
ATOM 3365 N N . ALA B 1 124 ? -9.133 2.031 -6.523 1 91.62 124 ALA B N 1
ATOM 3366 C CA . ALA B 1 124 ? -9.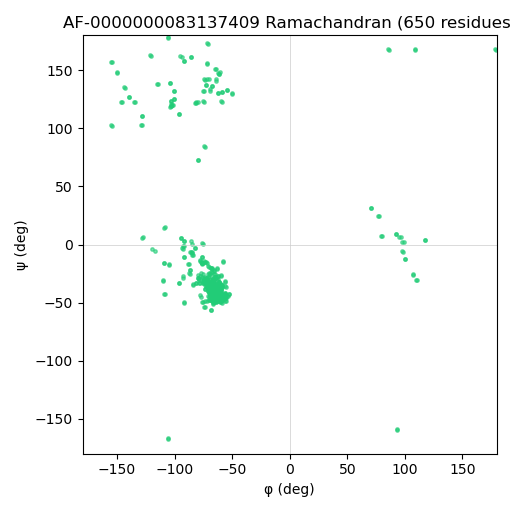008 3.375 -7.082 1 91.62 124 ALA B CA 1
ATOM 3367 C C . ALA B 1 124 ? -7.746 4.066 -6.562 1 91.62 124 ALA B C 1
ATOM 3369 O O . ALA B 1 124 ? -6.988 4.656 -7.336 1 91.62 124 ALA B O 1
ATOM 3370 N N . THR B 1 125 ? -7.531 3.877 -5.305 1 94.06 125 THR B N 1
ATOM 3371 C CA . THR B 1 125 ? -6.438 4.641 -4.711 1 94.06 125 THR B CA 1
ATOM 3372 C C . THR B 1 125 ? -5.113 3.9 -4.875 1 94.06 125 THR B C 1
ATOM 3374 O O . THR B 1 125 ? -4.043 4.508 -4.789 1 94.06 125 THR B O 1
ATOM 3377 N N . LEU B 1 126 ? -5.172 2.609 -5.078 1 87.94 126 LEU B N 1
ATOM 3378 C CA . LEU B 1 126 ? -3.975 1.895 -5.508 1 87.94 126 LEU B CA 1
ATOM 3379 C C . LEU B 1 126 ? -3.51 2.387 -6.875 1 87.94 126 LEU B C 1
ATOM 3381 O O . LEU B 1 126 ? -2.311 2.566 -7.098 1 87.94 126 LEU B O 1
ATOM 3385 N N . CYS B 1 127 ? -4.461 2.547 -7.746 1 89.75 127 CYS B N 1
ATOM 3386 C CA . CYS B 1 127 ? -4.141 3.039 -9.078 1 89.75 127 CYS B CA 1
ATOM 3387 C C . CYS B 1 127 ? -3.51 4.426 -9.016 1 89.75 127 CYS B C 1
ATOM 3389 O O . CYS B 1 127 ? -2.49 4.68 -9.656 1 89.75 127 CYS B O 1
ATOM 3391 N N . THR B 1 128 ? -4.117 5.258 -8.258 1 94.31 128 THR B N 1
ATOM 3392 C CA . THR B 1 128 ? -3.586 6.613 -8.156 1 94.31 128 THR B CA 1
ATOM 3393 C C . THR B 1 128 ? -2.242 6.613 -7.43 1 94.31 128 THR B C 1
ATOM 3395 O O . THR B 1 128 ? -1.368 7.426 -7.734 1 94.31 128 THR B O 1
ATOM 3398 N N . CYS B 1 129 ? -2.111 5.664 -6.492 1 93 129 CYS B N 1
ATOM 3399 C CA . CYS B 1 129 ? -0.813 5.473 -5.855 1 93 129 CYS B CA 1
ATOM 3400 C C . CYS B 1 129 ? 0.26 5.164 -6.895 1 93 129 CYS B C 1
ATOM 3402 O O . CYS B 1 129 ? 1.347 5.746 -6.863 1 93 129 CYS B O 1
ATOM 3404 N N . MET B 1 130 ? -0.039 4.332 -7.832 1 89.38 130 MET B N 1
ATOM 3405 C CA . MET B 1 130 ? 0.892 3.975 -8.898 1 89.38 130 MET B CA 1
ATOM 3406 C C . MET B 1 130 ? 1.177 5.176 -9.797 1 89.38 130 MET B C 1
ATOM 3408 O O . MET B 1 130 ? 2.328 5.43 -10.148 1 89.38 130 MET B O 1
ATOM 3412 N N . ILE B 1 131 ? 0.178 5.875 -10.07 1 93.06 131 ILE B N 1
ATOM 3413 C CA . ILE B 1 131 ? 0.292 7.012 -10.984 1 93.06 131 ILE B CA 1
ATOM 3414 C C . ILE B 1 131 ? 1.151 8.102 -10.344 1 93.06 131 ILE B C 1
ATOM 3416 O O . ILE B 1 131 ? 2.062 8.633 -10.977 1 93.06 131 ILE B O 1
ATOM 3420 N N . THR B 1 132 ? 0.864 8.359 -9.102 1 95.19 132 THR B N 1
ATOM 3421 C CA . THR B 1 132 ? 1.625 9.414 -8.438 1 95.19 132 THR B CA 1
ATOM 3422 C C . THR B 1 132 ? 3.061 8.969 -8.18 1 95.19 132 THR B C 1
ATOM 3424 O O . THR B 1 132 ? 3.99 9.773 -8.25 1 95.19 132 THR B O 1
ATOM 3427 N N . ARG B 1 133 ? 3.223 7.738 -7.852 1 91.25 133 ARG B N 1
ATOM 3428 C CA . ARG B 1 133 ? 4.582 7.23 -7.707 1 91.25 133 ARG B CA 1
ATOM 3429 C C . ARG B 1 133 ? 5.355 7.355 -9.016 1 91.25 133 ARG B C 1
ATOM 3431 O O . ARG B 1 133 ? 6.504 7.809 -9.016 1 91.25 133 ARG B O 1
ATOM 3438 N N . GLY B 1 134 ? 4.766 6.949 -10.102 1 89.88 134 GLY B N 1
ATOM 3439 C CA . GLY B 1 134 ? 5.391 7.066 -11.414 1 89.88 134 GLY B CA 1
ATOM 3440 C C . GLY B 1 134 ? 5.68 8.5 -11.812 1 89.88 134 GLY B C 1
ATOM 3441 O O . GLY B 1 134 ? 6.785 8.812 -12.258 1 89.88 134 GLY B O 1
ATOM 3442 N N . ALA B 1 135 ? 4.727 9.375 -11.625 1 94 135 ALA B N 1
ATOM 3443 C CA . ALA B 1 135 ? 4.887 10.781 -11.984 1 94 135 ALA B CA 1
ATOM 3444 C C . ALA B 1 135 ? 6.004 11.43 -11.172 1 94 135 ALA B C 1
ATOM 3446 O O . ALA B 1 135 ? 6.805 12.195 -11.711 1 94 135 ALA B O 1
ATOM 3447 N N . GLY B 1 136 ? 6.008 11.117 -9.867 1 93.62 136 GLY B N 1
ATOM 3448 C CA . GLY B 1 136 ? 7.09 11.617 -9.039 1 93.62 136 GLY B CA 1
ATOM 3449 C C . GLY B 1 136 ? 8.453 11.125 -9.477 1 93.62 136 GLY B C 1
ATOM 3450 O O . GLY B 1 136 ? 9.445 11.852 -9.391 1 93.62 136 GLY B O 1
ATOM 3451 N N . SER B 1 137 ? 8.484 9.961 -9.984 1 90.5 137 SER B N 1
ATOM 3452 C CA . SER B 1 137 ? 9.75 9.336 -10.352 1 90.5 137 SER B CA 1
ATOM 3453 C C . SER B 1 137 ? 10.297 9.922 -11.648 1 90.5 137 SER B C 1
ATOM 3455 O O . SER B 1 137 ? 11.461 9.719 -11.992 1 90.5 137 SER B O 1
ATOM 3457 N N . LEU B 1 138 ? 9.5 10.594 -12.398 1 90.62 138 LEU B N 1
ATOM 3458 C CA . LEU B 1 138 ? 9.953 11.242 -13.625 1 90.62 138 LEU B CA 1
ATOM 3459 C C . LEU B 1 138 ? 10.719 12.523 -13.305 1 90.62 138 LEU B C 1
ATOM 3461 O O . LEU B 1 138 ? 11.406 13.07 -14.164 1 90.62 138 LEU B O 1
ATOM 3465 N N . CYS B 1 139 ? 10.555 12.953 -12.07 1 91.62 139 CYS B N 1
ATOM 3466 C CA . CYS B 1 139 ? 11.289 14.125 -11.617 1 91.62 139 CYS B CA 1
ATOM 3467 C C . CYS B 1 139 ? 12.672 13.734 -11.109 1 91.62 139 CYS B C 1
ATOM 3469 O O . CYS B 1 139 ? 12.953 12.555 -10.891 1 91.62 139 CYS B O 1
ATOM 3471 N N . THR B 1 140 ? 13.508 14.68 -11.047 1 88.94 140 THR B N 1
ATOM 3472 C CA . THR B 1 140 ? 14.812 14.461 -10.43 1 88.94 140 THR B CA 1
ATOM 3473 C C . THR B 1 140 ? 14.781 14.805 -8.945 1 88.94 140 THR B C 1
ATOM 3475 O O . THR B 1 140 ? 13.859 15.484 -8.484 1 88.94 140 THR B O 1
ATOM 3478 N N . ALA B 1 141 ? 15.711 14.227 -8.266 1 88.06 141 ALA B N 1
ATOM 3479 C CA . ALA B 1 141 ? 15.844 14.602 -6.855 1 88.06 141 ALA B CA 1
ATOM 3480 C C . ALA B 1 141 ? 15.891 16.125 -6.691 1 88.06 141 ALA B C 1
ATOM 3482 O O . ALA B 1 141 ? 16.656 16.797 -7.383 1 88.06 141 ALA B O 1
ATOM 3483 N N . THR B 1 142 ? 15.055 16.594 -5.793 1 89.38 142 THR B N 1
ATOM 3484 C CA . THR B 1 142 ? 14.836 18.031 -5.746 1 89.38 142 THR B CA 1
ATOM 3485 C C . THR B 1 142 ? 15.023 18.562 -4.332 1 89.38 142 THR B C 1
ATOM 3487 O O . THR B 1 142 ? 14.219 18.281 -3.443 1 89.38 142 THR B O 1
ATOM 3490 N N . PRO B 1 143 ? 16.094 19.312 -4.176 1 90.69 143 PRO B N 1
ATOM 3491 C CA . PRO B 1 143 ? 16.188 20.078 -2.928 1 90.69 143 PRO B CA 1
ATOM 3492 C C . PRO B 1 143 ? 15.391 21.391 -2.977 1 90.69 143 PRO B C 1
ATOM 3494 O O . PRO B 1 143 ? 15.602 22.203 -3.871 1 90.69 143 PRO B O 1
ATOM 3497 N N . TRP B 1 144 ? 14.469 21.516 -2.041 1 91.56 144 TRP B N 1
ATOM 3498 C CA . TRP B 1 144 ? 13.797 22.797 -1.895 1 91.56 144 TRP B CA 1
ATOM 3499 C C . TRP B 1 144 ? 14.742 23.844 -1.29 1 91.56 144 TRP B C 1
ATOM 3501 O O . TRP B 1 144 ? 15.766 23.484 -0.696 1 91.56 144 TRP B O 1
ATOM 3511 N N . PRO B 1 145 ? 14.484 25.109 -1.535 1 89.44 145 PRO B N 1
ATOM 3512 C CA . PRO B 1 145 ? 15.383 26.125 -0.985 1 89.44 145 PRO B CA 1
ATOM 3513 C C . PRO B 1 145 ? 15.562 26 0.526 1 89.44 145 PRO B C 1
ATOM 3515 O O . PRO B 1 145 ? 14.578 25.859 1.258 1 89.44 145 PRO B O 1
ATOM 3518 N N . ALA B 1 146 ? 16.797 26.062 0.872 1 85.06 146 ALA B N 1
ATOM 3519 C CA . ALA B 1 146 ? 17.125 25.984 2.293 1 85.06 146 ALA B CA 1
ATOM 3520 C C . ALA B 1 146 ? 16.719 27.266 3.021 1 85.06 146 ALA B C 1
ATOM 3522 O O . ALA B 1 146 ? 16.359 28.25 2.389 1 85.06 146 ALA B O 1
ATOM 3523 N N . LEU B 1 147 ? 16.859 27.203 4.34 1 79.69 147 LEU B N 1
ATOM 3524 C CA . LEU B 1 147 ? 16.391 28.281 5.199 1 79.69 147 LEU B CA 1
ATOM 3525 C C . LEU B 1 147 ? 17.078 29.594 4.855 1 79.69 147 LEU B C 1
ATOM 3527 O O . LEU B 1 147 ? 16.453 30.656 4.848 1 79.69 147 LEU B O 1
ATOM 3531 N N . THR B 1 148 ? 18.297 29.562 4.469 1 79.19 148 THR B N 1
ATOM 3532 C CA . THR B 1 148 ? 19.078 30.781 4.262 1 79.19 148 THR B CA 1
ATOM 3533 C C . THR B 1 148 ? 19.016 31.219 2.801 1 79.19 148 THR B C 1
ATOM 3535 O O . THR B 1 148 ? 19.547 32.281 2.445 1 79.19 148 THR B O 1
ATOM 3538 N N . GLN B 1 149 ? 18.391 30.469 2.049 1 85.19 149 GLN B N 1
ATOM 3539 C CA . GLN B 1 149 ? 18.297 30.781 0.626 1 85.19 149 GLN B CA 1
ATOM 3540 C C . GLN B 1 149 ? 17.031 31.562 0.31 1 85.19 149 GLN B C 1
ATOM 3542 O O . GLN B 1 149 ? 16.078 31.562 1.105 1 85.19 149 GLN B O 1
ATOM 3547 N N . ASP B 1 150 ? 17.094 32.188 -0.842 1 84.31 150 ASP B N 1
ATOM 3548 C CA . ASP B 1 150 ? 15.883 32.844 -1.312 1 84.31 150 ASP B CA 1
ATOM 3549 C C . ASP B 1 150 ? 14.742 31.828 -1.465 1 84.31 150 ASP B C 1
ATOM 3551 O O . ASP B 1 150 ? 14.906 30.781 -2.094 1 84.31 150 ASP B O 1
ATOM 3555 N N . GLY B 1 151 ? 13.703 32.125 -0.781 1 84.62 151 GLY B N 1
ATOM 3556 C CA . GLY B 1 151 ? 12.562 31.234 -0.837 1 84.62 151 GLY B CA 1
ATOM 3557 C C . GLY B 1 151 ? 12.5 30.281 0.339 1 84.62 151 GLY B C 1
ATOM 3558 O O . GLY B 1 151 ? 11.531 29.531 0.484 1 84.62 151 GLY B O 1
ATOM 3559 N N . GLY B 1 152 ? 13.516 30.328 1.11 1 88.12 152 GLY B N 1
ATOM 3560 C CA . GLY B 1 152 ? 13.594 29.406 2.229 1 88.12 152 GLY B CA 1
ATOM 3561 C C . GLY B 1 152 ? 12.688 29.781 3.383 1 88.12 152 GLY B C 1
ATOM 3562 O O . GLY B 1 152 ? 12.57 29.047 4.363 1 88.12 152 GLY B O 1
ATOM 3563 N N . TRP B 1 153 ? 11.945 30.891 3.188 1 85.69 153 TRP B N 1
ATOM 3564 C CA . TRP B 1 153 ? 11.102 31.406 4.258 1 85.69 153 TRP B CA 1
ATOM 3565 C C . TRP B 1 153 ? 10.016 30.406 4.629 1 85.69 153 TRP B C 1
ATOM 3567 O O . TRP B 1 153 ? 9.461 30.469 5.727 1 85.69 153 TRP B O 1
ATOM 3577 N N . PHE B 1 154 ? 9.719 29.5 3.742 1 87 154 PHE B N 1
ATOM 3578 C CA . PHE B 1 154 ? 8.633 28.562 3.996 1 87 154 PHE B CA 1
ATOM 3579 C C . PHE B 1 154 ? 8.992 27.609 5.129 1 87 154 PHE B C 1
ATOM 3581 O O . PHE B 1 154 ? 8.102 27.016 5.754 1 87 154 PHE B O 1
ATOM 3588 N N . HIS B 1 155 ? 10.242 27.484 5.402 1 85.19 155 HIS B N 1
ATOM 3589 C CA . HIS B 1 155 ? 10.672 26.672 6.539 1 85.19 155 HIS B CA 1
ATOM 3590 C C . HIS B 1 155 ? 10.148 27.25 7.852 1 85.19 155 HIS B C 1
ATOM 3592 O O . HIS B 1 155 ? 9.875 26.516 8.797 1 85.19 155 HIS B O 1
ATOM 3598 N N . SER B 1 156 ? 10 28.562 7.867 1 81.88 156 SER B N 1
ATOM 3599 C CA . SER B 1 156 ? 9.617 29.266 9.086 1 81.88 156 SER B CA 1
ATOM 3600 C C . SER B 1 156 ? 8.148 29.016 9.43 1 81.88 156 SER B C 1
ATOM 3602 O O . SER B 1 156 ? 7.723 29.266 10.555 1 81.88 156 SER B O 1
ATOM 3604 N N . ILE B 1 157 ? 7.43 28.516 8.508 1 85 157 ILE B N 1
ATOM 3605 C CA . ILE B 1 157 ? 6.047 28.141 8.781 1 85 157 ILE B CA 1
ATOM 3606 C C . ILE B 1 157 ? 6.008 27.016 9.812 1 85 157 ILE B C 1
ATOM 3608 O O . ILE B 1 157 ? 5.105 26.969 10.656 1 85 157 ILE B O 1
ATOM 3612 N N . PHE B 1 158 ? 7.066 26.234 9.797 1 84.12 158 PHE B N 1
ATOM 3613 C CA . PHE B 1 158 ? 7.051 25.047 10.648 1 84.12 158 PHE B CA 1
ATOM 3614 C C . PHE B 1 158 ? 8.039 25.203 11.805 1 84.12 158 PHE B C 1
ATOM 3616 O O . PHE B 1 158 ? 7.863 24.578 12.859 1 84.12 158 PHE B O 1
ATOM 3623 N N . LYS B 1 159 ? 9.086 25.906 11.578 1 79.44 159 LYS B N 1
ATOM 3624 C CA . LYS B 1 159 ? 10.117 26.078 12.594 1 79.44 159 LYS B CA 1
ATOM 3625 C C . LYS B 1 159 ? 10.742 27.469 12.508 1 79.44 159 LYS B C 1
ATOM 3627 O O . LYS B 1 159 ? 11.234 27.875 11.453 1 79.44 159 LYS B O 1
ATOM 3632 N N . ILE B 1 160 ? 10.648 28.172 13.641 1 78.69 160 ILE B N 1
ATOM 3633 C CA . ILE B 1 160 ? 11.273 29.5 13.688 1 78.69 160 ILE B CA 1
ATOM 3634 C C . ILE B 1 160 ? 12.609 29.422 14.43 1 78.69 160 ILE B C 1
ATOM 3636 O O . ILE B 1 160 ? 12.695 28.812 15.5 1 78.69 160 ILE B O 1
ATOM 3640 N N . THR B 1 161 ? 13.594 29.75 13.781 1 77.44 161 THR B N 1
ATOM 3641 C CA . THR B 1 161 ? 14.914 29.797 14.391 1 77.44 161 THR B CA 1
ATOM 3642 C C . THR B 1 161 ? 15.258 31.219 14.836 1 77.44 161 THR B C 1
ATOM 3644 O O . THR B 1 161 ? 15.211 32.156 14.031 1 77.44 161 THR B O 1
ATOM 3647 N N . VAL B 1 162 ? 15.312 31.312 16.141 1 75.19 162 VAL B N 1
ATOM 3648 C CA . VAL B 1 162 ? 15.695 32.625 16.688 1 75.19 162 VAL B CA 1
ATOM 3649 C C . VAL B 1 162 ? 17.156 32.562 17.156 1 75.19 162 VAL B C 1
ATOM 3651 O O . VAL B 1 162 ? 17.516 31.719 17.969 1 75.19 162 VAL B O 1
ATOM 3654 N N . GLY B 1 163 ? 17.875 33.344 16.625 1 70.25 163 GLY B N 1
ATOM 3655 C CA . GLY B 1 163 ? 19.281 33.406 16.984 1 70.25 163 GLY B CA 1
ATOM 3656 C C . GLY B 1 163 ? 20.188 32.875 15.898 1 70.25 163 GLY B C 1
ATOM 3657 O O . GLY B 1 163 ? 19.734 32.562 14.797 1 70.25 163 GLY B O 1
ATOM 3658 N N . THR B 1 164 ? 21.469 33.062 15.961 1 66.94 164 THR B N 1
ATOM 3659 C CA . THR B 1 164 ? 22.422 32.656 14.938 1 66.94 164 THR B CA 1
ATOM 3660 C C . THR B 1 164 ? 23.359 31.562 15.477 1 66.94 164 THR B C 1
ATOM 3662 O O . THR B 1 164 ? 23.625 31.516 16.688 1 66.94 164 THR B O 1
ATOM 3665 N N . GLY B 1 165 ? 23.656 30.547 14.688 1 61.41 165 GLY B N 1
ATOM 3666 C CA . GLY B 1 165 ? 24.672 29.578 15.039 1 61.41 165 GLY B CA 1
ATOM 3667 C C . GLY B 1 165 ? 24.109 28.359 15.75 1 61.41 165 GLY B C 1
ATOM 3668 O O . GLY B 1 165 ? 22.953 28 15.547 1 61.41 165 GLY B O 1
ATOM 3669 N N . ARG B 1 166 ? 24.953 27.578 16.516 1 59.16 166 ARG B N 1
ATOM 3670 C CA . ARG B 1 166 ? 24.656 26.344 17.234 1 59.16 166 ARG B CA 1
ATOM 3671 C C . ARG B 1 166 ? 23.75 26.609 18.438 1 59.16 166 ARG B C 1
ATOM 3673 O O . ARG B 1 166 ? 23.016 25.719 18.875 1 59.16 166 ARG B O 1
ATOM 3680 N N . SER B 1 167 ? 23.766 27.844 18.797 1 62 167 SER B N 1
ATOM 3681 C CA . SER B 1 167 ? 23.031 28.203 20 1 62 167 SER B CA 1
ATOM 3682 C C . SER B 1 167 ? 21.625 28.688 19.672 1 62 167 SER B C 1
ATOM 3684 O O . SER B 1 167 ? 20.891 29.141 20.547 1 62 167 SER B O 1
ATOM 3686 N N . ALA B 1 168 ? 21.281 28.594 18.438 1 69.75 168 ALA B N 1
ATOM 3687 C CA . ALA B 1 168 ? 19.984 29.141 18.047 1 69.75 168 ALA B CA 1
ATOM 3688 C C . ALA B 1 168 ? 18.844 28.297 18.625 1 69.75 168 ALA B C 1
ATOM 3690 O O . ALA B 1 168 ? 18.969 27.078 18.734 1 69.75 168 ALA B O 1
ATOM 3691 N N . SER B 1 169 ? 17.938 29.141 19.203 1 77.5 169 SER B N 1
ATOM 3692 C CA . SER B 1 169 ? 16.734 28.484 19.719 1 77.5 169 SER B CA 1
ATOM 3693 C C . SER B 1 169 ? 15.742 28.188 18.594 1 77.5 169 SER B C 1
ATOM 3695 O O . SER B 1 169 ? 15.461 29.062 17.766 1 77.5 169 SER B O 1
ATOM 3697 N N . ARG B 1 170 ? 15.414 27.031 18.453 1 80.62 170 ARG B N 1
ATOM 3698 C CA . ARG B 1 170 ? 14.438 26.625 17.453 1 80.62 170 ARG B CA 1
ATOM 3699 C C . ARG B 1 170 ? 13.086 26.328 18.078 1 80.62 170 ARG B C 1
ATOM 3701 O O . ARG B 1 170 ? 13 25.594 19.062 1 80.62 170 ARG B O 1
ATOM 3708 N N . TYR B 1 171 ? 12.094 27.109 17.625 1 76.44 171 TYR B N 1
ATOM 3709 C CA . TYR B 1 171 ? 10.734 26.938 18.141 1 76.44 171 TYR B CA 1
ATOM 3710 C C . TYR B 1 171 ? 9.867 26.203 17.125 1 76.44 171 TYR B C 1
ATOM 3712 O O . TYR B 1 171 ? 9.758 26.625 15.969 1 76.44 171 TYR B O 1
ATOM 3720 N N . PRO B 1 172 ? 9.273 25.078 17.516 1 85.06 172 PRO B N 1
ATOM 3721 C CA . PRO B 1 172 ? 8.43 24.312 16.594 1 85.06 172 PRO B CA 1
ATOM 3722 C C . PRO B 1 172 ? 7.023 24.906 16.453 1 85.06 172 PRO B C 1
ATOM 3724 O O . PRO B 1 172 ? 6.047 24.297 16.891 1 85.06 172 PRO B O 1
ATOM 3727 N N . ILE B 1 173 ? 6.859 26.047 15.758 1 84.31 173 ILE B N 1
ATOM 3728 C CA . ILE B 1 173 ? 5.586 26.734 15.586 1 84.31 173 ILE B CA 1
ATOM 3729 C C . ILE B 1 173 ? 4.656 25.891 14.727 1 84.31 173 ILE B C 1
ATOM 3731 O O . ILE B 1 173 ? 3.438 26.094 14.727 1 84.31 173 ILE B O 1
ATOM 3735 N N . GLY B 1 174 ? 5.242 24.984 13.977 1 89 174 GLY B N 1
ATOM 3736 C CA . GLY B 1 174 ? 4.43 24.078 13.195 1 89 174 GLY B CA 1
ATOM 3737 C C . GLY B 1 174 ? 3.436 23.297 14.031 1 89 174 GLY B C 1
ATOM 3738 O O . GLY B 1 174 ? 2.332 22.984 13.578 1 89 174 GLY B O 1
ATOM 3739 N N . PHE B 1 175 ? 3.826 23.031 15.211 1 88.31 175 PHE B N 1
ATOM 3740 C CA . PHE B 1 175 ? 2.963 22.281 16.125 1 88.31 175 PHE B CA 1
ATOM 3741 C C . PHE B 1 175 ? 1.679 23.062 16.406 1 88.31 175 PHE B C 1
ATOM 3743 O O . PHE B 1 175 ? 0.602 22.469 16.5 1 88.31 175 PHE B O 1
ATOM 3750 N N . LEU B 1 176 ? 1.796 24.344 16.531 1 89.81 176 LEU B N 1
ATOM 3751 C CA . LEU B 1 176 ? 0.628 25.188 16.766 1 89.81 176 LEU B CA 1
ATOM 3752 C C . LEU B 1 176 ? -0.33 25.125 15.578 1 89.81 176 LEU B C 1
ATOM 3754 O O . LEU B 1 176 ? -1.545 25.016 15.758 1 89.81 176 LEU B O 1
ATOM 3758 N N . TRP B 1 177 ? 0.236 25.156 14.352 1 92.12 177 TRP B N 1
ATOM 3759 C CA . TRP B 1 177 ? -0.594 25.062 13.156 1 92.12 177 TRP B CA 1
ATOM 3760 C C . TRP B 1 177 ? -1.31 23.719 13.109 1 92.12 177 TRP B C 1
ATOM 3762 O O . TRP B 1 177 ? -2.467 23.625 12.688 1 92.12 177 TRP B O 1
ATOM 3772 N N . MET B 1 178 ? -0.621 22.719 13.523 1 93.38 178 MET B N 1
ATOM 3773 C CA . MET B 1 178 ? -1.219 21.375 13.539 1 93.38 178 MET B CA 1
ATOM 3774 C C . MET B 1 178 ? -2.393 21.312 14.508 1 93.38 178 MET B C 1
ATOM 3776 O O . MET B 1 178 ? -3.443 20.766 14.18 1 93.38 178 MET B O 1
ATOM 3780 N N . ILE B 1 179 ? -2.232 21.891 15.688 1 93.94 179 ILE B N 1
ATOM 3781 C CA . ILE B 1 179 ? -3.293 21.906 16.688 1 93.94 179 ILE B CA 1
ATOM 3782 C C . ILE B 1 179 ? -4.5 22.672 16.156 1 93.94 179 ILE B C 1
ATOM 3784 O O . ILE B 1 179 ? -5.641 22.234 16.312 1 93.94 179 ILE B O 1
ATOM 3788 N N . ILE B 1 180 ? -4.254 23.766 15.547 1 96.5 180 ILE B N 1
ATOM 3789 C CA . ILE B 1 180 ? -5.32 24.594 14.992 1 96.5 180 ILE B CA 1
ATOM 3790 C C . ILE B 1 180 ? -6.078 23.797 13.922 1 96.5 180 ILE B C 1
ATOM 3792 O O . ILE B 1 180 ? -7.309 23.797 13.906 1 96.5 180 ILE B O 1
ATOM 3796 N N . LEU B 1 181 ? -5.324 23.109 13.062 1 97.38 181 LEU B N 1
ATOM 3797 C CA . LEU B 1 181 ? -5.949 22.344 11.984 1 97.38 181 LEU B CA 1
ATOM 3798 C C . LEU B 1 181 ? -6.742 21.156 12.547 1 97.38 181 LEU B C 1
ATOM 3800 O O . LEU B 1 181 ? -7.812 20.828 12.039 1 97.38 181 LEU B O 1
ATOM 3804 N N . VAL B 1 182 ? -6.184 20.531 13.562 1 97.44 182 VAL B N 1
ATOM 3805 C CA . VAL B 1 182 ? -6.887 19.438 14.203 1 97.44 182 VAL B CA 1
ATOM 3806 C C . VAL B 1 182 ? -8.203 19.938 14.797 1 97.44 182 VAL B C 1
ATOM 3808 O O . VAL B 1 182 ? -9.25 19.312 14.602 1 97.44 182 VAL B O 1
ATOM 3811 N N . LEU B 1 183 ? -8.148 21.031 15.523 1 97.5 183 LEU B N 1
ATOM 3812 C CA . LEU B 1 183 ? -9.344 21.609 16.141 1 97.5 183 LEU B CA 1
ATOM 3813 C C . LEU B 1 183 ? -10.336 22.062 15.07 1 97.5 183 LEU B C 1
ATOM 3815 O O . LEU B 1 183 ? -11.547 21.859 15.219 1 97.5 183 LEU B O 1
ATOM 3819 N N . LEU B 1 184 ? -9.828 22.609 14.031 1 98.19 184 LEU B N 1
ATOM 3820 C CA . LEU B 1 184 ? -10.68 23.062 12.938 1 98.19 184 LEU B CA 1
ATOM 3821 C C . LEU B 1 184 ? -11.391 21.875 12.281 1 98.19 184 LEU B C 1
ATOM 3823 O O . LEU B 1 184 ? -12.602 21.922 12.062 1 98.19 184 LEU B O 1
ATOM 3827 N N . MET B 1 185 ? -10.664 20.844 11.961 1 98.19 185 MET B N 1
ATOM 3828 C CA . MET B 1 185 ? -11.25 19.703 11.258 1 98.19 185 MET B CA 1
ATOM 3829 C C . MET B 1 185 ? -12.133 18.875 12.195 1 98.19 185 MET B C 1
ATOM 3831 O O . MET B 1 185 ? -13.094 18.25 11.75 1 98.19 185 MET B O 1
ATOM 3835 N N . GLU B 1 186 ? -11.758 18.938 13.5 1 97.06 186 GLU B N 1
ATOM 3836 C CA . GLU B 1 186 ? -12.672 18.359 14.477 1 97.06 186 GLU B CA 1
ATOM 3837 C C . GLU B 1 186 ? -14.008 19.094 14.5 1 97.06 186 GLU B C 1
ATOM 3839 O O . GLU B 1 186 ? -15.062 18.484 14.578 1 97.06 186 GLU B O 1
ATOM 3844 N N . PHE B 1 187 ? -13.93 20.375 14.438 1 97.44 187 PHE B N 1
ATOM 3845 C CA . PHE B 1 187 ? -15.133 21.203 14.375 1 97.44 187 PHE B CA 1
ATOM 3846 C C . PHE B 1 187 ? -15.922 20.922 13.102 1 97.44 187 PHE B C 1
ATOM 3848 O O . PHE B 1 187 ? -17.141 20.781 13.148 1 97.44 187 PHE B O 1
ATOM 3855 N N . VAL B 1 188 ? -15.242 20.781 11.992 1 97.94 188 VAL B N 1
ATOM 3856 C CA . VAL B 1 188 ? -15.891 20.484 10.711 1 97.94 188 VAL B CA 1
ATOM 3857 C C . VAL B 1 188 ? -16.594 19.125 10.789 1 97.94 188 VAL B C 1
ATOM 3859 O O . VAL B 1 188 ? -17.734 18.984 10.32 1 97.94 188 VAL B O 1
ATOM 3862 N N . LEU B 1 189 ? -15.977 18.156 11.344 1 97 189 LEU B N 1
ATOM 3863 C CA . LEU B 1 189 ? -16.516 16.812 11.422 1 97 189 LEU B CA 1
ATOM 3864 C C . LEU B 1 189 ? -17.75 16.766 12.312 1 97 189 LEU B C 1
ATOM 3866 O O . LEU B 1 189 ? -18.719 16.078 11.992 1 97 189 LEU B O 1
ATOM 3870 N N . ASN B 1 190 ? -17.781 17.594 13.406 1 95.81 190 ASN B N 1
ATOM 3871 C CA . ASN B 1 190 ? -18.828 17.422 14.422 1 95.81 190 ASN B CA 1
ATOM 3872 C C . ASN B 1 190 ? -19.891 18.5 14.32 1 95.81 190 ASN B C 1
ATOM 3874 O O . ASN B 1 190 ? -21 18.344 14.844 1 95.81 190 ASN B O 1
ATOM 3878 N N . HIS B 1 191 ? -19.578 19.594 13.633 1 97.06 191 HIS B N 1
ATOM 3879 C CA . HIS B 1 191 ? -20.5 20.703 13.742 1 97.06 191 HIS B CA 1
ATOM 3880 C C . HIS B 1 191 ? -20.938 21.203 12.367 1 97.06 191 HIS B C 1
ATOM 3882 O O . HIS B 1 191 ? -21.609 22.234 12.25 1 97.06 191 HIS B O 1
ATOM 3888 N N . THR B 1 192 ? -20.562 20.547 11.344 1 97.44 192 THR B N 1
ATOM 3889 C CA . THR B 1 192 ? -21 20.969 10.016 1 97.44 192 THR B CA 1
ATOM 3890 C C . THR B 1 192 ? -21.766 19.859 9.32 1 97.44 192 THR B C 1
ATOM 3892 O O . THR B 1 192 ? -21.719 18.688 9.742 1 97.44 192 THR B O 1
ATOM 3895 N N . LYS B 1 193 ? -22.5 20.25 8.266 1 96.94 193 LYS B N 1
ATOM 3896 C CA . LYS B 1 193 ? -23.234 19.312 7.438 1 96.94 193 LYS B CA 1
ATOM 3897 C C . LYS B 1 193 ? -22.281 18.297 6.789 1 96.94 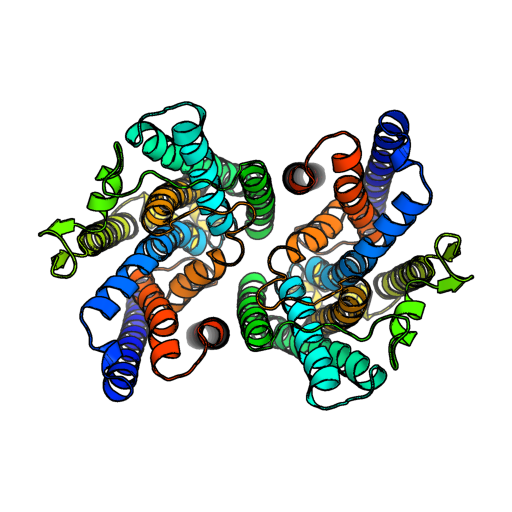193 LYS B C 1
ATOM 3899 O O . LYS B 1 193 ? -22.609 17.109 6.684 1 96.94 193 LYS B O 1
ATOM 3904 N N . PHE B 1 194 ? -21.188 18.781 6.43 1 97.62 194 PHE B N 1
ATOM 3905 C CA . PHE B 1 194 ? -20.188 17.938 5.785 1 97.62 194 PHE B CA 1
ATOM 3906 C C . PHE B 1 194 ? -19.797 16.781 6.703 1 97.62 194 PHE B C 1
ATOM 3908 O O . PHE B 1 194 ? -19.75 15.625 6.277 1 97.62 194 PHE B O 1
ATOM 3915 N N . GLY B 1 195 ? -19.484 17.109 7.91 1 97.44 195 GLY B N 1
ATOM 3916 C CA . GLY B 1 195 ? -19.109 16.078 8.875 1 97.44 195 GLY B CA 1
ATOM 3917 C C . GLY B 1 195 ? -20.234 15.102 9.164 1 97.44 195 GLY B C 1
ATOM 3918 O O . GLY B 1 195 ? -20.016 13.891 9.164 1 97.44 195 GLY B O 1
ATOM 3919 N N . ARG B 1 196 ? -21.438 15.602 9.32 1 96.44 196 ARG B N 1
ATOM 3920 C CA . ARG B 1 196 ? -22.594 14.766 9.617 1 96.44 196 ARG B CA 1
ATOM 3921 C C . ARG B 1 196 ? -22.875 13.812 8.469 1 96.44 196 ARG B C 1
ATOM 3923 O O . ARG B 1 196 ? -23.172 12.633 8.688 1 96.44 196 ARG B O 1
ATOM 3930 N N . TYR B 1 197 ? -22.766 14.328 7.34 1 97.62 197 TYR B N 1
ATOM 3931 C CA . TYR B 1 197 ? -23.062 13.5 6.172 1 97.62 197 TYR B CA 1
ATOM 3932 C C . TYR B 1 197 ? -21.953 12.477 5.934 1 97.62 197 TYR B C 1
ATOM 3934 O O . TYR B 1 197 ? -22.219 11.375 5.457 1 97.62 197 TYR B O 1
ATOM 3942 N N . THR B 1 198 ? -20.703 12.867 6.262 1 97.62 198 THR B N 1
ATOM 3943 C CA . THR B 1 198 ? -19.609 11.922 6.18 1 97.62 198 THR B CA 1
ATOM 3944 C C . THR B 1 198 ? -19.844 10.727 7.094 1 97.62 198 THR B C 1
ATOM 3946 O O . THR B 1 198 ? -19.688 9.578 6.676 1 97.62 198 THR B O 1
ATOM 3949 N N . ILE B 1 199 ? -20.281 10.961 8.281 1 96.5 199 ILE B N 1
ATOM 3950 C CA . ILE B 1 199 ? -20.547 9.914 9.266 1 96.5 199 ILE B CA 1
ATOM 3951 C C . ILE B 1 199 ? -21.75 9.086 8.828 1 96.5 199 ILE B C 1
ATOM 3953 O O . ILE B 1 199 ? -21.719 7.852 8.914 1 96.5 199 ILE B O 1
ATOM 3957 N N . ALA B 1 200 ? -22.766 9.711 8.312 1 96.44 200 ALA B N 1
ATOM 3958 C CA . ALA B 1 200 ? -23.969 9.016 7.863 1 96.44 200 ALA B CA 1
ATOM 3959 C C . ALA B 1 200 ? -23.656 8.07 6.711 1 96.44 200 ALA B C 1
ATOM 3961 O O . ALA B 1 200 ? -24.141 6.934 6.688 1 96.44 200 ALA B O 1
ATOM 3962 N N . ILE B 1 201 ? -22.875 8.555 5.812 1 96.38 201 ILE B N 1
ATOM 3963 C CA . ILE B 1 201 ? -22.484 7.738 4.668 1 96.38 201 ILE B CA 1
ATOM 3964 C 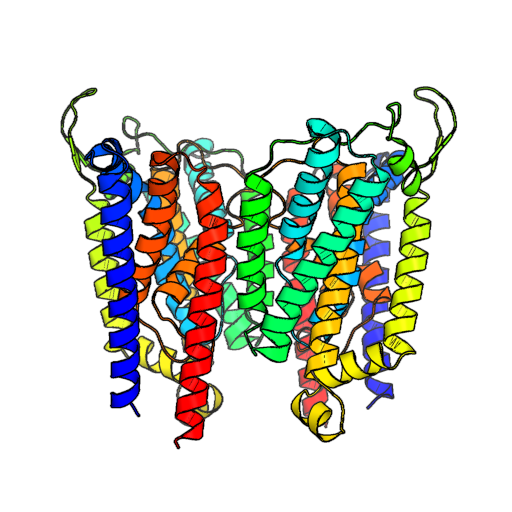C . ILE B 1 201 ? -21.703 6.52 5.141 1 96.38 201 ILE B C 1
ATOM 3966 O O . ILE B 1 201 ? -21.891 5.41 4.629 1 96.38 201 ILE B O 1
ATOM 3970 N N . GLY B 1 202 ? -20.828 6.727 6.074 1 94.81 202 GLY B N 1
ATOM 3971 C CA . GLY B 1 202 ? -20.031 5.637 6.617 1 94.81 202 GLY B CA 1
ATOM 3972 C C . GLY B 1 202 ? -20.844 4.621 7.383 1 94.81 202 GLY B C 1
ATOM 3973 O O . GLY B 1 202 ? -20.516 3.434 7.406 1 94.81 202 GLY B O 1
ATOM 3974 N N . SER B 1 203 ? -21.891 5.086 8.016 1 92.62 203 SER B N 1
ATOM 3975 C CA . SER B 1 203 ? -22.75 4.195 8.789 1 92.62 203 SER B CA 1
ATOM 3976 C C . SER B 1 203 ? -23.625 3.332 7.887 1 92.62 203 SER B C 1
ATOM 3978 O O . SER B 1 203 ? -23.688 2.113 8.062 1 92.62 203 SER B O 1
ATOM 3980 N N . ASN B 1 204 ? -24.312 3.986 7.031 1 93.94 204 ASN B N 1
ATOM 3981 C CA . ASN B 1 204 ? -25.172 3.305 6.074 1 93.94 204 ASN B CA 1
ATOM 3982 C C . ASN B 1 204 ? -25.406 4.148 4.82 1 93.94 204 ASN B C 1
ATOM 3984 O O . ASN B 1 204 ? -26.281 5.012 4.801 1 93.94 204 ASN B O 1
ATOM 3988 N N . LYS B 1 205 ? -24.703 3.762 3.809 1 94.06 205 LYS B N 1
ATOM 3989 C CA . LYS B 1 205 ? -24.719 4.543 2.578 1 94.06 205 LYS B CA 1
ATOM 3990 C C . LYS B 1 205 ? -26.109 4.57 1.963 1 94.06 205 LYS B C 1
ATOM 3992 O O . LYS B 1 205 ? -26.578 5.617 1.504 1 94.06 205 LYS B O 1
ATOM 3997 N N . GLU B 1 206 ? -26.75 3.475 1.941 1 93.19 206 GLU B N 1
ATOM 3998 C CA . GLU B 1 206 ? -28.094 3.371 1.356 1 93.19 206 GLU B CA 1
ATOM 3999 C C . GLU B 1 206 ? -29.109 4.191 2.148 1 93.19 206 GLU B C 1
ATOM 4001 O O . GLU B 1 206 ? -29.922 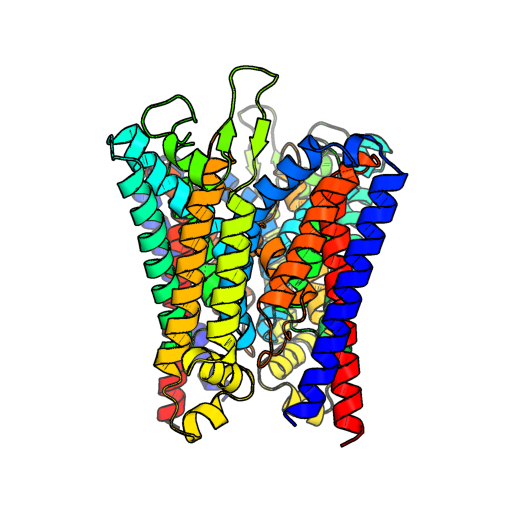4.906 1.567 1 93.19 206 GLU B O 1
ATOM 4006 N N . ALA B 1 207 ? -29.031 4.043 3.43 1 94.69 207 ALA B N 1
ATOM 4007 C CA . ALA B 1 207 ? -29.938 4.805 4.293 1 94.69 207 ALA B CA 1
ATOM 4008 C C . ALA B 1 207 ? -29.703 6.305 4.145 1 94.69 207 ALA B C 1
ATOM 4010 O O . ALA B 1 207 ? -30.641 7.094 4.18 1 94.69 207 ALA B O 1
ATOM 4011 N N . ALA B 1 208 ? -28.438 6.656 3.967 1 96 208 ALA B N 1
ATOM 4012 C CA . ALA B 1 208 ? -28.094 8.062 3.773 1 96 208 ALA B CA 1
ATOM 4013 C C . ALA B 1 208 ? -28.703 8.602 2.48 1 96 208 ALA B C 1
ATOM 4015 O O . ALA B 1 208 ? -29.25 9.703 2.459 1 96 208 ALA B O 1
ATOM 4016 N N . ALA B 1 209 ? -28.641 7.84 1.468 1 95.56 209 ALA B N 1
ATOM 4017 C CA . ALA B 1 209 ? -29.219 8.234 0.184 1 95.56 209 ALA B CA 1
ATOM 4018 C C . ALA B 1 209 ? -30.719 8.391 0.281 1 95.56 209 ALA B C 1
ATOM 4020 O O . ALA B 1 209 ? -31.297 9.344 -0.247 1 95.56 209 ALA B O 1
ATOM 4021 N N . LEU B 1 210 ? -31.312 7.508 0.974 1 95.69 210 LEU B N 1
ATOM 4022 C CA . LEU B 1 210 ? -32.781 7.508 1.134 1 95.69 210 LEU B CA 1
ATOM 4023 C C . LEU B 1 210 ? -33.219 8.703 1.973 1 95.69 210 LEU B C 1
ATOM 4025 O O . LEU B 1 210 ? -34.375 9.141 1.866 1 95.69 210 LEU B O 1
ATOM 4029 N N . SER B 1 211 ? -32.375 9.219 2.768 1 96.31 211 SER B N 1
ATOM 4030 C CA . SER B 1 211 ? -32.688 10.359 3.623 1 96.31 211 SER B CA 1
ATOM 4031 C C . SER B 1 211 ? -32.5 11.68 2.887 1 96.31 211 SER B C 1
ATOM 4033 O O . SER B 1 211 ? -32.594 12.75 3.488 1 96.31 211 SER B O 1
ATOM 4035 N N . GLY B 1 212 ? -32.094 11.617 1.587 1 95.56 212 GLY B N 1
ATOM 4036 C CA . GLY B 1 212 ? -32.031 12.812 0.765 1 95.56 212 GLY B CA 1
ATOM 4037 C C . GLY B 1 212 ? -30.625 13.383 0.667 1 95.56 212 GLY B C 1
ATOM 4038 O O . GLY B 1 212 ? -30.406 14.43 0.056 1 95.56 212 GLY B O 1
ATOM 4039 N N . ILE B 1 213 ? -29.734 12.758 1.235 1 96.56 213 ILE B N 1
ATOM 4040 C CA . ILE B 1 213 ? -28.344 13.211 1.177 1 96.56 213 ILE B CA 1
ATOM 4041 C C . ILE B 1 213 ? -27.766 12.914 -0.202 1 96.56 213 ILE B C 1
ATOM 4043 O O . ILE B 1 213 ? -27.953 11.82 -0.74 1 96.56 213 ILE B O 1
ATOM 4047 N N . ASN B 1 214 ? -27.109 13.914 -0.793 1 97.62 214 ASN B N 1
ATOM 4048 C CA . ASN B 1 214 ? -26.375 13.688 -2.033 1 97.62 214 ASN B CA 1
ATOM 4049 C C . ASN B 1 214 ? -25.078 12.922 -1.786 1 97.62 214 ASN B C 1
ATOM 4051 O O . ASN B 1 214 ? -24 13.523 -1.721 1 97.62 214 ASN B O 1
ATOM 4055 N N . VAL B 1 215 ? -25.172 11.695 -1.745 1 97.12 215 VAL B N 1
ATOM 4056 C CA . VAL B 1 215 ? -24.062 10.82 -1.36 1 97.12 215 VAL B CA 1
ATOM 4057 C C . VAL B 1 215 ? -22.906 11 -2.338 1 97.12 215 VAL B C 1
ATOM 4059 O O . VAL B 1 215 ? -21.75 11.047 -1.931 1 97.12 215 VAL B O 1
ATOM 4062 N N . LYS B 1 216 ? -23.188 11.164 -3.607 1 97.25 216 LYS B N 1
ATOM 4063 C CA . LYS B 1 216 ? -22.156 11.312 -4.617 1 97.25 216 LYS B CA 1
ATOM 4064 C C . LYS B 1 216 ? -21.297 12.547 -4.352 1 97.25 216 LYS B C 1
ATOM 4066 O O . LYS B 1 216 ? -20.062 12.461 -4.34 1 97.25 216 LYS B O 1
ATOM 4071 N N . PHE B 1 217 ? -21.922 13.578 -4.066 1 97.75 217 PHE B N 1
ATOM 4072 C CA . PHE B 1 217 ? -21.219 14.844 -3.857 1 97.75 217 PHE B CA 1
ATOM 4073 C C . PHE B 1 217 ? -20.344 14.773 -2.611 1 97.75 217 PHE B C 1
ATOM 4075 O O . PHE B 1 217 ? -19.172 15.148 -2.65 1 97.75 217 PHE B O 1
ATOM 4082 N N . TYR B 1 218 ? -20.906 14.328 -1.558 1 97.38 218 TYR B N 1
ATOM 4083 C CA . TYR B 1 218 ? -20.172 14.352 -0.294 1 97.38 218 TYR B CA 1
ATOM 4084 C C . TYR B 1 218 ? -19.078 13.297 -0.284 1 97.38 218 TYR B C 1
ATOM 4086 O O . TYR B 1 218 ? -18.031 13.484 0.352 1 97.38 218 TYR B O 1
ATOM 4094 N N . HIS B 1 219 ? -19.266 12.25 -0.974 1 96.69 219 HIS B N 1
ATOM 4095 C CA . HIS B 1 219 ? -18.203 11.258 -1.126 1 96.69 219 HIS B CA 1
ATOM 4096 C C . HIS B 1 219 ? -17.016 11.836 -1.884 1 96.69 219 HIS B C 1
ATOM 4098 O O . HIS B 1 219 ? -15.867 11.586 -1.52 1 96.69 219 HIS B O 1
ATOM 4104 N N . VAL B 1 220 ? -17.359 12.555 -2.902 1 98.19 220 VAL B N 1
ATOM 4105 C CA . VAL B 1 220 ? -16.297 13.203 -3.654 1 98.19 220 VAL B CA 1
ATOM 4106 C C . VAL B 1 220 ? -15.578 14.219 -2.768 1 98.19 220 VAL B C 1
ATOM 4108 O O . VAL B 1 220 ? -14.344 14.281 -2.752 1 98.19 220 VAL B O 1
ATOM 4111 N N . MET B 1 221 ? -16.297 14.906 -2.025 1 98.56 221 MET B N 1
ATOM 4112 C CA . MET B 1 221 ? -15.75 15.984 -1.202 1 98.56 221 MET B CA 1
ATOM 4113 C C . MET B 1 221 ? -14.82 15.422 -0.13 1 98.56 221 MET B C 1
ATOM 4115 O O . MET B 1 221 ? -13.836 16.062 0.24 1 98.56 221 MET B O 1
ATOM 4119 N N . VAL B 1 222 ? -15.117 14.25 0.411 1 98.44 222 VAL B N 1
ATOM 4120 C CA . VAL B 1 222 ? -14.266 13.656 1.439 1 98.44 222 VAL B CA 1
ATOM 4121 C C . VAL B 1 222 ? -12.875 13.383 0.87 1 98.44 222 VAL B C 1
ATOM 4123 O O . VAL B 1 222 ? -11.867 13.586 1.553 1 98.44 222 VAL B O 1
ATOM 4126 N N . TYR B 1 223 ? -12.797 12.992 -0.363 1 98.75 223 TYR B N 1
ATOM 4127 C CA . TYR B 1 223 ? -11.508 12.719 -0.986 1 98.75 223 TYR B CA 1
ATOM 4128 C C . TYR B 1 223 ? -10.82 14.008 -1.417 1 98.75 223 TYR B C 1
ATOM 4130 O O . TYR B 1 223 ? -9.586 14.086 -1.437 1 98.75 223 TYR B O 1
ATOM 4138 N N . VAL B 1 224 ? -11.617 15.016 -1.735 1 98.81 224 VAL B N 1
ATOM 4139 C CA . VAL B 1 224 ? -11.055 16.328 -2.035 1 98.81 224 VAL B CA 1
ATOM 4140 C C . VAL B 1 224 ? -10.367 16.891 -0.793 1 98.81 224 VAL B C 1
ATOM 4142 O O . VAL B 1 224 ? -9.242 17.391 -0.872 1 98.81 224 VAL B O 1
ATOM 4145 N N . VAL B 1 225 ? -11.055 16.781 0.318 1 98.75 225 VAL B N 1
ATOM 4146 C CA . VAL B 1 225 ? -10.484 17.234 1.581 1 98.75 225 VAL B CA 1
ATOM 4147 C C . VAL B 1 225 ? -9.211 16.438 1.89 1 98.75 225 VAL B C 1
ATOM 4149 O O . VAL B 1 225 ? -8.219 17.016 2.34 1 98.75 225 VAL B O 1
ATOM 4152 N N . CYS B 1 226 ? -9.234 15.141 1.666 1 98.75 226 CYS B N 1
ATOM 4153 C CA . CYS B 1 226 ? -8.055 14.312 1.858 1 98.75 226 CYS B CA 1
ATOM 4154 C C . CYS B 1 226 ? -6.895 14.805 0.995 1 98.75 226 CYS B C 1
ATOM 4156 O O . CYS B 1 226 ? -5.777 14.977 1.482 1 98.75 226 CYS B O 1
ATOM 4158 N N . GLY B 1 227 ? -7.227 15.094 -0.252 1 98.81 227 GLY B N 1
ATOM 4159 C CA . GLY B 1 227 ? -6.215 15.586 -1.171 1 98.81 227 GLY B CA 1
ATOM 4160 C C . GLY B 1 227 ? -5.629 16.922 -0.754 1 98.81 227 GLY B C 1
ATOM 4161 O O . GLY B 1 227 ? -4.43 17.156 -0.904 1 98.81 227 GLY B O 1
ATOM 4162 N N . LEU B 1 228 ? -6.484 17.797 -0.256 1 98.81 228 LEU B N 1
ATOM 4163 C CA . LEU B 1 228 ? -6.043 19.094 0.238 1 98.81 228 LEU B CA 1
ATOM 4164 C C . LEU B 1 228 ? -4.984 18.938 1.325 1 98.81 228 LEU B C 1
ATOM 4166 O O . LEU B 1 228 ? -3.934 19.578 1.277 1 98.81 228 LEU B O 1
ATOM 4170 N N . PHE B 1 229 ? -5.211 18.062 2.207 1 98.75 229 PHE B N 1
ATOM 4171 C CA . PHE B 1 229 ? -4.297 17.859 3.326 1 98.75 229 PHE B CA 1
ATOM 4172 C C . PHE B 1 229 ? -3.031 17.141 2.869 1 98.75 229 PHE B C 1
ATOM 4174 O O . PHE B 1 229 ? -1.957 17.344 3.436 1 98.75 229 PHE B O 1
ATOM 4181 N N . VAL B 1 230 ? -3.119 16.297 1.851 1 98.69 230 VAL B N 1
ATOM 4182 C CA . VAL B 1 230 ? -1.926 15.664 1.295 1 98.69 230 VAL B CA 1
ATOM 4183 C C . VAL B 1 230 ? -1.047 16.719 0.63 1 98.69 230 VAL B C 1
ATOM 4185 O O . VAL B 1 230 ? 0.182 16.656 0.712 1 98.69 230 VAL B O 1
ATOM 4188 N N . GLY B 1 231 ? -1.702 17.688 -0.016 1 98.69 231 GLY B N 1
ATOM 4189 C CA . GLY B 1 231 ? -0.957 18.812 -0.564 1 98.69 231 GLY B CA 1
ATOM 4190 C C . GLY B 1 231 ? -0.217 19.609 0.493 1 98.69 231 GLY B C 1
ATOM 4191 O O . GLY B 1 231 ? 0.943 19.969 0.3 1 98.69 231 GLY B O 1
ATOM 4192 N N . LEU B 1 232 ? -0.899 19.859 1.593 1 98.12 232 LEU B N 1
ATOM 4193 C CA . LEU B 1 232 ? -0.262 20.547 2.711 1 98.12 232 LEU B CA 1
ATOM 4194 C C . LEU B 1 232 ? 0.88 19.719 3.281 1 98.12 232 LEU B C 1
ATOM 4196 O O . LEU B 1 232 ? 1.92 20.25 3.662 1 98.12 232 LEU B O 1
ATOM 4200 N N . ALA B 1 233 ? 0.672 18.422 3.342 1 97.81 233 ALA B N 1
ATOM 4201 C CA . ALA B 1 233 ? 1.707 17.516 3.83 1 97.81 233 ALA B CA 1
ATOM 4202 C C . ALA B 1 233 ? 2.939 17.547 2.93 1 97.81 233 ALA B C 1
ATOM 4204 O O . ALA B 1 233 ? 4.066 17.406 3.406 1 97.81 233 ALA B O 1
ATOM 4205 N N . ALA B 1 234 ? 2.674 17.719 1.65 1 98.06 234 ALA B N 1
ATOM 4206 C CA . ALA B 1 234 ? 3.785 17.797 0.705 1 98.06 234 ALA B CA 1
ATOM 4207 C C . ALA B 1 234 ? 4.695 18.984 1.032 1 98.06 234 ALA B C 1
ATOM 4209 O O . ALA B 1 234 ? 5.922 18.859 0.96 1 98.06 234 ALA B O 1
ATOM 4210 N N . ILE B 1 235 ? 4.121 20.094 1.427 1 96.31 235 ILE B N 1
ATOM 4211 C CA . ILE B 1 235 ? 4.875 21.281 1.799 1 96.31 235 ILE B CA 1
ATOM 4212 C C . ILE B 1 235 ? 5.676 21.016 3.068 1 96.31 235 ILE B C 1
ATOM 4214 O O . ILE B 1 235 ? 6.867 21.344 3.143 1 96.31 235 ILE B O 1
ATOM 4218 N N . ALA B 1 236 ? 5.031 20.406 4.031 1 94.62 236 ALA B N 1
ATOM 4219 C CA . ALA B 1 236 ? 5.711 20.062 5.277 1 94.62 236 ALA B CA 1
ATOM 4220 C C . ALA B 1 236 ? 6.852 19.094 5.031 1 94.62 236 ALA B C 1
ATOM 4222 O O . ALA B 1 236 ? 7.926 19.219 5.625 1 94.62 236 ALA B O 1
ATOM 4223 N N . TYR B 1 237 ? 6.602 18.156 4.152 1 94.19 237 TYR B N 1
ATOM 4224 C CA . TYR B 1 237 ? 7.613 17.156 3.816 1 94.19 237 TYR B CA 1
ATOM 4225 C C . TYR B 1 237 ? 8.828 17.812 3.178 1 94.19 237 TYR B C 1
ATOM 4227 O O . TYR B 1 237 ? 9.969 17.484 3.506 1 94.19 237 TYR B O 1
ATOM 4235 N N . ALA B 1 238 ? 8.594 18.719 2.326 1 93.88 238 ALA B N 1
ATOM 4236 C CA . ALA B 1 238 ? 9.672 19.438 1.647 1 93.88 238 ALA B CA 1
ATOM 4237 C C . ALA B 1 238 ? 10.477 20.281 2.633 1 93.88 238 ALA B C 1
ATOM 4239 O O . ALA B 1 238 ? 11.672 20.516 2.43 1 93.88 238 ALA B O 1
ATOM 4240 N N . ALA B 1 239 ? 9.859 20.703 3.67 1 90 239 ALA B N 1
ATOM 4241 C CA . ALA B 1 239 ? 10.508 21.578 4.645 1 90 239 ALA B CA 1
ATOM 4242 C C . ALA B 1 239 ? 11.461 20.781 5.543 1 90 239 ALA B C 1
ATOM 4244 O O . ALA B 1 239 ? 12.438 21.344 6.055 1 90 239 ALA B O 1
ATOM 4245 N N . VAL B 1 240 ? 11.227 19.531 5.68 1 86.5 240 VAL B N 1
ATOM 4246 C CA . VAL B 1 240 ? 12 18.781 6.664 1 86.5 240 VAL B CA 1
ATOM 4247 C C . VAL B 1 240 ? 12.984 17.844 5.953 1 86.5 240 VAL B C 1
ATOM 4249 O O . VAL B 1 240 ? 13.922 17.328 6.57 1 86.5 240 VAL B O 1
ATOM 4252 N N . THR B 1 241 ? 12.75 17.641 4.699 1 87.06 241 THR B N 1
ATOM 4253 C CA . THR B 1 241 ? 13.633 16.766 3.934 1 87.06 241 THR B CA 1
ATOM 4254 C C . THR B 1 241 ? 14.625 17.594 3.115 1 87.06 241 THR B C 1
ATOM 4256 O O . THR B 1 241 ? 14.234 18.453 2.338 1 87.06 241 THR B O 1
ATOM 4259 N N . PRO B 1 242 ? 15.891 17.312 3.299 1 86.56 242 PRO B N 1
ATOM 4260 C CA . PRO B 1 242 ? 16.875 18.078 2.537 1 86.56 242 PRO B CA 1
ATOM 4261 C C . PRO B 1 242 ? 16.672 17.953 1.027 1 86.56 242 PRO B C 1
ATOM 4263 O O . PRO B 1 242 ? 16.781 18.953 0.308 1 86.56 242 PRO B O 1
ATOM 4266 N N . THR B 1 243 ? 16.469 16.734 0.584 1 93.75 243 THR B N 1
ATOM 4267 C CA . THR B 1 243 ? 16.203 16.469 -0.824 1 93.75 243 THR B CA 1
ATOM 4268 C C . THR B 1 243 ? 15.031 15.5 -0.978 1 93.75 243 THR B C 1
ATOM 4270 O O . THR B 1 243 ? 15.039 14.422 -0.381 1 93.75 243 THR B O 1
ATOM 4273 N N . VAL B 1 244 ? 14.062 15.93 -1.674 1 94.25 244 VAL B N 1
ATOM 4274 C CA . VAL B 1 244 ? 12.953 15.031 -1.981 1 94.25 244 VAL B CA 1
ATOM 4275 C C . VAL B 1 244 ? 13.383 14.039 -3.057 1 94.25 244 VAL B C 1
ATOM 4277 O O . VAL B 1 244 ? 13.82 14.43 -4.141 1 94.25 244 VAL B O 1
ATOM 4280 N N . GLN B 1 245 ? 13.273 12.766 -2.746 1 92.81 245 GLN B N 1
ATOM 4281 C CA . GLN B 1 245 ? 13.781 11.711 -3.625 1 92.81 245 GLN B CA 1
ATOM 4282 C C . GLN B 1 245 ? 12.656 11.078 -4.438 1 92.81 245 GLN B C 1
ATOM 4284 O O . GLN B 1 245 ? 11.633 10.672 -3.877 1 92.81 245 GLN B O 1
ATOM 4289 N N . PRO B 1 246 ? 12.898 10.953 -5.734 1 91.75 246 PRO B N 1
ATOM 4290 C CA . PRO B 1 246 ? 11.898 10.266 -6.559 1 91.75 246 PRO B CA 1
ATOM 4291 C C . PRO B 1 246 ? 11.734 8.797 -6.188 1 91.75 246 PRO B C 1
ATOM 4293 O O . PRO B 1 246 ? 12.68 8.172 -5.68 1 91.75 246 PRO B O 1
ATOM 4296 N N . GLY B 1 247 ? 10.539 8.273 -6.414 1 85.06 247 GLY B N 1
ATOM 4297 C CA . GLY B 1 247 ? 10.305 6.855 -6.211 1 85.06 247 GLY B CA 1
ATOM 4298 C C . GLY B 1 247 ? 10.094 6.488 -4.754 1 85.06 247 GLY B C 1
ATOM 4299 O O . GLY B 1 247 ? 10.055 5.309 -4.402 1 85.06 247 GLY B O 1
ATOM 4300 N N . THR B 1 248 ? 9.992 7.484 -3.881 1 84.88 248 THR B N 1
ATOM 4301 C CA . THR B 1 248 ? 9.766 7.23 -2.463 1 84.88 248 THR B CA 1
ATOM 4302 C C . THR B 1 248 ? 8.328 7.566 -2.076 1 84.88 248 THR B C 1
ATOM 4304 O O . THR B 1 248 ? 7.5 7.867 -2.939 1 84.88 248 THR B O 1
ATOM 4307 N N . GLY B 1 249 ? 7.977 7.359 -0.867 1 88.25 249 GLY B N 1
ATOM 4308 C CA . GLY B 1 249 ? 6.66 7.723 -0.371 1 88.25 249 GLY B CA 1
ATOM 4309 C C . GLY B 1 249 ? 5.781 6.523 -0.068 1 88.25 249 GLY B C 1
ATOM 4310 O O . GLY B 1 249 ? 4.867 6.609 0.752 1 88.25 249 GLY B O 1
ATOM 4311 N N . ALA B 1 250 ? 6.039 5.461 -0.858 1 81.94 250 ALA B N 1
ATOM 4312 C CA . ALA B 1 250 ? 5.262 4.254 -0.583 1 81.94 250 ALA B CA 1
ATOM 4313 C C . ALA B 1 250 ? 5.551 3.727 0.819 1 81.94 250 ALA B C 1
ATOM 4315 O O . ALA B 1 250 ? 6.711 3.609 1.219 1 81.94 250 ALA B O 1
ATOM 4316 N N . GLY B 1 251 ? 4.523 3.465 1.564 1 78.62 251 GLY B N 1
ATOM 4317 C CA . GLY B 1 251 ? 4.676 3 2.936 1 78.62 251 GLY B CA 1
ATOM 4318 C C . GLY B 1 251 ? 4.316 4.055 3.965 1 78.62 251 GLY B C 1
ATOM 4319 O O . GLY B 1 251 ? 3.922 3.729 5.086 1 78.62 251 GLY B O 1
ATOM 4320 N N . LEU B 1 252 ? 4.453 5.309 3.531 1 86 252 LEU B N 1
ATOM 4321 C CA . LEU B 1 252 ? 4.16 6.387 4.469 1 86 252 LEU B CA 1
ATOM 4322 C C . LEU B 1 252 ? 2.662 6.469 4.746 1 86 252 LEU B C 1
ATOM 4324 O O . LEU B 1 252 ? 2.25 6.949 5.805 1 86 252 LEU B O 1
ATOM 4328 N N . GLU B 1 253 ? 1.871 6.027 3.752 1 90.94 253 GLU B N 1
ATOM 4329 C CA . GLU B 1 253 ? 0.428 5.988 3.971 1 90.94 253 GLU B CA 1
ATOM 4330 C C . GLU B 1 253 ? 0.067 5.043 5.109 1 90.94 253 GLU B C 1
ATOM 4332 O O . GLU B 1 253 ? -0.937 5.242 5.797 1 90.94 253 GLU B O 1
ATOM 4337 N N . MET B 1 254 ? 0.949 4.055 5.305 1 84.31 254 MET B N 1
ATOM 4338 C CA . MET B 1 254 ? 0.684 3.068 6.348 1 84.31 254 MET B CA 1
ATOM 4339 C C . MET B 1 254 ? 0.775 3.703 7.734 1 84.31 254 MET B C 1
ATOM 4341 O O . MET B 1 254 ? -0.024 3.393 8.617 1 84.31 254 MET B O 1
ATOM 4345 N N . ASP B 1 255 ? 1.691 4.566 7.879 1 85.5 255 ASP B N 1
ATOM 4346 C CA . ASP B 1 255 ? 1.853 5.25 9.156 1 85.5 255 ASP B CA 1
ATOM 4347 C C . ASP B 1 255 ? 0.656 6.148 9.453 1 85.5 255 ASP B C 1
ATOM 4349 O O . ASP B 1 255 ? 0.138 6.152 10.578 1 85.5 255 ASP B O 1
ATOM 4353 N N . ALA B 1 256 ? 0.292 6.848 8.43 1 92.12 256 ALA B N 1
ATOM 4354 C CA . ALA B 1 256 ? -0.837 7.758 8.594 1 92.12 256 ALA B CA 1
ATOM 4355 C C . ALA B 1 256 ? -2.125 6.988 8.883 1 92.12 256 ALA B C 1
ATOM 4357 O O . ALA B 1 256 ? -2.85 7.312 9.828 1 92.12 256 ALA B O 1
ATOM 4358 N N . ILE B 1 257 ? -2.385 6.008 8.117 1 90.88 257 ILE B N 1
ATOM 4359 C CA . ILE B 1 257 ? -3.598 5.211 8.273 1 90.88 257 ILE B CA 1
ATOM 4360 C C . ILE B 1 257 ? -3.555 4.469 9.609 1 90.88 257 ILE B C 1
ATOM 4362 O O . ILE B 1 257 ? -4.559 4.41 10.328 1 90.88 257 ILE B O 1
ATOM 4366 N N . GLY B 1 258 ? -2.363 3.936 9.898 1 85.75 258 GLY B N 1
ATOM 4367 C CA . GLY B 1 258 ? -2.207 3.283 11.188 1 85.75 258 GLY B CA 1
ATOM 4368 C C . GLY B 1 258 ? -2.529 4.191 12.359 1 85.75 258 GLY B C 1
ATOM 4369 O O . GLY B 1 258 ? -3.221 3.783 13.297 1 85.75 258 GLY B O 1
ATOM 4370 N N . GLY B 1 259 ? -2.021 5.395 12.305 1 87 259 GLY B N 1
ATOM 4371 C CA . GLY B 1 259 ? -2.303 6.355 13.359 1 87 259 GLY B CA 1
ATOM 4372 C C . GLY B 1 259 ? -3.779 6.672 13.5 1 87 259 GLY B C 1
ATOM 4373 O O . GLY B 1 259 ? -4.277 6.844 14.617 1 87 259 GLY B O 1
ATOM 4374 N N . VAL B 1 260 ? -4.473 6.754 12.398 1 91.62 260 VAL B N 1
ATOM 4375 C CA . VAL B 1 260 ? -5.898 7.062 12.406 1 91.62 260 VAL B CA 1
ATOM 4376 C C . VAL B 1 260 ? -6.664 5.945 13.109 1 91.62 260 VAL B C 1
ATOM 4378 O O . VAL B 1 260 ? -7.547 6.207 13.93 1 91.62 260 VAL B O 1
ATOM 4381 N N . PHE B 1 261 ? -6.297 4.734 12.852 1 86 261 PHE B N 1
ATOM 4382 C CA . PHE B 1 261 ? -7 3.607 13.453 1 86 261 PHE B CA 1
ATOM 4383 C C . PHE B 1 261 ? -6.648 3.48 14.93 1 86 261 PHE B C 1
ATOM 4385 O O . PHE B 1 261 ? -7.508 3.156 15.75 1 86 261 PHE B O 1
ATOM 4392 N N . VAL B 1 262 ? -5.402 3.736 15.203 1 82.25 262 VAL B N 1
ATOM 4393 C CA . VAL B 1 262 ? -5 3.756 16.609 1 82.25 262 VAL B CA 1
ATOM 4394 C C . VAL B 1 262 ? -5.773 4.844 17.344 1 82.25 262 VAL B C 1
ATOM 4396 O O . VAL B 1 262 ? -6.105 4.684 18.531 1 82.25 262 VAL B O 1
ATOM 4399 N N . GLY B 1 263 ? -6.07 5.875 16.672 1 86.06 263 GLY B N 1
ATOM 4400 C CA . GLY B 1 263 ? -6.785 7.008 17.234 1 86.06 263 GLY B CA 1
ATOM 4401 C C . GLY B 1 263 ? -8.266 6.73 17.438 1 86.06 263 GLY B C 1
ATOM 4402 O O . GLY B 1 263 ? -8.969 7.531 18.062 1 86.06 263 GLY B O 1
ATOM 4403 N N . GLY B 1 264 ? -8.797 5.629 16.812 1 82.56 264 GLY B N 1
ATOM 4404 C CA . GLY B 1 264 ? -10.141 5.234 17.188 1 82.56 264 GLY B CA 1
ATOM 4405 C C . GLY B 1 264 ? -11.133 5.312 16.047 1 82.56 264 GLY B C 1
ATOM 4406 O O . GLY B 1 264 ? -12.336 5.137 16.234 1 82.56 264 GLY B O 1
ATOM 4407 N N . VAL B 1 265 ? -10.664 5.625 14.898 1 87.62 265 VAL B N 1
ATOM 4408 C CA . VAL B 1 265 ? -11.578 5.582 13.758 1 87.62 265 VAL B CA 1
ATOM 4409 C C . VAL B 1 265 ? -11.984 4.137 13.477 1 87.62 265 VAL B C 1
ATOM 4411 O O . VAL B 1 265 ? -11.156 3.227 13.547 1 87.62 265 VAL B O 1
ATOM 4414 N N . ALA B 1 266 ? -13.258 3.947 13.219 1 84.88 266 ALA B N 1
ATOM 4415 C CA . ALA B 1 266 ? -13.789 2.6 13.031 1 84.88 266 ALA B CA 1
ATOM 4416 C C . ALA B 1 266 ? -13.352 2.021 11.688 1 84.88 266 ALA B C 1
ATOM 4418 O O . ALA B 1 266 ? -13.43 2.697 10.656 1 84.88 266 ALA B O 1
ATOM 4419 N N . ALA B 1 267 ? -12.992 0.791 11.773 1 79.56 267 ALA B N 1
ATOM 4420 C CA . ALA B 1 267 ? -12.531 0.117 10.562 1 79.56 267 ALA B CA 1
ATOM 4421 C C . ALA B 1 267 ? -13.688 -0.103 9.586 1 79.56 267 ALA B C 1
ATOM 4423 O O . ALA B 1 267 ? -13.469 -0.224 8.375 1 79.56 267 ALA B O 1
ATOM 4424 N N . THR B 1 268 ? -14.883 -0.179 10.016 1 80 268 THR B N 1
ATOM 4425 C CA . THR B 1 268 ? -16.062 -0.43 9.188 1 80 268 THR B CA 1
ATOM 4426 C C . THR B 1 268 ? -16.688 0.883 8.734 1 80 268 THR B C 1
ATOM 4428 O O . THR B 1 268 ? -17.672 0.88 7.992 1 80 268 THR B O 1
ATOM 4431 N N . GLY B 1 269 ? -16.125 1.962 9.148 1 85.81 269 GLY B N 1
ATOM 4432 C CA . GLY B 1 269 ? -16.688 3.258 8.812 1 85.81 269 GLY B CA 1
ATOM 4433 C C . GLY B 1 269 ? -17.781 3.705 9.773 1 85.81 269 GLY B C 1
ATOM 4434 O O . GLY B 1 269 ? -18.156 2.963 10.68 1 85.81 269 GLY B O 1
ATOM 4435 N N . GLY B 1 270 ? -18.188 4.953 9.703 1 90.88 270 GLY B N 1
ATOM 4436 C CA . GLY B 1 270 ? -19.344 5.477 10.422 1 90.88 270 GLY B CA 1
ATOM 4437 C C . GLY B 1 270 ? -18.969 6.23 11.68 1 90.88 270 GLY B C 1
ATOM 4438 O O . GLY B 1 270 ? -19.812 6.895 12.281 1 90.88 270 GLY B O 1
ATOM 4439 N N . TYR B 1 271 ? -17.766 6.074 12.023 1 89.88 271 TYR B N 1
ATOM 4440 C CA . TYR B 1 271 ? -17.359 6.805 13.227 1 89.88 271 TYR B CA 1
ATOM 4441 C C . TYR B 1 271 ? -15.883 7.172 13.172 1 89.88 271 TYR B C 1
ATOM 4443 O O . TYR B 1 271 ? -15.062 6.406 12.664 1 89.88 271 TYR B O 1
ATOM 4451 N N . GLY B 1 272 ? -15.578 8.352 13.812 1 90.94 272 GLY B N 1
ATOM 4452 C CA . GLY B 1 272 ? -14.188 8.773 13.922 1 90.94 272 GLY B CA 1
ATOM 4453 C C . GLY B 1 272 ? -14.023 10.109 14.625 1 90.94 272 GLY B C 1
ATOM 4454 O O . GLY B 1 272 ? -15.008 10.758 14.977 1 90.94 272 GLY B O 1
ATOM 4455 N N . SER B 1 273 ? -12.828 10.406 14.961 1 93.69 273 SER B N 1
ATOM 4456 C CA . SER B 1 273 ? -12.469 11.664 15.602 1 93.69 273 SER B CA 1
ATOM 4457 C C . SER B 1 273 ? -11.109 12.156 15.117 1 93.69 273 SER B C 1
ATOM 4459 O O . SER B 1 273 ? -10.164 11.375 15 1 93.69 273 SER B O 1
ATOM 4461 N N . VAL B 1 274 ? -11.086 13.438 14.836 1 96.12 274 VAL B N 1
ATOM 4462 C CA . VAL B 1 274 ? -9.828 14.016 14.375 1 96.12 274 VAL B CA 1
ATOM 4463 C C . VAL B 1 274 ? -8.875 14.172 15.555 1 96.12 274 VAL B C 1
ATOM 4465 O O . VAL B 1 274 ? -7.66 14.016 15.406 1 96.12 274 VAL B O 1
ATOM 4468 N N . ILE B 1 275 ? -9.414 14.438 16.703 1 94.31 275 ILE B N 1
ATOM 4469 C CA . ILE B 1 275 ? -8.602 14.516 17.906 1 94.31 275 ILE B CA 1
ATOM 4470 C C . ILE B 1 275 ? -8 13.148 18.219 1 94.31 275 ILE B C 1
ATOM 4472 O O . ILE B 1 275 ? -6.844 13.047 18.625 1 94.31 275 ILE B O 1
ATOM 4476 N N . GLY B 1 276 ? -8.812 12.125 18.078 1 91.25 276 GLY B N 1
ATOM 4477 C CA . GLY B 1 276 ? -8.273 10.781 18.203 1 91.25 276 GLY B CA 1
ATOM 4478 C C . GLY B 1 276 ? -7.129 10.5 17.25 1 91.25 276 GLY B C 1
ATOM 4479 O O . GLY B 1 276 ? -6.121 9.906 17.625 1 91.25 276 GLY B O 1
ATOM 4480 N N . THR B 1 277 ? -7.344 10.898 16.016 1 92.94 277 THR B N 1
ATOM 4481 C CA . THR B 1 277 ? -6.312 10.758 14.992 1 92.94 277 THR B CA 1
ATOM 4482 C C . THR B 1 277 ? -5.023 11.453 15.43 1 92.94 277 THR B C 1
ATOM 4484 O O . THR B 1 277 ? -3.932 10.906 15.25 1 92.94 277 THR B O 1
ATOM 4487 N N . PHE B 1 278 ? -5.168 12.602 15.977 1 93.56 278 PHE B N 1
ATOM 4488 C CA . PHE B 1 278 ? -4.027 13.367 16.469 1 93.56 278 PHE B CA 1
ATOM 4489 C C . PHE B 1 278 ? -3.264 12.578 17.516 1 93.56 278 PHE B C 1
ATOM 4491 O O . PHE B 1 278 ? -2.043 12.43 17.438 1 93.56 278 PHE B O 1
ATOM 4498 N N . VAL B 1 279 ? -3.916 12.031 18.422 1 89.94 279 VAL B N 1
ATOM 4499 C CA . VAL B 1 279 ? -3.299 11.273 19.516 1 89.94 279 VAL B CA 1
ATOM 4500 C C . VAL B 1 279 ? -2.68 9.992 18.953 1 89.94 279 VAL B C 1
ATOM 4502 O O . VAL B 1 279 ? -1.594 9.586 19.375 1 89.94 279 VAL B O 1
ATOM 4505 N N . GLY B 1 280 ? -3.371 9.398 18.062 1 88.25 280 GLY B N 1
ATOM 4506 C CA . GLY B 1 280 ? -2.852 8.188 17.453 1 88.25 280 GLY B CA 1
ATOM 4507 C C . GLY B 1 280 ? -1.544 8.406 16.719 1 88.25 280 GLY B C 1
ATOM 4508 O O . GLY B 1 280 ? -0.622 7.594 16.812 1 88.25 280 GLY B O 1
ATOM 4509 N N . ILE B 1 281 ? -1.467 9.445 15.961 1 90.06 281 ILE B N 1
ATOM 4510 C CA . ILE B 1 281 ? -0.257 9.758 15.211 1 90.06 281 ILE B CA 1
ATOM 4511 C C . ILE B 1 281 ? 0.895 10.031 16.172 1 90.06 281 ILE B C 1
ATOM 4513 O O . ILE B 1 281 ? 2.047 9.703 15.883 1 90.06 281 ILE B O 1
ATOM 4517 N N . PHE B 1 282 ? 0.614 10.578 17.25 1 88.06 282 PHE B N 1
ATOM 4518 C CA . PHE B 1 282 ? 1.658 10.859 18.234 1 88.06 282 PHE B CA 1
ATOM 4519 C C . PHE B 1 282 ? 2.221 9.57 18.812 1 88.06 282 PHE B C 1
ATOM 4521 O O . PHE B 1 282 ? 3.408 9.492 19.141 1 88.06 282 PHE B O 1
ATOM 4528 N N . VAL B 1 283 ? 1.393 8.602 18.953 1 84.62 283 VAL B N 1
ATOM 4529 C CA . VAL B 1 283 ? 1.882 7.297 19.391 1 84.62 283 VAL B CA 1
ATOM 4530 C C . VAL B 1 283 ? 2.908 6.77 18.391 1 84.62 283 VAL B C 1
ATOM 4532 O O . VAL B 1 283 ? 3.984 6.312 18.781 1 84.62 283 VAL B O 1
ATOM 4535 N N . ILE B 1 284 ? 2.523 6.895 17.156 1 83.44 284 ILE B N 1
ATOM 4536 C CA . ILE B 1 284 ? 3.395 6.402 16.094 1 83.44 284 ILE B CA 1
ATOM 4537 C C . ILE B 1 284 ? 4.699 7.199 16.094 1 83.44 284 ILE B C 1
ATOM 4539 O O . ILE B 1 284 ? 5.781 6.625 15.961 1 83.44 284 ILE B O 1
ATOM 4543 N N . MET B 1 285 ? 4.582 8.406 16.297 1 83.75 285 MET B N 1
ATOM 4544 C CA . MET B 1 285 ? 5.762 9.266 16.266 1 83.75 285 MET B CA 1
ATOM 4545 C C . MET B 1 285 ? 6.66 8.992 17.469 1 83.75 285 MET B C 1
ATOM 4547 O O . MET B 1 285 ? 7.887 9.039 17.344 1 83.75 285 MET B O 1
ATOM 4551 N N . LEU B 1 286 ? 6.078 8.805 18.578 1 83.94 286 LEU B N 1
ATOM 4552 C CA . LEU B 1 286 ? 6.844 8.477 19.781 1 83.94 286 LEU B CA 1
ATOM 4553 C C . LEU B 1 286 ? 7.625 7.18 19.594 1 83.94 286 LEU B C 1
ATOM 4555 O O . LEU B 1 286 ? 8.773 7.07 20.031 1 83.94 286 LEU B O 1
ATOM 4559 N N . LEU B 1 287 ? 7.031 6.309 18.953 1 82.38 287 LEU B N 1
ATOM 4560 C CA . LEU B 1 287 ? 7.703 5.039 18.703 1 82.38 287 LEU B CA 1
ATOM 4561 C C . LEU B 1 287 ? 8.836 5.215 17.703 1 82.38 287 LEU B C 1
ATOM 4563 O O . LEU B 1 287 ? 9.938 4.688 17.906 1 82.38 287 LEU B O 1
ATOM 4567 N N . LYS B 1 288 ? 8.555 5.922 16.688 1 80.06 288 LYS B N 1
ATOM 4568 C CA . LYS B 1 288 ? 9.547 6.145 15.648 1 80.06 288 LYS B CA 1
ATOM 4569 C C . LYS B 1 288 ? 10.766 6.883 16.203 1 80.06 288 LYS B C 1
ATOM 4571 O O . LYS B 1 288 ? 11.898 6.586 15.812 1 80.06 288 LYS B O 1
ATOM 4576 N N . THR B 1 289 ? 10.586 7.758 17.125 1 78.94 289 THR B N 1
ATOM 4577 C CA . THR B 1 289 ? 11.664 8.602 17.625 1 78.94 289 THR B CA 1
ATOM 4578 C C . THR B 1 289 ? 12.273 8.008 18.891 1 78.94 289 THR B C 1
ATOM 4580 O O . THR B 1 289 ? 13.469 8.148 19.141 1 78.94 289 THR B O 1
ATOM 4583 N N . GLY B 1 290 ? 11.492 7.371 19.656 1 81.5 290 GLY B N 1
ATOM 4584 C CA . GLY B 1 290 ? 11.93 6.898 20.953 1 81.5 290 GLY B CA 1
ATOM 4585 C C . GLY B 1 290 ? 12.703 5.598 20.891 1 81.5 290 GLY B C 1
ATOM 4586 O O . GLY B 1 290 ? 13.633 5.379 21.672 1 81.5 290 GLY B O 1
ATOM 4587 N N . LEU B 1 291 ? 12.367 4.758 19.984 1 82.31 291 LEU B N 1
ATOM 4588 C CA . LEU B 1 291 ? 12.945 3.418 19.953 1 82.31 291 LEU B CA 1
ATOM 4589 C C . LEU B 1 291 ? 14.453 3.482 19.703 1 82.31 291 LEU B C 1
ATOM 4591 O O . LEU B 1 291 ? 15.227 2.795 20.375 1 82.31 291 LEU B O 1
ATOM 4595 N N . PRO B 1 292 ? 14.82 4.328 18.781 1 79.19 292 PRO B N 1
ATOM 4596 C CA . PRO B 1 292 ? 16.266 4.414 18.562 1 79.19 292 PRO B CA 1
ATOM 4597 C C . PRO B 1 292 ? 17.031 4.848 19.812 1 79.19 292 PRO B C 1
ATOM 4599 O O . PRO B 1 292 ? 18.188 4.465 20 1 79.19 292 PRO B O 1
ATOM 4602 N N . TYR B 1 293 ? 16.438 5.531 20.656 1 80.31 293 TYR B N 1
ATOM 4603 C CA . TYR B 1 293 ? 17.109 6.051 21.844 1 80.31 293 TYR B CA 1
ATOM 4604 C C . TYR B 1 293 ? 17.266 4.961 22.891 1 80.31 293 TYR B C 1
ATOM 4606 O O . TYR B 1 293 ? 18.031 5.113 23.844 1 80.31 293 TYR B O 1
ATOM 4614 N N . ILE B 1 294 ? 16.578 3.887 22.734 1 80.44 294 ILE B N 1
ATOM 4615 C CA . ILE B 1 294 ? 16.766 2.791 23.672 1 80.44 294 ILE B CA 1
ATOM 4616 C C . ILE B 1 294 ? 17.5 1.641 22.984 1 80.44 294 ILE B C 1
ATOM 4618 O O . ILE B 1 294 ? 17.391 0.487 23.406 1 80.44 294 ILE B O 1
ATOM 4622 N N . GLY B 1 295 ? 18.062 1.933 21.875 1 78.88 295 GLY B N 1
ATOM 4623 C CA . GLY B 1 295 ? 18.953 0.989 21.219 1 78.88 295 GLY B CA 1
ATOM 4624 C C . GLY B 1 295 ? 18.266 0.142 20.172 1 78.88 295 GLY B C 1
ATOM 4625 O O . GLY B 1 295 ? 18.859 -0.796 19.625 1 78.88 295 GLY B O 1
ATOM 4626 N N . LEU B 1 296 ? 17.062 0.483 19.938 1 79.38 296 LEU B N 1
ATOM 4627 C CA . LEU B 1 296 ? 16.359 -0.283 18.922 1 79.38 296 LEU B CA 1
ATOM 4628 C C . LEU B 1 296 ? 16.25 0.504 17.625 1 79.38 296 LEU B C 1
ATOM 4630 O O . LEU B 1 296 ? 16.094 1.728 17.641 1 79.38 296 LEU B O 1
ATOM 4634 N N . GLN B 1 297 ? 16.469 -0.262 16.531 1 78.38 297 GLN B N 1
ATOM 4635 C CA . GLN B 1 297 ? 16.328 0.374 15.219 1 78.38 297 GLN B CA 1
ATOM 4636 C C . GLN B 1 297 ? 14.914 0.89 15 1 78.38 297 GLN B C 1
ATOM 4638 O O . GLN B 1 297 ? 13.953 0.316 15.523 1 78.38 297 GLN B O 1
ATOM 4643 N N . ALA B 1 298 ? 14.781 1.956 14.312 1 67.25 298 ALA B N 1
ATOM 4644 C CA . ALA B 1 298 ? 13.5 2.605 14.031 1 67.25 298 ALA B CA 1
ATOM 4645 C C . ALA B 1 298 ? 12.555 1.653 13.312 1 67.25 298 ALA B C 1
ATOM 4647 O O . ALA B 1 298 ? 11.328 1.806 13.398 1 67.25 298 ALA B O 1
ATOM 4648 N N . ASN B 1 299 ? 13.203 0.617 12.852 1 78.19 299 ASN B N 1
ATOM 4649 C CA . ASN B 1 299 ? 12.383 -0.306 12.078 1 78.19 299 ASN B CA 1
ATOM 4650 C C . ASN B 1 299 ? 11.5 -1.162 12.977 1 78.19 299 ASN B C 1
ATOM 4652 O O . ASN B 1 299 ? 10.508 -1.732 12.523 1 78.19 299 ASN B O 1
ATOM 4656 N N . TRP B 1 300 ? 11.828 -1.182 14.281 1 79.62 300 TRP B N 1
ATOM 4657 C CA . TRP B 1 300 ? 10.969 -1.854 15.258 1 79.62 300 TRP B CA 1
ATOM 4658 C C . TRP B 1 300 ? 9.609 -1.167 15.352 1 79.62 300 TRP B C 1
ATOM 4660 O O . TRP B 1 300 ? 8.609 -1.802 15.695 1 79.62 300 TRP B O 1
ATOM 4670 N N . GLN B 1 301 ? 9.625 0.095 15.055 1 78.31 301 GLN B N 1
ATOM 4671 C CA . GLN B 1 301 ? 8.391 0.869 15.133 1 78.31 301 GLN B CA 1
ATOM 4672 C C . GLN B 1 301 ? 7.332 0.312 14.188 1 78.31 301 GLN B C 1
ATOM 4674 O O . GLN B 1 301 ? 6.156 0.227 14.555 1 78.31 301 GLN B O 1
ATOM 4679 N N . GLN B 1 302 ? 7.754 -0.117 13.039 1 81.12 302 GLN B N 1
ATOM 4680 C CA . GLN B 1 302 ? 6.801 -0.639 12.062 1 81.12 302 GLN B CA 1
ATOM 4681 C C . GLN B 1 302 ? 6.184 -1.948 12.547 1 81.12 302 GLN B C 1
ATOM 4683 O O . GLN B 1 302 ? 4.977 -2.162 12.398 1 81.12 302 GLN B O 1
ATOM 4688 N N . ILE B 1 303 ? 6.945 -2.76 13.141 1 87.19 303 ILE B N 1
ATOM 4689 C CA . ILE B 1 303 ? 6.469 -4.039 13.656 1 87.19 303 ILE B CA 1
ATOM 4690 C C . ILE B 1 303 ? 5.484 -3.799 14.797 1 87.19 303 ILE B C 1
ATOM 4692 O O . ILE B 1 303 ? 4.375 -4.34 14.797 1 87.19 303 ILE B O 1
ATOM 4696 N N . ILE B 1 304 ? 5.879 -2.945 15.695 1 82.88 304 ILE B N 1
ATOM 4697 C CA . ILE B 1 304 ? 5.051 -2.662 16.859 1 82.88 304 ILE B CA 1
ATOM 4698 C C . ILE B 1 304 ? 3.75 -1.996 16.422 1 82.88 304 ILE B C 1
ATOM 4700 O O . ILE B 1 304 ? 2.668 -2.369 16.875 1 82.88 304 ILE B O 1
ATOM 4704 N N . THR B 1 305 ? 3.908 -1.062 15.492 1 78 305 THR B N 1
ATOM 4705 C CA . THR B 1 305 ? 2.721 -0.367 15.008 1 78 305 THR B CA 1
ATOM 4706 C C . THR B 1 305 ? 1.762 -1.344 14.328 1 78 305 THR B C 1
ATOM 4708 O O . THR B 1 305 ? 0.552 -1.296 14.562 1 78 305 THR B O 1
ATOM 4711 N N . GLY B 1 306 ? 2.295 -2.215 13.508 1 82.44 306 GLY B N 1
ATOM 4712 C CA . GLY B 1 306 ? 1.458 -3.23 12.891 1 82.44 306 GLY B CA 1
ATOM 4713 C C . GLY B 1 306 ? 0.749 -4.113 13.898 1 82.44 306 GLY B C 1
ATOM 4714 O O . GLY B 1 306 ? -0.453 -4.359 13.781 1 82.44 306 GLY B O 1
ATOM 4715 N N . LEU B 1 307 ? 1.44 -4.512 14.898 1 87.62 307 LEU B N 1
ATOM 4716 C CA . LEU B 1 307 ? 0.881 -5.371 15.938 1 87.62 307 LEU B CA 1
ATOM 4717 C C . LEU B 1 307 ? -0.167 -4.625 16.75 1 87.62 307 LEU B C 1
ATOM 4719 O O . LEU B 1 307 ? -1.233 -5.172 17.047 1 87.62 307 LEU B O 1
ATOM 4723 N N . VAL B 1 308 ? 0.162 -3.42 17.078 1 76.75 308 VAL B N 1
ATOM 4724 C CA . VAL B 1 308 ? -0.759 -2.604 17.875 1 76.75 308 VAL B CA 1
ATOM 4725 C C . VAL B 1 308 ? -2.049 -2.381 17.094 1 76.75 308 VAL B C 1
ATOM 4727 O O . VAL B 1 308 ? -3.143 -2.42 17.656 1 76.75 308 VAL B O 1
ATOM 4730 N N . LEU B 1 309 ? -1.874 -2.191 15.828 1 78.19 309 LEU B N 1
ATOM 4731 C CA . LEU B 1 309 ? -3.043 -1.97 14.984 1 78.19 309 LEU B CA 1
ATOM 4732 C C . LEU B 1 309 ? -3.918 -3.219 14.93 1 78.19 309 LEU B C 1
ATOM 4734 O O . LEU B 1 309 ? -5.145 -3.125 15.016 1 78.19 309 LEU B O 1
ATOM 4738 N N . ILE B 1 310 ? -3.291 -4.324 14.758 1 84.5 310 ILE B N 1
ATOM 4739 C CA . ILE B 1 310 ? -4.039 -5.574 14.742 1 84.5 310 ILE B CA 1
ATOM 4740 C C . ILE B 1 310 ? -4.828 -5.727 16.047 1 84.5 310 ILE B C 1
ATOM 4742 O O . ILE B 1 310 ? -6.031 -5.992 16.016 1 84.5 310 ILE B O 1
ATOM 4746 N N . ILE B 1 311 ? -4.195 -5.488 17.109 1 82.19 311 ILE B N 1
ATOM 4747 C CA . ILE B 1 311 ? -4.809 -5.676 18.422 1 82.19 311 ILE B CA 1
ATOM 4748 C C . ILE B 1 311 ? -5.926 -4.652 18.625 1 82.19 311 ILE B C 1
ATOM 4750 O O . ILE B 1 311 ? -7.016 -4.996 19.094 1 82.19 311 ILE B O 1
ATOM 4754 N N . ALA B 1 312 ? -5.664 -3.455 18.266 1 71.88 312 ALA B N 1
ATOM 4755 C CA . ALA B 1 312 ? -6.648 -2.391 18.422 1 71.88 312 ALA B CA 1
ATOM 4756 C C . ALA B 1 312 ? -7.918 -2.693 17.641 1 71.88 312 ALA B C 1
ATOM 4758 O O . ALA B 1 312 ? -9.031 -2.531 18.141 1 71.88 312 ALA B O 1
ATOM 4759 N N . VAL B 1 313 ? -7.754 -3.123 16.438 1 74.75 313 VAL B N 1
ATOM 4760 C CA . VAL B 1 313 ? -8.906 -3.383 15.586 1 74.75 313 VAL B CA 1
ATOM 4761 C C . VAL B 1 313 ? -9.641 -4.629 16.078 1 74.75 313 VAL B C 1
ATOM 4763 O O . VAL B 1 313 ? -10.875 -4.691 16.016 1 74.75 313 VAL B O 1
ATOM 4766 N N . LEU B 1 314 ? -8.883 -5.59 16.531 1 80.56 314 LEU B N 1
ATOM 4767 C CA . LEU B 1 314 ? -9.508 -6.797 17.078 1 80.56 314 LEU B CA 1
ATOM 4768 C C . LEU B 1 314 ? -10.367 -6.469 18.281 1 80.56 314 LEU B C 1
ATOM 4770 O O . LEU B 1 314 ? -11.469 -7.008 18.438 1 80.56 314 LEU B O 1
ATOM 4774 N N . ILE B 1 315 ? -9.883 -5.609 19.078 1 74.19 315 ILE B N 1
ATOM 4775 C CA . ILE B 1 315 ? -10.633 -5.195 20.266 1 74.19 315 ILE B CA 1
ATOM 4776 C C . ILE B 1 315 ? -11.914 -4.48 19.844 1 74.19 315 ILE B C 1
ATOM 4778 O O . ILE B 1 315 ? -12.977 -4.715 20.406 1 74.19 315 ILE B O 1
ATOM 4782 N N . ASP B 1 316 ? -11.805 -3.684 18.828 1 69.38 316 ASP B N 1
ATOM 4783 C CA . ASP B 1 316 ? -12.961 -2.945 18.328 1 69.38 316 ASP B CA 1
ATOM 4784 C C . ASP B 1 316 ? -14.023 -3.898 17.797 1 69.38 316 ASP B C 1
ATOM 4786 O O . ASP B 1 316 ? -15.219 -3.689 18.016 1 69.38 316 ASP B O 1
ATOM 4790 N N . ILE B 1 317 ? -13.609 -4.84 17.156 1 73.88 317 ILE B N 1
ATOM 4791 C CA . ILE B 1 317 ? -14.531 -5.793 16.547 1 73.88 317 ILE B CA 1
ATOM 4792 C C . ILE B 1 317 ? -15.219 -6.617 17.641 1 73.88 317 ILE B C 1
ATOM 4794 O O . ILE B 1 317 ? -16.422 -6.875 17.562 1 73.88 317 ILE B O 1
ATOM 4798 N N . ILE B 1 318 ? -14.422 -7.012 18.609 1 77.19 318 ILE B N 1
ATOM 4799 C CA . ILE B 1 318 ? -14.969 -7.828 19.688 1 77.19 318 ILE B CA 1
ATOM 4800 C C . ILE B 1 318 ? -15.984 -7.016 20.484 1 77.19 318 ILE B C 1
ATOM 4802 O O . ILE B 1 318 ? -17.047 -7.531 20.875 1 77.19 318 ILE B O 1
ATOM 4806 N N . LYS B 1 319 ? -15.688 -5.77 20.688 1 71.62 319 LYS B N 1
ATOM 4807 C CA . LYS B 1 319 ? -16.609 -4.898 21.422 1 71.62 319 LYS B CA 1
ATOM 4808 C C . LYS B 1 319 ? -17.906 -4.707 20.656 1 71.62 319 LYS B C 1
ATOM 4810 O O . LYS B 1 319 ? -18.984 -4.676 21.25 1 71.62 319 LYS B O 1
ATOM 4815 N N . GLU B 1 320 ? -17.766 -4.555 19.391 1 71.44 320 GLU B N 1
ATOM 4816 C CA . GLU B 1 320 ? -18.938 -4.367 18.547 1 71.44 320 GLU B CA 1
ATOM 4817 C C . GLU B 1 320 ? -19.812 -5.621 18.516 1 71.44 320 GLU B C 1
ATOM 4819 O O . GLU B 1 320 ? -21.031 -5.535 18.516 1 71.44 320 GLU B O 1
ATOM 4824 N N . LYS B 1 321 ? -19.141 -6.742 18.484 1 74.44 321 LYS B N 1
ATOM 4825 C CA . LYS B 1 321 ? -19.859 -8.008 18.5 1 74.44 321 LYS B CA 1
ATOM 4826 C C . LYS B 1 321 ? -20.594 -8.211 19.812 1 74.44 321 LYS B C 1
ATOM 4828 O O . LYS B 1 321 ? -21.719 -8.711 19.844 1 74.44 321 LYS B O 1
ATOM 4833 N N . LYS B 1 322 ? -20 -7.852 20.844 1 74.62 322 LYS B N 1
ATOM 4834 C CA . LYS B 1 322 ? -20.609 -7.996 22.172 1 74.62 322 LYS B CA 1
ATOM 4835 C C . LYS B 1 322 ? -21.828 -7.078 22.312 1 74.62 322 LYS B C 1
ATOM 4837 O O . LYS B 1 322 ? -22.828 -7.465 22.891 1 74.62 322 LYS B O 1
ATOM 4842 N N . LYS B 1 323 ? -21.688 -5.918 21.781 1 67.12 323 LYS B N 1
ATOM 4843 C CA . LYS B 1 323 ? -22.797 -4.977 21.828 1 67.12 323 LYS B CA 1
ATOM 4844 C C . LYS B 1 323 ? -23.984 -5.465 21 1 67.12 323 LYS B C 1
ATOM 4846 O O . LYS B 1 323 ? -25.141 -5.32 21.391 1 67.12 323 LYS B O 1
ATOM 4851 N N . ALA B 1 324 ? -23.703 -6.035 19.922 1 63.16 324 ALA B N 1
ATOM 4852 C CA . ALA B 1 324 ? -24.75 -6.559 19.031 1 63.16 324 ALA B CA 1
ATOM 4853 C C . ALA B 1 324 ? -25.438 -7.762 19.672 1 63.16 324 ALA B C 1
ATOM 4855 O O . ALA B 1 324 ? -26.641 -7.965 19.469 1 63.16 324 ALA B O 1
ATOM 4856 N N . ALA B 1 325 ? -24.75 -8.453 20.438 1 66.75 325 ALA B N 1
ATOM 4857 C CA . ALA B 1 325 ? -25.297 -9.625 21.109 1 66.75 325 ALA B CA 1
ATOM 4858 C C . ALA B 1 325 ? -26.188 -9.219 22.281 1 66.75 325 ALA B C 1
ATOM 4860 O O . ALA B 1 325 ? -27.109 -9.953 22.656 1 66.75 325 ALA B O 1
ATOM 4861 N N . LEU B 1 326 ? -25.844 -8.125 22.766 1 62.94 326 LEU B N 1
ATOM 4862 C CA . LEU B 1 326 ? -26.641 -7.645 23.906 1 62.94 326 LEU B CA 1
ATOM 4863 C C . LEU B 1 326 ? -27.938 -7.012 23.422 1 62.94 326 LEU B C 1
ATOM 4865 O O . LEU B 1 326 ? -28.938 -7.004 24.156 1 62.94 326 LEU B O 1
ATOM 4869 N N . ASN B 1 327 ? -27.953 -6.512 22.234 1 55.69 327 ASN B N 1
ATOM 4870 C CA . ASN B 1 327 ? -29.203 -5.957 21.734 1 55.69 327 ASN B CA 1
ATOM 4871 C C . ASN B 1 327 ? -30.078 -7.027 21.078 1 55.69 327 ASN B C 1
ATOM 4873 O O . ASN B 1 327 ? -31.312 -6.926 21.094 1 55.69 327 ASN B O 1
#

Nearest PDB structures (foldseek):
  4g1u-assembly1_B  TM=5.243E-01  e=1.764E-01  Yersinia pestis
  5b57-assembly1_A  TM=3.998E-01  e=7.740E-01  Burkholderia cenocepacia J2315
  7dqk-assembly1_A  TM=1.629E-01  e=9.106E+00  Nicotiana tabacum
  4g1u-assembly1_B  TM=5.244E-01  e=1.935E-01  Yersinia pestis
  5b57-assembly1_A  TM=3.995E-01  e=8.489E-01  Burkholderia cenocepacia J2315

InterPro domains:
  IPR001851 ABC transporter, permease [PF02653] (44-313)

Foldseek 3Di:
DVVVVVVVLVVLQVVLVVLLVVLLVVLVVQFVVCVDPVLVLVLQLVLLLLLLLLLQQLLCQQLLAGAQQLQLLLLLLLQVLLCCCPVVVDALVVSLVSLLVSLLVLLLQLLCCCLPVNDHRVVSNVVNNVVSLVNLQVGAWGFHDDCPDRNNCLLVCQWDWDDDDPPTDIDGCSVVVSVVVLVVSQCCLPPHPLNVLSLVSLVPVVVSVVVVDPRSVSSSVSSSSSSSSSSVSSSSVSSSDRIRHRNDRRPSSVLSNLLQVSLPRANSHNDGGSVSSVSSSSSLSSLQSSQVSNPHHSVVSVVVSVVSSVVSNVVVVVVVVVVVVVD/DVVVVVVVLVVLQVVLVVLLVVLLVVLVVQFVVCVDPVLVLVLQLVLLLLLLLLLQQLLCQQLLAGAQQLQLLLLLLLQVLLCCCPVVVDALVVSLVSLLVSLLVLLLQLLCCCLPVNDHRVVSNVVNNVVSLVNLQVGAWGFHDDCPDRNNCLLVCQWDWDDDDPPTDIDGCSVVVSVVVLVVSQCCLPPHPLNVLSLVSLVPVVVSVVVPDPRSVSSSVSSSSSSSSSSVSSSSVSSSDRIRHRNDRRPSSVLSNLLQVSLPRANSHNDGGSVSSVSSSSSLSSLQSSQVSNPHHSVVSVVVSVVSSVVSNVVVVVVVVVVVVVD

Solvent-accessible surface area (backbone atoms only — not comparable to full-atom values): 30572 Å² total; per-residue (Å²): 115,71,65,66,56,50,52,55,51,52,48,42,44,50,51,47,50,51,49,41,50,49,49,51,50,51,36,44,72,67,18,72,63,57,65,34,68,66,45,50,48,52,46,51,60,66,36,48,27,42,43,31,35,22,59,15,46,44,47,28,27,17,42,48,42,49,62,59,20,46,18,11,35,19,45,18,30,33,26,56,24,33,43,39,32,72,77,68,64,43,55,51,69,58,27,49,50,44,14,30,49,51,18,30,52,52,13,38,48,48,8,42,42,30,38,68,66,62,38,58,34,64,58,50,18,45,24,46,20,31,26,26,27,15,56,16,37,72,40,63,71,26,58,49,59,47,72,91,38,85,60,6,64,66,38,48,64,40,38,40,70,50,71,74,76,93,76,36,47,71,43,63,51,29,56,55,54,50,51,52,50,38,53,48,50,33,45,40,44,74,72,34,71,67,22,50,50,40,30,39,37,11,64,37,50,67,60,30,42,74,70,68,46,62,55,45,60,54,42,20,46,32,26,23,50,21,14,36,25,20,10,51,15,10,52,47,43,45,60,71,34,74,55,44,57,49,69,43,32,65,64,52,31,51,55,18,53,47,11,25,45,54,15,50,32,36,86,72,19,32,37,68,47,44,61,25,24,53,54,17,35,48,44,53,42,48,36,45,57,38,33,44,60,70,74,34,61,47,38,52,31,34,30,51,50,17,51,50,43,51,50,53,51,52,52,51,50,52,52,51,50,52,52,60,69,70,104,114,72,65,66,56,49,53,56,52,52,49,41,44,49,50,47,49,50,51,43,52,50,51,51,50,52,37,45,71,67,17,71,65,58,66,33,66,67,44,51,48,52,44,51,59,65,37,47,28,43,44,32,34,23,61,14,46,46,48,29,26,16,42,49,43,49,60,59,22,47,18,11,34,18,45,17,30,34,27,55,24,31,43,38,32,71,76,67,64,43,55,50,68,58,26,50,50,44,13,30,51,50,19,30,51,52,12,38,49,48,7,42,42,30,39,70,65,62,38,58,33,65,58,51,18,46,23,48,21,31,27,26,27,15,58,16,38,73,40,63,71,25,58,51,58,46,70,90,38,85,59,6,64,66,38,48,63,40,38,39,70,49,70,72,76,92,75,36,48,71,43,64,50,31,55,57,55,49,52,50,50,37,54,50,50,34,44,41,43,75,72,34,69,66,21,49,50,40,30,38,37,11,63,36,50,67,62,31,43,74,71,68,46,63,55,45,59,53,42,19,46,32,26,24,50,20,13,36,24,20,8,52,15,12,51,44,42,46,60,71,35,74,55,45,58,50,68,42,34,65,63,50,31,52,54,20,52,47,10,23,46,56,15,50,32,36,89,71,20,31,36,68,47,47,61,26,24,54,55,16,36,48,45,52,42,48,37,46,55,39,33,45,60,69,75,33,61,48,37,53,31,34,30,52,50,16,51,50,44,51,52,53,51,51,51,52,51,52,51,51,52,52,51,59,70,70,103

pLDDT: mean 87.48, std 11.44, range [35.34, 98.81]

Secondary structure (DSSP, 8-state):
-HHHHHHHHHHHHHHHHHHHHHHHHHHHHH-TGGGSHHHHHHHHHHHHHHHHHHHHHHHHHHTT---TTHHHHHHHHHHHHHHHHHHH---HHHHHHHHHHHHHHHHHHHHIIIIIT---HHHHHHHHHHHHHHHHHTSPPBPPPPTTSTTGGGGGGT-EEESSSTTPEEE-THHHHHHHHHHHHHHHHHHSHHHHHHHHHHH-HHHHHHTT--HHHHHHHHHHHHHHHHHHHHHHHHHH-SSBPTT--TTHHHHHHHHHHHTT--TTSS---HHHHHHHHHHHHHHHHHHHHTT--THHHHHHHHHHHHHHHHHHHHHHHHHHHH-/-HHHHHHHHHHHHHHHHHHHHHHHHHHHHH-TGGGSHHHHHHHHHHHHHHHHHHHHHHHHHHTT---TTHHHHHHHHHHHHHHHHHHH---HHHHHHHHHHHHHHHHHHHHIIIIIT---HHHHHHHHHHHHHHHHHTSPPBPPPPTTSTTGGGGGGT-EEESSGGGPEEE-THHHHHHHHHHHHHHHHHHSHHHHHHHHHHH-HHHHHHTT--HHHHHHHHHHHHHHHHHHHHHHHHHH-SSBPTT--TTHHHHHHHHHHHTT--TTSS---HHHHHHHHHHHHHHHHHGGGGT--THHHHHHHHHHHHHHHHHHHHHHHHHHHH-

Organism: NCBI:txid40520

Sequence (654 aa):
MTKKKKSIISDQRFIVLLVIIALCAIFSIMSKEFRQYTTILSMLDFSYYDLLMAIGVTFPLITGGVDLSIGTGMVCYALIAGTMVRSHGWPVAAAMVLCIVLGVVVGALNGVLIGIMNLPPFLATLCTCMITRGAGSLCTATPWPALTQDGGWFHSIFKITVGTGRSASRYPIGFLWMIILVLLMEFVLNHTKFGRYTIAIGSNKEAAALSGINVKFYHVMVYVVCGLFVGLAAIAYAAVTPTVQPGTGAGLEMDAIGGVFVGGVAATGGYGSVIGTFVGIFVIMLLKTGLPYIGLQANWQQIITGLVLIIAVLIDIIKEKKKAALNMTKKKKSIISDQRFIVLLVIIALCAIFSIMSKEFRQYTTILSMLDFSYYDLLMAIGVTFPLITGGVDLSIGTGMVCYALIAGTMVRSHGWPVAAAMVLCIVLGVVVGALNGVLIGIMNLPPFLATLCTCMITRGAGSLCTATPWPALTQDGGWFHSIFKITVGTGRSASRYPIGFLWMIILVLLMEFVLNHTKFGRYTIAIGSNKEAAALSGINVKFYHVMVYVVCGLFVGLAAIAYAAVTPTVQPGTGAGLEMDAIGGVFVGGVAATGGYGSVIGTFVGIFVIMLLKTGLPYIGLQANWQQIITGLVLIIAVLIDIIKEKKKAALN

Radius of gyration: 24.77 Å; Cα contacts (8 Å, |Δi|>4): 1230; chains: 2; bounding box: 65×62×66 Å